Protein AF-0000000081475460 (afdb_homodimer)

Sequence (436 aa):
MHAVLGQGKGNACTYLPLSLFMWSEIHFSNASVYLVPFVVADILSWKDKTSSGGILGGVTVLWVLFELTGYSLATFFCHILMLLMITLFTWSKSAGLIKRNPPTSNDIRLPESAFRFFFDQVNETILIFYKTSMGQKGLKAFFVTLAGLYILSFIGSLISTMTFAYLVFACCATIPTFYEQNKMQLHEIFGQSYREINNSLKDFRSRLVDKIPRGKDDMHAVLGQGKGNACTYLPLSLFMWSEIHFSNASVYLVPFVVADILSWKDKTSSGGILGGVTVLWVLFELTGYSLATFFCHILMLLMITLFTWSKSAGLIKRNPPTSNDIRLPESAFRFFFDQVNETILIFYKTSMGQKGLKAFFVTLAGLYILSFIGSLISTMTFAYLVFACCATIPTFYEQNKMQLHEIFGQSYREINNSLKDFRSRLVDKIPRGKDD

InterPro domains:
  IPR003388 Reticulon [PF02453] (40-191)
  IPR003388 Reticulon [PS50845] (40-218)
  IPR045064 Reticulon-like [PTHR10994] (1-213)

Organism: Populus tomentosa (NCBI:txid118781)

Solvent-accessible surface area (backbone atoms only — not comparable to full-atom values): 24268 Å² total; per-residue (Å²): 137,81,80,76,77,75,76,73,76,70,76,74,70,69,71,65,67,62,57,71,49,61,69,63,62,55,63,72,73,78,68,80,83,63,75,48,41,38,48,56,54,30,36,42,54,44,75,43,53,67,60,26,47,47,50,56,48,50,54,47,52,53,49,51,49,45,65,72,68,66,54,37,64,45,20,48,52,30,50,52,52,45,53,50,32,53,50,44,27,50,47,53,69,44,21,80,74,60,79,52,79,70,82,54,76,77,71,69,43,71,53,66,36,43,52,47,48,53,50,49,50,48,36,48,51,50,49,52,51,48,39,28,24,51,40,75,64,32,64,64,50,32,52,51,51,49,50,49,39,51,50,49,21,54,54,21,61,76,42,52,52,66,57,45,52,49,50,54,48,50,44,58,53,40,46,59,45,50,42,67,75,37,43,71,62,46,52,54,54,51,48,52,52,46,52,51,48,50,51,48,51,52,50,47,48,52,54,54,55,67,65,50,79,75,76,74,82,122,137,81,80,78,78,74,77,72,76,71,77,73,71,69,70,67,67,64,58,71,49,60,71,66,65,54,62,73,73,77,66,80,81,63,74,49,42,39,50,62,52,30,38,38,56,43,75,44,53,67,60,25,49,48,52,56,49,49,54,48,52,52,50,52,49,45,66,72,69,67,56,37,66,44,22,47,52,31,50,52,52,45,52,49,33,52,51,43,28,50,45,52,70,44,21,82,75,59,78,52,80,72,83,54,76,77,72,70,42,73,51,68,26,49,51,50,47,50,51,50,51,51,37,47,50,50,48,51,51,47,40,28,24,52,39,74,66,32,65,64,51,30,52,51,50,49,50,49,37,51,51,49,21,54,54,22,61,75,43,52,50,66,56,45,53,49,48,54,48,51,44,58,53,40,46,59,46,51,41,66,73,35,44,71,63,44,50,54,54,50,49,53,52,46,51,51,49,51,52,49,50,52,50,48,48,53,54,52,56,68,65,51,78,75,74,75,84,123

Secondary structure (DSSP, 8-state):
-----------------GGGSTTTT------S--SSHHHHHHHHHTSSHHHHHHHHHHHHHHHHHHHHHT--HHHHHHHHHHHHHHHHHHHHHHHHHHT-PPPPHHHHSPPHHHHHHHHHHHHHHHHHHHHHHTTTT-HHHHHHHHHHHHHHHHHHHHS-HHHHHHHHHHHHHHHHHHHHHTHHHHHHHHHHHHHHHHHHHHHHHHHHHHTS------/-----------------GGGSTTTT------S--SSHHHHHHHHHTSSHHHHHHHHHHHHHHHHHHHHHT--HHHHHHHHHHHHHHHHHHHHHHHHHHTPPPPPHHHHSPPHHHHHHHHHHHHHHHHHHHHHHTTTT-HHHHHHHHHHHHHHHHHHHHS-HHHHHHHHHHHHHHHHHHHHHTHHHHHHHHHHHHHHHHHHHHHHHHHHHHTS------

pLDDT: mean 70.07, std 22.81, range [25.55, 97.88]

Foldseek 3Di:
DPPPPPPPPPPCPVPPPCVLVVVVVVPPPPDPPPDQLCPVVVLLLCVPVVSVVVVLVVLVVLLVVCVVVVDDPVVSVVVVVVVVVVVLVVCVVCCVVVVDDDDDPVVVDRDPSNVVNVVVVVVSVVVVVVCLCVQVVHPVSVVVVVVVVVVLVVVPVVDDPSVSVSVVVVCSSPVVNVCVVCVPVVCVVVVVVVVVVVVVVVVVVVVVVVPPPPPPPD/DDPPPPPPPPPVPVPPPCVLVVVVVVPPPPDPPPDQLCPVVVLLLCVPVVNVVVVLVVLVVLLVVCVVVVDDPVVSVVVVVVVVVVVLVVCVVCVVVVVDDDDDPVVVDRDVSVVVNVVVVVVSVVVVVVCLCVQVVHPVSVVVVVVVVVVLVVVPVVDDPSVSVSVVVVCSSPVVNVCVVCVPVVCVVVVVVVVVVVVVVVVVVVVVVVPPPPPPPD

Nearest PDB structures (foldseek):
  7tyo-assembly1_R  TM=2.306E-01  e=4.728E+00  Homo sapiens
  6p6i-assembly1_A  TM=1.910E-01  e=7.748E+00  Escherichia coli UTI89

Structure (mmCIF, N/CA/C/O backbone):
data_AF-0000000081475460-model_v1
#
loop_
_entity.id
_entity.type
_entity.pdbx_description
1 polymer 'Reticulon-like protein'
#
loop_
_atom_site.group_PDB
_atom_site.id
_atom_site.type_symbol
_atom_site.label_atom_id
_atom_site.label_alt_id
_atom_site.label_comp_id
_atom_site.label_asym_id
_atom_site.label_entity_id
_atom_site.label_seq_id
_atom_site.pdbx_PDB_ins_code
_atom_site.Cartn_x
_atom_site.Cartn_y
_atom_site.Cartn_z
_atom_site.occupancy
_atom_site.B_iso_or_equiv
_atom_site.auth_seq_id
_atom_site.auth_comp_id
_atom_site.auth_asym_id
_atom_site.auth_atom_id
_atom_site.pdbx_PDB_model_num
ATOM 1 N N . MET A 1 1 ? -33.031 66.688 10.297 1 27.41 1 MET A N 1
ATOM 2 C CA . MET A 1 1 ? -33.062 65.438 11.055 1 27.41 1 MET A CA 1
ATOM 3 C C . MET A 1 1 ? -32.844 64.25 10.141 1 27.41 1 MET A C 1
ATOM 5 O O . MET A 1 1 ? -33.812 63.719 9.602 1 27.41 1 MET A O 1
ATOM 9 N N . HIS A 1 2 ? -31.938 64.312 9.172 1 29.41 2 HIS A N 1
ATOM 10 C CA . HIS A 1 2 ? -31.547 63.406 8.086 1 29.41 2 HIS A CA 1
ATOM 11 C C . HIS A 1 2 ? -31.062 62.062 8.617 1 29.41 2 HIS A C 1
ATOM 13 O O . HIS A 1 2 ? -30.234 62 9.531 1 29.41 2 HIS A O 1
ATOM 19 N N . ALA A 1 3 ? -32.031 61.062 8.648 1 29.69 3 ALA A N 1
ATOM 20 C CA . ALA A 1 3 ? -31.844 59.656 9.023 1 29.69 3 ALA A CA 1
ATOM 21 C C . ALA A 1 3 ? -30.641 59.062 8.297 1 29.69 3 ALA A C 1
ATOM 23 O O . ALA A 1 3 ? -30.562 59.125 7.066 1 29.69 3 ALA A O 1
ATOM 24 N N . VAL A 1 4 ? -29.391 59.219 8.82 1 30.98 4 VAL A N 1
ATOM 25 C CA . VAL A 1 4 ? -28.188 58.5 8.414 1 30.98 4 VAL A CA 1
ATOM 26 C C . VAL A 1 4 ? -28.469 57 8.312 1 30.98 4 VAL A C 1
ATOM 28 O O . VAL A 1 4 ? -28.859 56.375 9.305 1 30.98 4 VAL A O 1
ATOM 31 N N . LEU A 1 5 ? -29.109 56.531 7.234 1 27.92 5 LEU A N 1
ATOM 32 C CA . LEU A 1 5 ? -29.297 55.125 6.914 1 27.92 5 LEU A CA 1
ATOM 33 C C . LEU A 1 5 ? -28.016 54.312 7.125 1 27.92 5 LEU A C 1
ATOM 35 O O . LEU A 1 5 ? -26.969 54.688 6.59 1 27.92 5 LEU A O 1
ATOM 39 N N . GLY A 1 6 ? -27.797 53.781 8.352 1 26.33 6 GLY A N 1
ATOM 40 C CA . GLY A 1 6 ? -26.719 52.875 8.789 1 26.33 6 GLY A CA 1
ATOM 41 C C . GLY A 1 6 ? -26.406 51.812 7.777 1 26.33 6 GLY A C 1
ATOM 42 O O . GLY A 1 6 ? -27.312 51.125 7.285 1 26.33 6 GLY A O 1
ATOM 43 N N . GLN A 1 7 ? -25.484 52.062 6.863 1 29.5 7 GLN A N 1
ATOM 44 C CA . GLN A 1 7 ? -24.922 51.062 5.93 1 29.5 7 GLN A CA 1
ATOM 45 C C . GLN A 1 7 ? -24.703 49.719 6.613 1 29.5 7 GLN A C 1
ATOM 47 O O . GLN A 1 7 ? -23.984 49.656 7.613 1 29.5 7 GLN A O 1
ATOM 52 N N . GLY A 1 8 ? -25.766 48.906 6.699 1 27.34 8 GLY A N 1
ATOM 53 C CA . GLY A 1 8 ? -25.656 47.531 7.164 1 27.34 8 GLY A CA 1
ATOM 54 C C . GLY A 1 8 ? -24.375 46.844 6.695 1 27.34 8 GLY A C 1
ATOM 55 O O . GLY A 1 8 ? -24.062 46.844 5.504 1 27.34 8 GLY A O 1
ATOM 56 N N . LYS A 1 9 ? -23.312 46.906 7.539 1 31.41 9 LYS A N 1
ATOM 57 C CA . LYS A 1 9 ? -22.109 46.094 7.371 1 31.41 9 LYS A CA 1
ATOM 58 C C . LYS A 1 9 ? -22.469 44.688 6.902 1 31.41 9 LYS A C 1
ATOM 60 O O . LYS A 1 9 ? -23.234 43.969 7.559 1 31.41 9 LYS A O 1
ATOM 65 N N . GLY A 1 10 ? -22.703 44.531 5.574 1 26.34 10 GLY A N 1
ATOM 66 C CA . GLY A 1 10 ? -22.812 43.188 5.004 1 26.34 10 GLY A CA 1
ATOM 67 C C . GLY A 1 10 ? -21.906 42.188 5.684 1 26.34 10 GLY A C 1
ATOM 68 O O . GLY A 1 10 ? -20.781 42.5 6.078 1 26.34 10 GLY A O 1
ATOM 69 N N . ASN A 1 11 ? -22.5 41.312 6.488 1 26.86 11 ASN A N 1
ATOM 70 C CA . ASN A 1 11 ? -21.891 40.125 7.09 1 26.86 11 ASN A CA 1
ATOM 71 C C . ASN A 1 11 ? -20.906 39.469 6.133 1 26.86 11 ASN A C 1
ATOM 73 O O . ASN A 1 11 ? -21.281 39.031 5.047 1 26.86 11 ASN A O 1
ATOM 77 N N . ALA A 1 12 ? -19.719 40.094 5.953 1 26.41 12 ALA A N 1
ATOM 78 C CA . ALA A 1 12 ? -18.656 39.312 5.324 1 26.41 12 ALA A CA 1
ATOM 79 C C . ALA A 1 12 ? -18.703 37.844 5.773 1 26.41 12 ALA A C 1
ATOM 81 O O . ALA A 1 12 ? -18.391 37.531 6.918 1 26.41 12 ALA A O 1
ATOM 82 N N . CYS A 1 13 ? -19.812 37.188 5.41 1 26.09 13 CYS A N 1
ATOM 83 C CA . CYS A 1 13 ? -19.719 35.719 5.5 1 26.09 13 CYS A CA 1
ATOM 84 C C . CYS A 1 13 ? -18.344 35.219 5.082 1 26.09 13 CYS A C 1
ATOM 86 O O . CYS A 1 13 ? -17.969 35.312 3.91 1 26.09 13 CYS A O 1
ATOM 88 N N . THR A 1 14 ? -17.344 35.656 5.844 1 25.55 14 THR A N 1
ATOM 89 C CA . THR A 1 14 ? -16.062 34.969 5.664 1 25.55 14 THR A CA 1
ATOM 90 C C . THR A 1 14 ? -16.266 33.5 5.395 1 25.55 14 THR A C 1
ATOM 92 O O . THR A 1 14 ? -16.75 32.75 6.266 1 25.55 14 THR A O 1
ATOM 95 N N . TYR A 1 15 ? -16.766 33.156 4.203 1 25.94 15 TYR A N 1
ATOM 96 C CA . TYR A 1 15 ? -16.688 31.797 3.717 1 25.94 15 TYR A CA 1
ATOM 97 C C . TYR A 1 15 ? -15.43 31.094 4.219 1 25.94 15 TYR A C 1
ATOM 99 O O . TYR A 1 15 ? -14.312 31.578 3.992 1 25.94 15 TYR A O 1
ATOM 107 N N . LEU A 1 16 ? -15.445 30.797 5.453 1 26.11 16 LEU A N 1
ATOM 108 C CA . LEU A 1 16 ? -14.398 29.875 5.883 1 26.11 16 LEU A CA 1
ATOM 109 C C . LEU A 1 16 ? -14.031 28.906 4.762 1 26.11 16 LEU A C 1
ATOM 111 O O . LEU A 1 16 ? -14.922 28.297 4.156 1 26.11 16 LEU A O 1
ATOM 115 N N . PRO A 1 17 ? -12.961 29.203 4.016 1 28.34 17 PRO A N 1
ATOM 116 C CA . PRO A 1 17 ? -12.602 28.219 2.979 1 28.34 17 PRO A CA 1
ATOM 117 C C . PRO A 1 17 ? -12.719 26.781 3.461 1 28.34 17 PRO A C 1
ATOM 119 O O . PRO A 1 17 ? -12.086 26.406 4.449 1 28.34 17 PRO A O 1
ATOM 122 N N . LEU A 1 18 ? -13.945 26.281 3.637 1 28.41 18 LEU A N 1
ATOM 123 C CA . LEU A 1 18 ? -14.086 24.828 3.605 1 28.41 18 LEU A CA 1
ATOM 124 C C . LEU A 1 18 ? -12.914 24.188 2.871 1 28.41 18 LEU A C 1
ATOM 126 O O . LEU A 1 18 ? -12.922 22.969 2.627 1 28.41 18 LEU A O 1
ATOM 130 N N . SER A 1 19 ? -12.047 25 2.299 1 31.78 19 SER A N 1
ATOM 131 C CA . SER A 1 19 ? -10.805 24.5 1.729 1 31.78 19 SER A CA 1
ATOM 132 C C . SER A 1 19 ? -10.031 23.656 2.736 1 31.78 19 SER A C 1
ATOM 134 O O . SER A 1 19 ? -9 23.062 2.404 1 31.78 19 SER A O 1
ATOM 136 N N . LEU A 1 20 ? -10.336 23.797 3.938 1 29.78 20 LEU A N 1
ATOM 137 C CA . LEU A 1 20 ? -9.578 22.984 4.895 1 29.78 20 LEU A CA 1
ATOM 138 C C . LEU A 1 20 ? -9.906 21.516 4.734 1 29.78 20 LEU A C 1
ATOM 140 O O . LEU A 1 20 ? -9.203 20.656 5.266 1 29.78 20 LEU A O 1
ATOM 144 N N . PHE A 1 21 ? -11.203 21.281 4.492 1 30.83 21 PHE A N 1
ATOM 145 C CA . PHE A 1 21 ? -11.453 19.891 4.16 1 30.83 21 PHE A CA 1
ATOM 146 C C . PHE A 1 21 ? -10.781 19.516 2.838 1 30.83 21 PHE A C 1
ATOM 148 O O . PHE A 1 21 ? -11.047 20.156 1.811 1 30.83 21 PHE A O 1
ATOM 155 N N . MET A 1 22 ? -9.5 19.062 2.955 1 33.03 22 MET A N 1
ATOM 156 C CA . MET A 1 22 ? -8.562 18.641 1.915 1 33.03 22 MET A CA 1
ATOM 157 C C . MET A 1 22 ? -9.305 18.047 0.728 1 33.03 22 MET A C 1
ATOM 159 O O . MET A 1 22 ? -8.75 17.922 -0.363 1 33.03 22 MET A O 1
ATOM 163 N N . TRP A 1 23 ? -10.453 17.453 1.068 1 34.09 23 TRP A N 1
ATOM 164 C CA . TRP A 1 23 ? -11.109 16.828 -0.08 1 34.09 23 TRP A CA 1
ATOM 165 C C . TRP A 1 23 ? -11.508 17.875 -1.11 1 34.09 23 TRP A C 1
ATOM 167 O O . TRP A 1 23 ? -11.445 17.625 -2.316 1 34.09 23 TRP A O 1
ATOM 177 N N . SER A 1 24 ? -11.875 19.078 -0.658 1 32.44 24 SER A N 1
ATOM 178 C CA . SER A 1 24 ? -12.438 20.016 -1.634 1 32.44 24 SER A CA 1
ATOM 179 C C . SER A 1 24 ? -11.367 20.516 -2.596 1 32.44 24 SER A C 1
ATOM 181 O O . SER A 1 24 ? -11.672 20.938 -3.707 1 32.44 24 SER A O 1
ATOM 183 N N . GLU A 1 25 ? -10.156 20.719 -2.049 1 33.72 25 GLU A N 1
ATOM 184 C CA . GLU A 1 25 ? -9.156 21.234 -2.98 1 33.72 25 GLU A CA 1
ATOM 185 C C . GLU A 1 25 ? -8.641 20.125 -3.896 1 33.72 25 GLU A C 1
ATOM 187 O O . GLU A 1 25 ? -7.719 20.344 -4.684 1 33.72 25 GLU A O 1
ATOM 192 N N . ILE A 1 26 ? -9 18.953 -3.561 1 30.78 26 ILE A N 1
ATOM 193 C CA . ILE A 1 26 ? -8.648 18 -4.617 1 30.78 26 ILE A CA 1
ATOM 194 C C . ILE A 1 26 ? -9.344 18.406 -5.918 1 30.78 26 ILE A C 1
ATOM 196 O O . ILE A 1 26 ? -10.555 18.234 -6.062 1 30.78 26 ILE A O 1
ATOM 200 N N . HIS A 1 27 ? -9.094 19.562 -6.359 1 28.41 27 HIS A N 1
ATOM 201 C CA . HIS A 1 27 ? -9.461 19.844 -7.742 1 28.41 27 HIS A CA 1
ATOM 202 C C . HIS A 1 27 ? -9.039 18.703 -8.664 1 28.41 27 HIS A C 1
ATOM 204 O O . HIS A 1 27 ? -7.848 18.391 -8.773 1 28.41 27 HIS A O 1
ATOM 210 N N . PHE A 1 28 ? -9.852 17.688 -8.727 1 30.2 28 PHE A N 1
ATOM 211 C CA . PHE A 1 28 ? -9.664 16.75 -9.828 1 30.2 28 PHE A CA 1
ATOM 212 C C . PHE A 1 28 ? -9.461 17.5 -11.148 1 30.2 28 PHE A C 1
ATOM 214 O O . PHE A 1 28 ? -10.375 18.172 -11.633 1 30.2 28 PHE A O 1
ATOM 221 N N . SER A 1 29 ? -8.391 18.141 -11.336 1 27.34 29 SER A N 1
ATOM 222 C CA . SER A 1 29 ? -8.18 18.688 -12.664 1 27.34 29 SER A CA 1
ATOM 223 C C . SER A 1 29 ? -8.766 17.781 -13.742 1 27.34 29 SER A C 1
ATOM 225 O O . SER A 1 29 ? -8.555 16.578 -13.727 1 27.34 29 SER A O 1
ATOM 227 N N . ASN A 1 30 ? -9.852 18.156 -14.438 1 29.17 30 ASN A N 1
ATOM 228 C CA . ASN A 1 30 ? -10.57 17.734 -15.633 1 29.17 30 ASN A CA 1
ATOM 229 C C . ASN A 1 30 ? -9.617 17.375 -16.766 1 29.17 30 ASN A C 1
ATOM 231 O O . ASN A 1 30 ? -9.539 18.078 -17.766 1 29.17 30 ASN A O 1
ATOM 235 N N . ALA A 1 31 ? -8.359 17.172 -16.625 1 27.09 31 ALA A N 1
ATOM 236 C CA . ALA A 1 31 ? -7.84 16.859 -17.953 1 27.09 31 ALA A CA 1
ATOM 237 C C . ALA A 1 31 ? -8.617 15.719 -18.609 1 27.09 31 ALA A C 1
ATOM 239 O O . ALA A 1 31 ? -9.18 14.875 -17.906 1 27.09 31 ALA A O 1
ATOM 240 N N . SER A 1 32 ? -8.914 15.695 -19.984 1 27.36 32 SER A N 1
ATOM 241 C CA . SER A 1 32 ? -9.609 14.922 -21.016 1 27.36 32 SER A CA 1
ATOM 242 C C . SER A 1 32 ? -9.367 13.43 -20.844 1 27.36 32 SER A C 1
ATOM 244 O O . SER A 1 32 ? -9.781 12.625 -21.688 1 27.36 32 SER A O 1
ATOM 246 N N . VAL A 1 33 ? -8.227 12.945 -20.25 1 30.06 33 VAL A N 1
ATOM 247 C CA . VAL A 1 33 ? -8.102 11.516 -20.516 1 30.06 33 VAL A CA 1
ATOM 248 C C . VAL A 1 33 ? -9.18 10.75 -19.734 1 30.06 33 VAL A C 1
ATOM 250 O O . VAL A 1 33 ? -9.125 10.664 -18.516 1 30.06 33 VAL A O 1
ATOM 253 N N . TYR A 1 34 ? -10.438 10.609 -20.078 1 29.88 34 TYR A N 1
ATOM 254 C CA . TYR A 1 34 ? -11.836 10.328 -19.781 1 29.88 34 TYR A CA 1
ATOM 255 C C . TYR A 1 34 ? -11.984 9.008 -19.031 1 29.88 34 TYR A C 1
ATOM 257 O O . TYR A 1 34 ? -12.812 8.891 -18.125 1 29.88 34 TYR A O 1
ATOM 265 N N . LEU A 1 35 ? -11.461 7.766 -19.578 1 31.55 35 LEU A N 1
ATOM 266 C CA . LEU A 1 35 ? -12.211 6.543 -19.281 1 31.55 35 LEU A CA 1
ATOM 267 C C . LEU A 1 35 ? -11.922 6.055 -17.875 1 31.55 35 LEU A C 1
ATOM 269 O O . LEU A 1 35 ? -12.844 5.73 -17.125 1 31.55 35 LEU A O 1
ATOM 273 N N . VAL A 1 36 ? -10.672 5.688 -17.594 1 36.16 36 VAL A N 1
ATOM 274 C CA . VAL A 1 36 ? -10.312 4.777 -16.516 1 36.16 36 VAL A CA 1
ATOM 275 C C . VAL A 1 36 ? -10.188 5.551 -15.195 1 36.16 36 VAL A C 1
ATOM 277 O O . VAL A 1 36 ? -10.5 5.023 -14.125 1 36.16 36 VAL A O 1
ATOM 280 N N . PRO A 1 37 ? -9.477 6.664 -15.055 1 43.94 37 PRO A N 1
ATOM 281 C CA . PRO A 1 37 ? -9.391 7.465 -13.828 1 43.94 37 PRO A CA 1
ATOM 282 C C . PRO A 1 37 ? -10.75 7.68 -13.164 1 43.94 37 PRO A C 1
ATOM 284 O O . PRO A 1 37 ? -10.82 7.891 -11.953 1 43.94 37 PRO A O 1
ATOM 287 N N . PHE A 1 38 ? -11.805 7.562 -13.961 1 44.59 38 PHE A N 1
ATOM 288 C CA . PHE A 1 38 ? -13.234 7.73 -13.734 1 44.59 38 PHE A CA 1
ATOM 289 C C . PHE A 1 38 ? -13.781 6.586 -12.891 1 44.59 38 PHE A C 1
ATOM 291 O O . PHE A 1 38 ? -14.641 6.801 -12.031 1 44.59 38 PHE A O 1
ATOM 298 N N . VAL A 1 39 ? -13 5.469 -12.984 1 51.28 39 VAL A N 1
ATOM 299 C CA . VAL A 1 39 ? -13.719 4.336 -12.406 1 51.28 39 VAL A CA 1
ATOM 300 C C . VAL A 1 39 ? -13.578 4.352 -10.891 1 51.28 39 VAL A C 1
ATOM 302 O O . VAL A 1 39 ? -14.57 4.207 -10.164 1 51.28 39 VAL A O 1
ATOM 305 N N . VAL A 1 40 ? -12.32 4.68 -10.43 1 58.44 40 VAL A N 1
ATOM 306 C CA . VAL A 1 40 ? -12.195 4.672 -8.977 1 58.44 40 VAL A CA 1
ATOM 307 C C . VAL A 1 40 ? -12.922 5.883 -8.383 1 58.44 40 VAL A C 1
ATOM 309 O O . VAL A 1 40 ? -13.641 5.762 -7.391 1 58.44 40 VAL A O 1
ATOM 312 N N . ALA A 1 41 ? -12.609 6.953 -9.047 1 60.78 41 ALA A N 1
ATOM 313 C CA . ALA A 1 41 ? -13.32 8.156 -8.609 1 60.78 41 ALA A CA 1
ATOM 314 C C . ALA A 1 41 ? -14.828 7.992 -8.781 1 60.78 41 ALA A C 1
ATOM 316 O O . ALA A 1 41 ? -15.609 8.469 -7.949 1 60.78 41 ALA A O 1
ATOM 317 N N . ASP A 1 42 ? -15.102 7.191 -9.805 1 62.09 42 ASP A N 1
ATOM 318 C CA . ASP A 1 42 ? -16.516 6.957 -10.039 1 62.09 42 ASP A CA 1
ATOM 319 C C . ASP A 1 42 ? -17.109 6.012 -8.992 1 62.09 42 ASP A C 1
ATOM 321 O O . ASP A 1 42 ? -18.25 6.188 -8.555 1 62.09 42 ASP A O 1
ATOM 325 N N . ILE A 1 43 ? -16.188 5.176 -8.578 1 65.88 43 ILE A N 1
ATOM 326 C CA . ILE A 1 43 ? -16.641 4.238 -7.562 1 65.88 43 ILE A CA 1
ATOM 327 C C . ILE A 1 43 ? -16.812 4.965 -6.23 1 65.88 43 ILE A C 1
ATOM 329 O O . ILE A 1 43 ? -17.812 4.785 -5.539 1 65.88 43 ILE A O 1
ATOM 333 N N . LEU A 1 44 ? -15.859 5.887 -6.102 1 66.88 44 LEU A N 1
ATOM 334 C CA . LEU A 1 44 ? -15.906 6.598 -4.828 1 66.88 44 LEU A CA 1
ATOM 335 C C . LEU A 1 44 ? -16.984 7.68 -4.852 1 66.88 44 LEU A C 1
ATOM 337 O O . LEU A 1 44 ? -17.516 8.047 -3.805 1 66.88 44 LEU A O 1
ATOM 341 N N . SER A 1 45 ? -17.328 7.988 -6.02 1 65.38 45 SER A N 1
ATOM 342 C CA . SER A 1 45 ? -18.328 9.039 -6.145 1 65.38 45 SER A CA 1
ATOM 343 C C . SER A 1 45 ? -19.734 8.445 -6.238 1 65.38 45 SER A C 1
ATOM 345 O O . SER A 1 45 ? -20.719 9.18 -6.277 1 65.38 45 SER A O 1
ATOM 347 N N . TRP A 1 46 ? -19.922 7.133 -6.195 1 74.88 46 TRP A N 1
ATOM 348 C CA . TRP A 1 46 ? -21.203 6.422 -6.215 1 74.88 46 TRP A CA 1
ATOM 349 C C . TRP A 1 46 ? -22.016 6.797 -7.449 1 74.88 46 TRP A C 1
ATOM 351 O O . TRP A 1 46 ? -23.25 6.891 -7.383 1 74.88 46 TRP A O 1
ATOM 361 N N . LYS A 1 47 ? -21.422 7.172 -8.477 1 72.25 47 LYS A N 1
ATOM 362 C CA . LYS A 1 47 ? -22.141 7.418 -9.727 1 72.25 47 LYS A CA 1
ATOM 363 C C . LYS A 1 47 ? -22.844 6.16 -10.211 1 72.25 47 LYS A C 1
ATOM 365 O O . LYS A 1 47 ? -23.969 6.23 -10.711 1 72.25 47 LYS A O 1
ATOM 370 N N . ASP A 1 48 ? -22.172 5.094 -10.039 1 76.25 48 ASP A N 1
ATOM 371 C CA . ASP A 1 48 ? -22.781 3.783 -10.227 1 76.25 48 ASP A CA 1
ATOM 372 C C . ASP A 1 48 ? -23.031 3.098 -8.883 1 76.25 48 ASP A C 1
ATOM 374 O O . ASP A 1 48 ? -22.141 2.451 -8.336 1 76.25 48 ASP A O 1
ATOM 378 N N . LYS A 1 49 ? -24.234 3.223 -8.43 1 80.12 49 LYS A N 1
ATOM 379 C CA . LYS A 1 49 ? -24.594 2.748 -7.094 1 80.12 49 LYS A CA 1
ATOM 380 C C . LYS A 1 49 ? -24.422 1.237 -6.98 1 80.12 49 LYS A C 1
ATOM 382 O O . LYS A 1 49 ? -24.062 0.728 -5.918 1 80.12 49 LYS A O 1
ATOM 387 N N . THR A 1 50 ? -24.656 0.584 -8.023 1 82.12 50 THR A N 1
ATOM 388 C CA . THR A 1 50 ? -24.562 -0.871 -7.984 1 82.12 50 THR A CA 1
ATOM 389 C C . THR A 1 50 ? -23.109 -1.312 -7.828 1 82.12 50 THR A C 1
ATOM 391 O O . THR A 1 50 ? -22.797 -2.164 -6.992 1 82.12 50 THR A O 1
ATOM 394 N N . SER A 1 51 ? -22.344 -0.593 -8.602 1 81.88 51 SER A N 1
ATOM 395 C CA . SER A 1 51 ? -20.938 -0.953 -8.531 1 81.88 51 SER A CA 1
ATOM 396 C C . SER A 1 51 ? -20.312 -0.502 -7.219 1 81.88 51 SER A C 1
ATOM 398 O O . SER A 1 51 ? -19.578 -1.259 -6.586 1 81.88 51 SER A O 1
ATOM 400 N N . SER A 1 52 ? -20.609 0.673 -6.809 1 81.06 52 SER A N 1
ATOM 401 C CA . SER A 1 52 ? -20.078 1.197 -5.559 1 81.06 52 SER A CA 1
ATOM 402 C C . SER A 1 52 ? -20.562 0.389 -4.363 1 81.06 52 SER A C 1
ATOM 404 O O . SER A 1 52 ? -19.781 0.073 -3.459 1 81.06 52 SER A O 1
ATOM 406 N N . GLY A 1 53 ? -21.844 0.125 -4.398 1 85.69 53 GLY A N 1
ATOM 407 C CA . GLY A 1 53 ? -22.391 -0.707 -3.338 1 85.69 53 GLY A CA 1
ATOM 408 C C . GLY A 1 53 ? -21.781 -2.096 -3.297 1 85.69 53 GLY A C 1
ATOM 409 O O . GLY A 1 53 ? -21.562 -2.648 -2.217 1 85.69 53 GLY A O 1
ATOM 410 N N . GLY A 1 54 ? -21.547 -2.66 -4.422 1 88.06 54 GLY A N 1
ATOM 411 C CA . GLY A 1 54 ? -20.922 -3.971 -4.5 1 88.06 54 GLY A CA 1
ATOM 412 C C . GLY A 1 54 ? -19.531 -3.996 -3.914 1 88.06 54 GLY A C 1
ATOM 413 O O . GLY A 1 54 ? -19.172 -4.922 -3.182 1 88.06 54 GLY A O 1
ATOM 414 N N . ILE A 1 55 ? -18.75 -3.014 -4.273 1 86.62 55 ILE A N 1
ATOM 415 C CA . ILE A 1 55 ? -17.375 -2.941 -3.77 1 86.62 55 ILE A CA 1
ATOM 416 C C . ILE A 1 55 ? -17.391 -2.754 -2.256 1 86.62 55 ILE A C 1
ATOM 418 O O . ILE A 1 55 ? -16.672 -3.445 -1.529 1 86.62 55 ILE A O 1
ATOM 422 N N . LEU A 1 56 ? -18.219 -1.781 -1.776 1 88.12 56 LEU A N 1
ATOM 423 C CA . LEU A 1 56 ? -18.328 -1.576 -0.337 1 88.12 56 LEU A CA 1
ATOM 424 C C . LEU A 1 56 ? -18.797 -2.852 0.356 1 88.12 56 LEU A C 1
ATOM 426 O O . LEU A 1 56 ? -18.281 -3.213 1.415 1 88.12 56 LEU A O 1
ATOM 430 N N . GLY A 1 57 ? -19.797 -3.441 -0.253 1 91.44 57 GLY A N 1
ATOM 431 C CA . GLY A 1 57 ? -20.266 -4.699 0.302 1 91.44 57 GLY A CA 1
ATOM 432 C C . GLY A 1 57 ? -19.219 -5.785 0.31 1 91.44 57 GLY A C 1
ATOM 433 O O . GLY A 1 57 ? -19.062 -6.508 1.297 1 91.44 57 GLY A O 1
ATOM 434 N N . GLY A 1 58 ? -18.516 -5.941 -0.737 1 91.94 58 GLY A N 1
ATOM 435 C CA . GLY A 1 58 ? -17.453 -6.93 -0.827 1 91.94 58 GLY A CA 1
ATOM 436 C C . GLY A 1 58 ? -16.359 -6.727 0.207 1 91.94 58 GLY A C 1
ATOM 437 O O . GLY A 1 58 ? -15.922 -7.684 0.855 1 91.94 58 GLY A O 1
ATOM 438 N N . VAL A 1 59 ? -15.867 -5.5 0.328 1 92.38 59 VAL A N 1
ATOM 439 C CA . VAL A 1 59 ? -14.82 -5.188 1.299 1 92.38 59 VAL A CA 1
ATOM 440 C C . VAL A 1 59 ? -15.336 -5.441 2.713 1 92.38 59 VAL A C 1
ATOM 442 O O . VAL A 1 59 ? -14.586 -5.898 3.58 1 92.38 59 VAL A O 1
ATOM 445 N N . THR A 1 60 ? -16.641 -5.199 2.906 1 94.12 60 THR A N 1
ATOM 446 C CA . THR A 1 60 ? -17.25 -5.461 4.207 1 94.12 60 THR A CA 1
ATOM 447 C C . THR A 1 60 ? -17.234 -6.957 4.516 1 94.12 60 THR A C 1
ATOM 449 O O . THR A 1 60 ? -16.875 -7.367 5.621 1 94.12 60 THR A O 1
ATOM 452 N N . VAL A 1 61 ? -17.594 -7.738 3.58 1 94.81 61 VAL A N 1
ATOM 453 C CA . VAL A 1 61 ? -17.609 -9.188 3.768 1 94.81 61 VAL A CA 1
ATOM 454 C C . VAL A 1 61 ? -16.203 -9.688 4.059 1 94.81 61 VAL A C 1
ATOM 456 O O . VAL A 1 61 ? -16 -10.523 4.941 1 94.81 61 VAL A O 1
ATOM 459 N N . LEU A 1 62 ? -15.203 -9.133 3.354 1 94.62 62 LEU A N 1
ATOM 460 C CA . LEU A 1 62 ? -13.812 -9.516 3.562 1 94.62 62 LEU A CA 1
ATOM 461 C C . LEU A 1 62 ? -13.344 -9.133 4.961 1 94.62 62 LEU A C 1
ATOM 463 O O . LEU A 1 62 ? -12.617 -9.891 5.609 1 94.62 62 LEU A O 1
ATOM 467 N N . TRP A 1 63 ? -13.789 -7.984 5.359 1 95.12 63 TRP A N 1
ATOM 468 C CA . TRP A 1 63 ? -13.438 -7.535 6.703 1 95.12 63 TRP A CA 1
ATOM 469 C C . TRP A 1 63 ? -14.07 -8.438 7.762 1 95.12 63 TRP A C 1
ATOM 471 O O . TRP A 1 63 ? -13.398 -8.859 8.703 1 95.12 63 TRP A O 1
ATOM 481 N N . VAL A 1 64 ? -15.383 -8.781 7.605 1 94.81 64 VAL A N 1
ATOM 482 C CA . VAL A 1 64 ? -16.078 -9.633 8.562 1 94.81 64 VAL A CA 1
ATOM 483 C C . VAL A 1 64 ? -15.438 -11.016 8.594 1 94.81 64 VAL A C 1
ATOM 485 O O . VAL A 1 64 ? -15.211 -11.578 9.672 1 94.81 64 VAL A O 1
ATOM 488 N N . LEU A 1 65 ? -15.141 -11.484 7.449 1 93.31 65 LEU A N 1
ATOM 489 C CA . LEU A 1 65 ? -14.492 -12.789 7.367 1 93.31 65 LEU A CA 1
ATOM 490 C C . LEU A 1 65 ? -13.141 -12.773 8.07 1 93.31 65 LEU A C 1
ATOM 492 O O . LEU A 1 65 ? -12.797 -13.719 8.781 1 93.31 65 LEU A O 1
ATOM 496 N N . PHE A 1 66 ? -12.406 -11.727 7.867 1 93.94 66 PHE A N 1
ATOM 497 C CA . PHE A 1 66 ? -11.102 -11.594 8.508 1 93.94 66 PHE A CA 1
ATOM 498 C C . PHE A 1 66 ? -11.242 -11.594 10.023 1 93.94 66 PHE A C 1
ATOM 500 O O . PHE A 1 66 ? -10.492 -12.273 10.727 1 93.94 66 PHE A O 1
ATOM 507 N N . GLU A 1 67 ? -12.211 -10.867 10.492 1 91.44 67 GLU A N 1
ATOM 508 C CA . GLU A 1 67 ? -12.422 -10.766 11.93 1 91.44 67 GLU A CA 1
ATOM 509 C C . GLU A 1 67 ? -12.891 -12.094 12.516 1 91.44 67 GLU A C 1
ATOM 511 O O . GLU A 1 67 ? -12.523 -12.445 13.641 1 91.44 67 GLU A O 1
ATOM 516 N N . LEU A 1 68 ? -13.617 -12.82 11.789 1 91.25 68 LEU A N 1
ATOM 517 C CA . LEU A 1 68 ? -14.172 -14.078 12.273 1 91.25 68 LEU A CA 1
ATOM 518 C C . LEU A 1 68 ? -13.109 -15.18 12.281 1 91.25 68 LEU A C 1
ATOM 520 O O . LEU A 1 68 ? -13.094 -16.031 13.18 1 91.25 68 LEU A O 1
ATOM 524 N N . THR A 1 69 ? -12.188 -15.188 11.312 1 91.38 69 THR A N 1
ATOM 525 C CA . THR A 1 69 ? -11.188 -16.25 11.203 1 91.38 69 THR A CA 1
ATOM 526 C C . THR A 1 69 ? -10.078 -16.047 12.234 1 91.38 69 THR A C 1
ATOM 528 O O . THR A 1 69 ? -9.453 -17.016 12.664 1 91.38 69 THR A O 1
ATOM 531 N N . GLY A 1 70 ? -9.797 -14.781 12.562 1 88 70 GLY A N 1
ATOM 532 C CA . GLY A 1 70 ? -8.719 -14.5 13.508 1 88 70 GLY A CA 1
ATOM 533 C C . GLY A 1 70 ? -7.34 -14.711 12.914 1 88 70 GLY A C 1
ATOM 534 O O . GLY A 1 70 ? -6.363 -14.875 13.641 1 88 70 GLY A O 1
ATOM 535 N N . TYR A 1 71 ? -7.262 -14.734 11.602 1 88.56 71 TYR A N 1
ATOM 536 C CA . TYR A 1 71 ? -6 -14.914 10.891 1 88.56 71 TYR A CA 1
ATOM 537 C C . TYR A 1 71 ? -5.148 -13.648 10.977 1 88.56 71 TYR A C 1
ATOM 539 O O . TYR A 1 71 ? -5.672 -12.555 11.164 1 88.56 71 TYR A O 1
ATOM 547 N N . SER A 1 72 ? -3.809 -13.859 10.992 1 89.31 72 SER A N 1
ATOM 548 C CA . SER A 1 72 ? -2.963 -12.711 10.672 1 89.31 72 SER A CA 1
ATOM 549 C C . SER A 1 72 ? -3.275 -12.164 9.289 1 89.31 72 SER A C 1
ATOM 551 O O . SER A 1 72 ? -3.812 -12.875 8.438 1 89.31 72 SER A O 1
ATOM 553 N N . LEU A 1 73 ? -2.979 -10.891 9.07 1 89.75 73 LEU A N 1
ATOM 554 C CA . LEU A 1 73 ? -3.221 -10.289 7.766 1 89.75 73 LEU A CA 1
ATOM 555 C C . LEU A 1 73 ? -2.463 -11.039 6.672 1 89.75 73 LEU A C 1
ATOM 557 O O . LEU A 1 73 ? -2.988 -11.25 5.578 1 89.75 73 LEU A O 1
ATOM 561 N N . ALA A 1 74 ? -1.291 -11.461 6.988 1 92 74 ALA A N 1
ATOM 562 C CA . ALA A 1 74 ? -0.475 -12.195 6.027 1 92 74 ALA A CA 1
ATOM 563 C C . ALA A 1 74 ? -1.136 -13.516 5.645 1 92 74 ALA A C 1
ATOM 565 O O . ALA A 1 74 ? -1.26 -13.836 4.461 1 92 74 ALA A O 1
ATOM 566 N N . THR A 1 75 ? -1.589 -14.242 6.621 1 94.31 75 THR A N 1
ATOM 567 C CA . THR A 1 75 ? -2.252 -15.516 6.395 1 94.31 75 THR A CA 1
ATOM 568 C C . THR A 1 75 ? -3.543 -15.328 5.602 1 94.31 75 THR A C 1
ATOM 570 O O . THR A 1 75 ? -3.801 -16.047 4.641 1 94.31 75 THR A O 1
ATOM 573 N N . PHE A 1 76 ? -4.238 -14.398 6.07 1 95.12 76 PHE A N 1
ATOM 574 C CA . PHE A 1 76 ? -5.508 -14.102 5.418 1 95.12 76 PHE A CA 1
ATOM 575 C C . PHE A 1 76 ? -5.297 -13.758 3.951 1 95.12 76 PHE A C 1
ATOM 577 O O . PHE A 1 76 ? -6.02 -14.242 3.08 1 95.12 76 PHE A O 1
ATOM 584 N N . PHE A 1 77 ? -4.309 -12.977 3.662 1 94.5 77 PHE A N 1
ATOM 585 C CA . PHE A 1 77 ? -3.98 -12.555 2.305 1 94.5 77 PHE A CA 1
ATOM 586 C C . PHE A 1 77 ? -3.572 -13.742 1.447 1 94.5 77 PHE A C 1
ATOM 588 O O . PHE A 1 77 ? -4.035 -13.883 0.314 1 94.5 77 PHE A O 1
ATOM 595 N N . CYS A 1 78 ? -2.801 -14.586 1.914 1 95.44 78 CYS A N 1
ATOM 596 C CA . CYS A 1 78 ? -2.359 -15.766 1.18 1 95.44 78 CYS A CA 1
ATOM 597 C C . CYS A 1 78 ? -3.529 -16.703 0.887 1 95.44 78 CYS A C 1
ATOM 599 O O . CYS A 1 78 ? -3.635 -17.25 -0.213 1 95.44 78 CYS A O 1
ATOM 601 N N . HIS A 1 79 ? -4.41 -16.828 1.891 1 96.44 79 HIS A N 1
ATOM 602 C CA . HIS A 1 79 ? -5.566 -17.688 1.687 1 96.44 79 HIS A CA 1
ATOM 603 C C . HIS A 1 79 ? -6.484 -17.141 0.604 1 96.44 79 HIS A C 1
ATOM 605 O O . HIS A 1 79 ? -7.047 -17.891 -0.188 1 96.44 79 HIS A O 1
ATOM 611 N N . ILE A 1 80 ? -6.629 -15.883 0.568 1 96.12 80 ILE A N 1
ATOM 612 C CA . ILE A 1 80 ? -7.438 -15.266 -0.475 1 96.12 80 ILE A CA 1
ATOM 613 C C . ILE A 1 80 ? -6.812 -15.531 -1.842 1 96.12 80 ILE A C 1
ATOM 615 O O . ILE A 1 80 ? -7.512 -15.883 -2.795 1 96.12 80 ILE A O 1
ATOM 619 N N . LEU A 1 81 ? -5.516 -15.414 -2.012 1 97.06 81 LEU A N 1
ATOM 620 C CA . LEU A 1 81 ? -4.82 -15.664 -3.271 1 97.06 81 LEU A CA 1
ATOM 621 C C . LEU A 1 81 ? -4.953 -17.125 -3.689 1 97.06 81 LEU A C 1
ATOM 623 O O . LEU A 1 81 ? -5.133 -17.422 -4.875 1 97.06 81 LEU A O 1
ATOM 627 N N . MET A 1 82 ? -4.887 -17.969 -2.678 1 97.88 82 MET A N 1
ATOM 628 C CA . MET A 1 82 ? -5.039 -19.391 -2.982 1 97.88 82 MET A CA 1
ATOM 629 C C . MET A 1 82 ? -6.445 -19.688 -3.488 1 97.88 82 MET A C 1
ATOM 631 O O . MET A 1 82 ? -6.617 -20.406 -4.469 1 97.88 82 MET A O 1
ATOM 635 N N . LEU A 1 83 ? -7.395 -19.141 -2.803 1 96.56 83 LEU A N 1
ATOM 636 C CA . LEU A 1 83 ? -8.781 -19.344 -3.217 1 96.56 83 LEU A CA 1
ATOM 637 C C . LEU A 1 83 ? -9.008 -18.797 -4.625 1 96.56 83 LEU A C 1
ATOM 639 O O . LEU A 1 83 ? -9.68 -19.438 -5.438 1 96.56 83 LEU A O 1
ATOM 643 N N . LEU A 1 84 ? -8.406 -17.641 -4.898 1 94.81 84 LEU A N 1
ATOM 644 C CA . LEU A 1 84 ? -8.516 -17.047 -6.227 1 94.81 84 LEU A CA 1
ATOM 645 C C . LEU A 1 84 ? -7.848 -17.938 -7.273 1 94.81 84 LEU A C 1
ATOM 647 O O . LEU A 1 84 ? -8.414 -18.172 -8.344 1 94.81 84 LEU A O 1
ATOM 651 N N . MET A 1 85 ? -6.754 -18.406 -6.902 1 96.38 85 MET A N 1
ATOM 652 C CA . MET A 1 85 ? -6.008 -19.266 -7.82 1 96.38 85 MET A CA 1
ATOM 653 C C . MET A 1 85 ? -6.789 -20.531 -8.141 1 96.38 85 MET A C 1
ATOM 655 O O . MET A 1 85 ? -6.906 -20.922 -9.305 1 96.38 85 MET A O 1
ATOM 659 N N . ILE A 1 86 ? -7.348 -21.156 -7.184 1 95.25 86 ILE A N 1
ATOM 660 C CA . ILE A 1 86 ? -8.094 -22.406 -7.352 1 95.25 86 ILE A CA 1
ATOM 661 C C . ILE A 1 86 ? -9.359 -22.141 -8.164 1 95.25 86 ILE A C 1
ATOM 663 O O . ILE A 1 86 ? -9.695 -22.922 -9.062 1 95.25 86 ILE A O 1
ATOM 667 N N . THR A 1 87 ? -10.008 -21.062 -7.891 1 92.44 87 THR A N 1
ATOM 668 C CA . THR A 1 87 ? -11.234 -20.719 -8.602 1 92.44 87 THR A CA 1
ATOM 669 C C . THR A 1 87 ? -10.953 -20.469 -10.078 1 92.44 87 THR A C 1
ATOM 671 O O . THR A 1 87 ? -11.664 -20.969 -10.953 1 92.44 87 THR A O 1
ATOM 674 N N . LEU A 1 88 ? -9.867 -19.719 -10.375 1 89.94 88 LEU A N 1
ATOM 675 C CA . LEU A 1 88 ? -9.508 -19.422 -11.758 1 89.94 88 LEU A CA 1
ATOM 676 C C . LEU A 1 88 ? -9.094 -20.688 -12.492 1 89.94 88 LEU A C 1
ATOM 678 O O . LEU A 1 88 ? -9.445 -20.875 -13.664 1 89.94 88 LEU A O 1
ATOM 682 N N . PHE A 1 89 ? -8.383 -21.516 -11.789 1 91 89 PHE A N 1
ATOM 683 C CA . PHE A 1 89 ? -7.945 -22.766 -12.375 1 91 89 PHE A CA 1
ATOM 684 C C . PHE A 1 89 ? -9.141 -23.641 -12.734 1 91 89 PHE A C 1
ATOM 686 O O . PHE A 1 89 ? -9.219 -24.172 -13.844 1 91 89 PHE A O 1
ATOM 693 N N . THR A 1 90 ? -10.039 -23.797 -11.789 1 89.44 90 THR A N 1
ATOM 694 C CA . THR A 1 90 ? -11.227 -24.609 -12.008 1 89.44 90 THR A CA 1
ATOM 695 C C . THR A 1 90 ? -12.078 -24.047 -13.141 1 89.44 90 THR A C 1
ATOM 697 O O . THR A 1 90 ? -12.609 -24.797 -13.961 1 89.44 90 THR A O 1
ATOM 700 N N . TRP A 1 91 ? -12.125 -22.75 -13.102 1 83.94 91 TRP A N 1
ATOM 701 C CA . TRP A 1 91 ? -12.867 -22.094 -14.18 1 83.94 91 TRP A CA 1
ATOM 702 C C . TRP A 1 91 ? -12.242 -22.422 -15.539 1 83.94 91 TRP A C 1
ATOM 704 O O . TRP A 1 91 ? -12.945 -22.672 -16.516 1 83.94 91 TRP A O 1
ATOM 714 N N . SER A 1 92 ? -10.992 -22.344 -15.664 1 84.12 92 SER A N 1
ATOM 715 C CA . SER A 1 92 ? -10.273 -22.609 -16.906 1 84.12 92 SER A CA 1
ATOM 716 C C . SER A 1 92 ? -10.477 -24.047 -17.375 1 84.12 92 SER A C 1
ATOM 718 O O . SER A 1 92 ? -10.578 -24.297 -18.578 1 84.12 92 SER A O 1
ATOM 720 N N . LYS A 1 93 ? -10.516 -24.922 -16.438 1 84.69 93 LYS A N 1
ATOM 721 C CA . LYS A 1 93 ? -10.656 -26.328 -16.781 1 84.69 93 LYS A CA 1
ATOM 722 C C . LYS A 1 93 ? -12.102 -26.672 -17.125 1 84.69 93 LYS A C 1
ATOM 724 O O . LYS A 1 93 ? -12.367 -27.594 -17.906 1 84.69 93 LYS A O 1
ATOM 729 N N . SER A 1 94 ? -12.93 -26.016 -16.594 1 78.62 94 SER A N 1
ATOM 730 C CA . SER A 1 94 ? -14.344 -26.312 -16.828 1 78.62 94 SER A CA 1
ATOM 731 C C . SER A 1 94 ? -14.891 -25.516 -18 1 78.62 94 SER A C 1
ATOM 733 O O . SER A 1 94 ? -16.016 -25.719 -18.438 1 78.62 94 SER A O 1
ATOM 735 N N . ALA A 1 95 ? -14.18 -24.422 -18.406 1 67 95 ALA A N 1
ATOM 736 C CA . ALA A 1 95 ? -14.656 -23.5 -19.422 1 67 95 ALA A CA 1
ATOM 737 C C . ALA A 1 95 ? -15.023 -24.234 -20.703 1 67 95 ALA A C 1
ATOM 739 O O . ALA A 1 95 ? -15.938 -23.812 -21.438 1 67 95 ALA A O 1
ATOM 740 N N . GLY A 1 96 ? -14.227 -25.188 -21.062 1 59.81 96 GLY A N 1
ATOM 741 C CA . GLY A 1 96 ? -14.758 -25.938 -22.188 1 59.81 96 GLY A CA 1
ATOM 742 C C . GLY A 1 96 ? -16.219 -26.328 -22.016 1 59.81 96 GLY A C 1
ATOM 743 O O . GLY A 1 96 ? -16.969 -26.391 -22.984 1 59.81 96 GLY A O 1
ATOM 744 N N . LEU A 1 97 ? -16.531 -26.391 -20.797 1 59.66 97 LEU A N 1
ATOM 745 C CA . LEU A 1 97 ? -17.922 -26.75 -20.562 1 59.66 97 LEU A CA 1
ATOM 746 C C . LEU A 1 97 ? -18.828 -25.516 -20.578 1 59.66 97 LEU A C 1
ATOM 748 O O . LEU A 1 97 ? -20 -25.609 -20.922 1 59.66 97 LEU A O 1
ATOM 752 N N . ILE A 1 98 ? -18.234 -24.391 -20.25 1 56.84 98 ILE A N 1
ATOM 753 C CA . ILE A 1 98 ? -19.094 -23.219 -20.125 1 56.84 98 ILE A CA 1
ATOM 754 C C . ILE A 1 98 ? -18.953 -22.328 -21.359 1 56.84 98 ILE A C 1
ATOM 756 O O . ILE A 1 98 ? -19.75 -21.422 -21.562 1 56.84 98 ILE A O 1
ATOM 760 N N . LYS A 1 99 ? -18.594 -22.766 -22.5 1 59.84 99 LYS A N 1
ATOM 761 C CA . LYS A 1 99 ? -18.469 -22.062 -23.766 1 59.84 99 LYS A CA 1
ATOM 762 C C . LYS A 1 99 ? -18.062 -20.594 -23.547 1 59.84 99 LYS A C 1
ATOM 764 O O . LYS A 1 99 ? -18.562 -19.703 -24.234 1 59.84 99 LYS A O 1
ATOM 769 N N . ARG A 1 100 ? -17.562 -20.172 -22.359 1 59.16 100 ARG A N 1
ATOM 770 C CA . ARG A 1 100 ? -17.188 -18.766 -22.188 1 59.16 100 ARG A CA 1
ATOM 771 C C . ARG A 1 100 ? -15.672 -18.594 -22.234 1 59.16 100 ARG A C 1
ATOM 773 O O . ARG A 1 100 ? -14.938 -19.453 -21.75 1 59.16 100 ARG A O 1
ATOM 780 N N . ASN A 1 101 ? -15.25 -17.656 -23.078 1 58.84 101 ASN A N 1
ATOM 781 C CA . ASN A 1 101 ? -13.828 -17.359 -23.281 1 58.84 101 ASN A CA 1
ATOM 782 C C . ASN A 1 101 ? -13.195 -16.797 -22.016 1 58.84 101 ASN A C 1
ATOM 784 O O . ASN A 1 101 ? -13.789 -15.961 -21.328 1 58.84 101 ASN A O 1
ATOM 788 N N . PRO A 1 102 ? -12.234 -17.469 -21.562 1 61.78 102 PRO A N 1
ATOM 789 C CA . PRO A 1 102 ? -11.492 -16.938 -20.422 1 61.78 102 PRO A CA 1
ATOM 790 C C . PRO A 1 102 ? -11.102 -15.469 -20.609 1 61.78 102 PRO A C 1
ATOM 792 O O . PRO A 1 102 ? -11.008 -14.992 -21.734 1 61.78 102 PRO A O 1
ATOM 795 N N . PRO A 1 103 ? -11.164 -14.703 -19.516 1 60.56 103 PRO A N 1
ATOM 796 C CA . PRO A 1 103 ? -10.727 -13.305 -19.656 1 60.56 103 PRO A CA 1
ATOM 797 C C . PRO A 1 103 ? -9.352 -13.18 -20.297 1 60.56 103 PRO A C 1
ATOM 799 O O . PRO A 1 103 ? -8.5 -14.055 -20.125 1 60.56 103 PRO A O 1
ATOM 802 N N . THR A 1 104 ? -9.266 -12.289 -21.25 1 65.69 104 THR A N 1
ATOM 803 C CA . THR A 1 104 ? -8 -12.023 -21.922 1 65.69 104 THR A CA 1
ATOM 804 C C . THR A 1 104 ? -7.055 -11.234 -21.016 1 65.69 104 THR A C 1
ATOM 806 O O . THR A 1 104 ? -7.488 -10.641 -20.031 1 65.69 104 THR A O 1
ATOM 809 N N . SER A 1 105 ? -5.785 -11.422 -21.141 1 63.75 105 SER A N 1
ATOM 810 C CA . SER A 1 105 ? -4.723 -10.781 -20.375 1 63.75 105 SER A CA 1
ATOM 811 C C . SER A 1 105 ? -4.98 -9.281 -20.234 1 63.75 105 SER A C 1
ATOM 813 O O . SER A 1 105 ? -4.664 -8.688 -19.203 1 63.75 105 SER A O 1
ATOM 815 N N . ASN A 1 106 ? -5.535 -8.703 -21.188 1 61.44 106 ASN A N 1
ATOM 816 C CA . ASN A 1 106 ? -5.754 -7.262 -21.156 1 61.44 106 ASN A CA 1
ATOM 817 C C . ASN A 1 106 ? -6.855 -6.879 -20.172 1 61.44 106 ASN A C 1
ATOM 819 O O . ASN A 1 106 ? -6.863 -5.766 -19.641 1 61.44 106 ASN A O 1
ATOM 823 N N . ASP A 1 107 ? -7.625 -7.859 -19.922 1 68.38 107 ASP A N 1
ATOM 824 C CA . ASP A 1 107 ? -8.773 -7.57 -19.062 1 68.38 107 ASP A CA 1
ATOM 825 C C . ASP A 1 107 ? -8.383 -7.625 -17.578 1 68.38 107 ASP A C 1
ATOM 827 O O . ASP A 1 107 ? -9.086 -7.078 -16.734 1 68.38 107 ASP A O 1
ATOM 831 N N . ILE A 1 108 ? -7.281 -8.102 -17.359 1 78.5 108 ILE A N 1
ATOM 832 C CA . ILE A 1 108 ? -6.969 -8.352 -15.953 1 78.5 108 ILE A CA 1
ATOM 833 C C . ILE A 1 108 ? -5.984 -7.305 -15.445 1 78.5 108 ILE A C 1
ATOM 835 O O . ILE A 1 108 ? -5.887 -7.066 -14.242 1 78.5 108 ILE A O 1
ATOM 839 N N . ARG A 1 109 ? -5.488 -6.551 -16.359 1 78.31 109 ARG A N 1
ATOM 840 C CA . ARG A 1 109 ? -4.508 -5.535 -15.992 1 78.31 109 ARG A CA 1
ATOM 841 C C . ARG A 1 109 ? -5.188 -4.328 -15.352 1 78.31 109 ARG A C 1
ATOM 843 O O . ARG A 1 109 ? -6.301 -3.961 -15.734 1 78.31 109 ARG A O 1
ATOM 850 N N . LEU A 1 110 ? -4.527 -3.85 -14.391 1 79 110 LEU A N 1
ATOM 851 C CA . LEU A 1 110 ? -4.98 -2.6 -13.797 1 79 110 LEU A CA 1
ATOM 852 C C . LEU A 1 110 ? -4.879 -1.452 -14.797 1 79 110 LEU A C 1
ATOM 854 O O . LEU A 1 110 ? -3.842 -1.272 -15.438 1 79 110 LEU A O 1
ATOM 858 N N . PRO A 1 111 ? -5.918 -0.825 -14.961 1 78.25 111 PRO A N 1
ATOM 859 C CA . PRO A 1 111 ? -5.844 0.336 -15.852 1 78.25 111 PRO A CA 1
ATOM 860 C C . PRO A 1 111 ? -4.871 1.401 -15.352 1 78.25 111 PRO A C 1
ATOM 862 O O . PRO A 1 111 ? -4.797 1.658 -14.148 1 78.25 111 PRO A O 1
ATOM 865 N N . GLU A 1 112 ? -4.164 1.881 -16.281 1 78.12 112 GLU A N 1
ATOM 866 C CA . GLU A 1 112 ? -3.172 2.895 -15.938 1 78.12 112 GLU A CA 1
ATOM 867 C C . GLU A 1 112 ? -3.826 4.113 -15.289 1 78.12 112 GLU A C 1
ATOM 869 O O . GLU A 1 112 ? -3.236 4.754 -14.414 1 78.12 112 GLU A O 1
ATOM 874 N N . SER A 1 113 ? -4.992 4.488 -15.68 1 77.31 113 SER A N 1
ATOM 875 C CA . SER A 1 113 ? -5.691 5.66 -15.172 1 77.31 113 SER A CA 1
ATOM 876 C C . SER A 1 113 ? -5.965 5.535 -13.68 1 77.31 113 SER A C 1
ATOM 878 O O . SER A 1 113 ? -5.84 6.512 -12.93 1 77.31 113 SER A O 1
ATOM 880 N N . ALA A 1 114 ? -6.32 4.348 -13.344 1 74 114 ALA A N 1
ATOM 881 C CA . ALA A 1 114 ? -6.574 4.117 -11.922 1 74 114 ALA A CA 1
ATOM 882 C C . ALA A 1 114 ? -5.297 4.273 -11.102 1 74 114 ALA A C 1
ATOM 884 O O . ALA A 1 114 ? -5.309 4.891 -10.039 1 74 114 ALA A O 1
ATOM 885 N N . PHE A 1 115 ? -4.305 3.779 -11.594 1 78.94 115 PHE A N 1
ATOM 886 C CA . PHE A 1 115 ? -3.025 3.861 -10.898 1 78.94 115 PHE A CA 1
ATOM 887 C C . PHE A 1 115 ? -2.527 5.301 -10.844 1 78.94 115 PHE A C 1
ATOM 889 O O . PHE A 1 115 ? -1.983 5.742 -9.836 1 78.94 115 PHE A O 1
ATOM 896 N N . ARG A 1 116 ? -2.76 5.984 -11.883 1 79.94 116 ARG A N 1
ATOM 897 C CA . ARG A 1 116 ? -2.348 7.383 -11.953 1 79.94 116 ARG A CA 1
ATOM 898 C C . ARG A 1 116 ? -3.127 8.227 -10.953 1 79.94 116 ARG A C 1
ATOM 900 O O . ARG A 1 116 ? -2.557 9.102 -10.297 1 79.94 116 ARG A O 1
ATOM 907 N N . PHE A 1 117 ? -4.355 7.93 -10.898 1 75.19 117 PHE A N 1
ATOM 908 C CA . PHE A 1 117 ? -5.18 8.641 -9.93 1 75.19 117 PHE A CA 1
ATOM 909 C C . PHE A 1 117 ? -4.656 8.438 -8.516 1 75.19 117 PHE A C 1
ATOM 911 O O . PHE A 1 117 ? -4.512 9.398 -7.754 1 75.19 117 PHE A O 1
ATOM 918 N N . PHE A 1 118 ? -4.438 7.23 -8.258 1 78.62 118 PHE A N 1
ATOM 919 C CA . PHE A 1 118 ? -3.906 6.895 -6.941 1 78.62 118 PHE A CA 1
ATOM 920 C C . PHE A 1 118 ? -2.58 7.605 -6.695 1 78.62 118 PHE A C 1
ATOM 922 O O . PHE A 1 118 ? -2.365 8.18 -5.625 1 78.62 118 PHE A O 1
ATOM 929 N N . PHE A 1 119 ? -1.786 7.574 -7.645 1 82.06 119 PHE A N 1
ATOM 930 C CA . PHE A 1 119 ? -0.464 8.18 -7.539 1 82.06 119 PHE A CA 1
ATOM 931 C C . PHE A 1 119 ? -0.572 9.688 -7.344 1 82.06 119 PHE A C 1
ATOM 933 O O . PHE A 1 119 ? 0.146 10.266 -6.523 1 82.06 119 PHE A O 1
ATOM 940 N N . ASP A 1 120 ? -1.397 10.273 -8.031 1 80.12 120 ASP A N 1
ATOM 941 C CA . ASP A 1 120 ? -1.603 11.711 -7.906 1 80.12 120 ASP A CA 1
ATOM 942 C C . ASP A 1 120 ? -2.158 12.07 -6.531 1 80.12 120 ASP A C 1
ATOM 944 O O . ASP A 1 120 ? -1.765 13.078 -5.938 1 80.12 120 ASP A O 1
ATOM 948 N N . GLN A 1 121 ? -3.041 11.234 -6.105 1 79.44 121 GLN A N 1
ATOM 949 C CA . GLN A 1 121 ? -3.598 11.469 -4.777 1 79.44 121 GLN A CA 1
ATOM 950 C C . GLN A 1 121 ? -2.523 11.344 -3.703 1 79.44 121 GLN A C 1
ATOM 952 O O . GLN A 1 121 ? -2.512 12.117 -2.74 1 79.44 121 GLN A O 1
ATOM 957 N N . VAL A 1 122 ? -1.716 10.445 -3.855 1 85.06 122 VAL A N 1
ATOM 958 C CA . VAL A 1 122 ? -0.621 10.25 -2.91 1 85.06 122 VAL A CA 1
ATOM 959 C C . VAL A 1 122 ? 0.306 11.469 -2.934 1 85.06 122 VAL A C 1
ATOM 961 O O . VAL A 1 122 ? 0.658 12.008 -1.884 1 85.06 122 VAL A O 1
ATOM 964 N N . ASN A 1 123 ? 0.621 11.891 -4.113 1 84.06 123 ASN A N 1
ATOM 965 C CA . ASN A 1 123 ? 1.51 13.039 -4.246 1 84.06 123 ASN A CA 1
ATOM 966 C C . ASN A 1 123 ? 0.866 14.312 -3.701 1 84.06 123 ASN A C 1
ATOM 968 O O . ASN A 1 123 ? 1.537 15.133 -3.074 1 84.06 123 ASN A O 1
ATOM 972 N N . GLU A 1 124 ? -0.317 14.359 -3.943 1 83 124 GLU A N 1
ATOM 973 C CA . GLU A 1 124 ? -1.031 15.523 -3.416 1 83 124 GLU A CA 1
ATOM 974 C C . GLU A 1 124 ? -1.065 15.5 -1.89 1 83 124 GLU A C 1
ATOM 976 O O . GLU A 1 124 ? -0.858 16.531 -1.246 1 83 124 GLU A O 1
ATOM 981 N N . THR A 1 125 ? -1.34 14.359 -1.368 1 87.94 125 THR A N 1
ATOM 982 C CA . THR A 1 125 ? -1.386 14.203 0.081 1 87.94 125 THR A CA 1
ATOM 983 C C . THR A 1 125 ? -0.019 14.484 0.699 1 87.94 125 THR A C 1
ATOM 985 O O . THR A 1 125 ? 0.075 15.164 1.727 1 87.94 125 THR A O 1
ATOM 988 N N . ILE A 1 126 ? 0.958 14.055 0.027 1 88.94 126 ILE A N 1
ATOM 989 C CA . ILE A 1 126 ? 2.32 14.305 0.489 1 88.94 126 ILE A CA 1
ATOM 990 C C . ILE A 1 126 ? 2.604 15.805 0.477 1 88.94 126 ILE A C 1
ATOM 992 O O . ILE A 1 126 ? 3.166 16.344 1.432 1 88.94 126 ILE A O 1
ATOM 996 N N . LEU A 1 127 ? 2.182 16.406 -0.554 1 87.19 127 LEU A N 1
ATOM 997 C CA . LEU A 1 127 ? 2.418 17.844 -0.697 1 87.19 127 LEU A CA 1
ATOM 998 C C . LEU A 1 127 ? 1.647 18.625 0.358 1 87.19 127 LEU A C 1
ATOM 1000 O O . LEU A 1 127 ? 2.199 19.531 0.992 1 87.19 127 LEU A O 1
ATOM 1004 N N . ILE A 1 128 ? 0.416 18.297 0.583 1 89.19 128 ILE A N 1
ATOM 1005 C CA . ILE A 1 128 ? -0.414 18.969 1.575 1 89.19 128 ILE A CA 1
ATOM 1006 C C . ILE A 1 128 ? 0.173 18.75 2.969 1 89.19 128 ILE A C 1
ATOM 1008 O O . ILE A 1 128 ? 0.242 19.688 3.77 1 89.19 128 ILE A O 1
ATOM 1012 N N . PHE A 1 129 ? 0.543 17.562 3.217 1 92 129 PHE A N 1
ATOM 1013 C CA . PHE A 1 129 ? 1.165 17.234 4.496 1 92 129 PHE A CA 1
ATOM 1014 C C . PHE A 1 129 ? 2.428 18.062 4.707 1 92 129 PHE A C 1
ATOM 1016 O O . PHE A 1 129 ? 2.637 18.609 5.789 1 92 129 PHE A O 1
ATOM 1023 N N . TYR A 1 130 ? 3.211 18.141 3.678 1 90.06 130 TYR A N 1
ATOM 1024 C CA . TYR A 1 130 ? 4.461 18.891 3.732 1 90.06 130 TYR A CA 1
ATOM 1025 C C . TYR A 1 130 ? 4.195 20.359 3.984 1 90.06 130 TYR A C 1
ATOM 1027 O O . TYR A 1 130 ? 4.781 20.969 4.891 1 90.06 130 TYR A O 1
ATOM 1035 N N . LYS A 1 131 ? 3.332 20.906 3.236 1 88.81 131 LYS A N 1
ATOM 1036 C CA . LYS A 1 131 ? 3.023 22.328 3.369 1 88.81 131 LYS A CA 1
ATOM 1037 C C . LYS A 1 131 ? 2.43 22.641 4.738 1 88.81 131 LYS A C 1
ATOM 1039 O O . LYS A 1 131 ? 2.736 23.672 5.336 1 88.81 131 LYS A O 1
ATOM 1044 N N . THR A 1 132 ? 1.573 21.766 5.191 1 92.19 132 THR A N 1
ATOM 1045 C CA . THR A 1 132 ? 0.984 21.922 6.516 1 92.19 132 THR A CA 1
ATOM 1046 C C . THR A 1 132 ? 2.055 21.828 7.598 1 92.19 132 THR A C 1
ATOM 1048 O O . THR A 1 132 ? 2.059 22.625 8.547 1 92.19 132 THR A O 1
ATOM 1051 N N . SER A 1 133 ? 3 20.969 7.426 1 92.44 133 SER A N 1
ATOM 1052 C CA . SER A 1 133 ? 4.066 20.766 8.398 1 92.44 133 SER A CA 1
ATOM 1053 C C . SER A 1 133 ? 5.02 21.953 8.445 1 92.44 133 SER A C 1
ATOM 1055 O O . SER A 1 133 ? 5.52 22.328 9.508 1 92.44 133 SER A O 1
ATOM 1057 N N . MET A 1 134 ? 5.156 22.562 7.289 1 89.31 134 MET A N 1
ATOM 1058 C CA . MET A 1 134 ? 6.062 23.703 7.195 1 89.31 134 MET A CA 1
ATOM 1059 C C . MET A 1 134 ? 5.395 24.969 7.715 1 89.31 134 MET A C 1
ATOM 1061 O O . MET A 1 134 ? 6.035 26.016 7.809 1 89.31 134 MET A O 1
ATOM 1065 N N . GLY A 1 135 ? 4.152 24.875 8.031 1 87.62 135 GLY A N 1
ATOM 1066 C CA . GLY A 1 135 ? 3.432 26.031 8.555 1 87.62 135 GLY A CA 1
ATOM 1067 C C . GLY A 1 135 ? 2.977 26.984 7.469 1 87.62 135 GLY A C 1
ATOM 1068 O O . GLY A 1 135 ? 2.592 28.125 7.762 1 87.62 135 GLY A O 1
ATOM 1069 N N . GLN A 1 136 ? 3.068 26.578 6.289 1 84.25 136 GLN A N 1
ATOM 1070 C CA . GLN A 1 136 ? 2.727 27.453 5.172 1 84.25 136 GLN A CA 1
ATOM 1071 C C . GLN A 1 136 ? 1.223 27.688 5.105 1 84.25 136 GLN A C 1
ATOM 1073 O O . GLN A 1 136 ? 0.775 28.703 4.555 1 84.25 136 GLN A O 1
ATOM 1078 N N . LYS A 1 137 ? 0.49 26.781 5.668 1 87 137 LYS A N 1
ATOM 1079 C CA . LYS A 1 137 ? -0.964 26.922 5.672 1 87 137 LYS A CA 1
ATOM 1080 C C . LYS A 1 137 ? -1.455 27.547 6.969 1 87 137 LYS A C 1
ATOM 1082 O O . LYS A 1 137 ? -2.656 27.547 7.246 1 87 137 LYS A O 1
ATOM 1087 N N . GLY A 1 138 ? -0.552 27.969 7.785 1 85.75 138 GLY A N 1
ATOM 1088 C CA . GLY A 1 138 ? -0.9 28.578 9.055 1 85.75 138 GLY A CA 1
ATOM 1089 C C . GLY A 1 138 ? -0.72 27.656 10.234 1 85.75 138 GLY A C 1
ATOM 1090 O O . GLY A 1 138 ? -0.763 26.438 10.086 1 85.75 138 GLY A O 1
ATOM 1091 N N . LEU A 1 139 ? -0.532 28.234 11.336 1 86.88 139 LEU A N 1
ATOM 1092 C CA . LEU A 1 139 ? -0.304 27.484 12.562 1 86.88 139 LEU A CA 1
ATOM 1093 C C . LEU A 1 139 ? -1.551 26.688 12.961 1 86.88 139 LEU A C 1
ATOM 1095 O O . LEU A 1 139 ? -1.45 25.594 13.5 1 86.88 139 LEU A O 1
ATOM 1099 N N . LYS A 1 140 ? -2.615 27.328 12.625 1 86.75 140 LYS A N 1
ATOM 1100 C CA . LYS A 1 140 ? -3.867 26.641 12.953 1 86.75 140 LYS A CA 1
ATOM 1101 C C . LYS A 1 140 ? -3.979 25.312 12.227 1 86.75 140 LYS A C 1
ATOM 1103 O O . LYS A 1 140 ? -4.324 24.297 12.828 1 86.75 140 LYS A O 1
ATOM 1108 N N . ALA A 1 141 ? -3.641 25.312 10.984 1 87.31 141 ALA A N 1
ATOM 1109 C CA . ALA A 1 141 ? -3.701 24.078 10.188 1 87.31 141 ALA A CA 1
ATOM 1110 C C . ALA A 1 141 ? -2.729 23.031 10.727 1 87.31 141 ALA A C 1
ATOM 1112 O O . ALA A 1 141 ? -3.037 21.844 10.734 1 87.31 141 ALA A O 1
ATOM 1113 N N . PHE A 1 142 ? -1.619 23.516 11.156 1 92.62 142 PHE A N 1
ATOM 1114 C CA . PHE A 1 142 ? -0.612 22.625 11.719 1 92.62 142 PHE A CA 1
ATOM 1115 C C . PHE A 1 142 ? -1.14 21.938 12.977 1 92.62 142 PHE A C 1
ATOM 1117 O O . PHE A 1 142 ? -1.103 20.719 13.078 1 92.62 142 PHE A O 1
ATOM 1124 N N . PHE A 1 143 ? -1.73 22.688 13.891 1 91.44 143 PHE A N 1
ATOM 1125 C CA . PHE A 1 143 ? -2.176 22.141 15.164 1 91.44 143 PHE A CA 1
ATOM 1126 C C . PHE A 1 143 ? -3.412 21.266 14.984 1 91.44 143 PHE A C 1
ATOM 1128 O O . PHE A 1 143 ? -3.568 20.25 15.656 1 91.44 143 PHE A O 1
ATOM 1135 N N . VAL A 1 144 ? -4.23 21.641 14.055 1 89.25 144 VAL A N 1
ATOM 1136 C CA . VAL A 1 144 ? -5.434 20.859 13.797 1 89.25 144 VAL A CA 1
ATOM 1137 C C . VAL A 1 144 ? -5.043 19.5 13.219 1 89.25 144 VAL A C 1
ATOM 1139 O O . VAL A 1 144 ? -5.621 18.469 13.594 1 89.25 144 VAL A O 1
ATOM 1142 N N . THR A 1 145 ? -4.109 19.5 12.32 1 93.81 145 THR A N 1
ATOM 1143 C CA . THR A 1 145 ? -3.66 18.25 11.719 1 93.81 145 THR A CA 1
ATOM 1144 C C . THR A 1 145 ? -2.959 17.375 12.75 1 93.81 145 THR A C 1
ATOM 1146 O O . THR A 1 145 ? -3.186 16.172 12.805 1 93.81 145 THR A O 1
ATOM 1149 N N . LEU A 1 146 ? -2.154 18 13.539 1 95.69 146 LEU A N 1
ATOM 1150 C CA . LEU A 1 146 ? -1.46 17.281 14.602 1 95.69 146 LEU A CA 1
ATOM 1151 C C . LEU A 1 146 ? -2.455 16.656 15.578 1 95.69 146 LEU A C 1
ATOM 1153 O O . LEU A 1 146 ? -2.322 15.492 15.953 1 95.69 146 LEU A O 1
ATOM 1157 N N . ALA A 1 147 ? -3.469 17.438 15.977 1 94 147 ALA A N 1
ATOM 1158 C CA . ALA A 1 147 ? -4.508 16.953 16.875 1 94 147 ALA A CA 1
ATOM 1159 C C . ALA A 1 147 ? -5.305 15.812 16.234 1 94 147 ALA A C 1
ATOM 1161 O O . ALA A 1 147 ? -5.629 14.82 16.891 1 94 147 ALA A O 1
ATOM 1162 N N . GLY A 1 148 ? -5.582 16 14.977 1 94.69 148 GLY A N 1
ATOM 1163 C CA . GLY A 1 148 ? -6.285 14.953 14.25 1 94.69 148 GLY A CA 1
ATOM 1164 C C . GLY A 1 148 ? -5.523 13.641 14.219 1 94.69 148 GLY A C 1
ATOM 1165 O O . GLY A 1 148 ? -6.105 12.578 14.43 1 94.69 148 GLY A O 1
ATOM 1166 N N . LEU A 1 149 ? -4.273 13.688 13.93 1 96.25 149 LEU A N 1
ATOM 1167 C CA . LEU A 1 149 ? -3.436 12.492 13.914 1 96.25 149 LEU A CA 1
ATOM 1168 C C . LEU A 1 149 ? -3.369 11.852 15.297 1 96.25 149 LEU A C 1
ATOM 1170 O O . LEU A 1 149 ? -3.342 10.625 15.414 1 96.25 149 LEU A O 1
ATOM 1174 N N . TYR A 1 150 ? -3.322 12.711 16.266 1 95.19 150 TYR A N 1
ATOM 1175 C CA . TYR A 1 150 ? -3.293 12.211 17.641 1 95.19 150 TYR A CA 1
ATOM 1176 C C . TYR A 1 150 ? -4.578 11.461 17.969 1 95.19 150 TYR A C 1
ATOM 1178 O O . TYR A 1 150 ? -4.539 10.383 18.562 1 95.19 150 TYR A O 1
ATOM 1186 N N . ILE A 1 151 ? -5.684 12.031 17.594 1 94.88 151 ILE A N 1
ATOM 1187 C CA . ILE A 1 151 ? -6.977 11.391 17.828 1 94.88 151 ILE A CA 1
ATOM 1188 C C . ILE A 1 151 ? -7.047 10.07 17.062 1 94.88 151 ILE A C 1
ATOM 1190 O O . ILE A 1 151 ? -7.484 9.055 17.609 1 94.88 151 ILE A O 1
ATOM 1194 N N . LEU A 1 152 ? -6.605 10.102 15.875 1 94.44 152 LEU A N 1
ATOM 1195 C CA . LEU A 1 152 ? -6.594 8.891 15.062 1 94.44 152 LEU A CA 1
ATOM 1196 C C . LEU A 1 152 ? -5.703 7.824 15.695 1 94.44 152 LEU A C 1
ATOM 1198 O O . LEU A 1 152 ? -6.027 6.637 15.664 1 94.44 152 LEU A O 1
ATOM 1202 N N . SER A 1 153 ? -4.57 8.273 16.203 1 95.25 153 SER A N 1
ATOM 1203 C CA . SER A 1 153 ? -3.682 7.34 16.891 1 95.25 153 SER A CA 1
ATOM 1204 C C . SER A 1 153 ? -4.371 6.699 18.094 1 95.25 153 SER A C 1
ATOM 1206 O O . SER A 1 153 ? -4.211 5.504 18.328 1 95.25 153 SER A O 1
ATOM 1208 N N . PHE A 1 154 ? -5.121 7.43 18.766 1 94.81 154 PHE A N 1
ATOM 1209 C CA . PHE A 1 154 ? -5.852 6.93 19.922 1 94.81 154 PHE A CA 1
ATOM 1210 C C . PHE A 1 154 ? -6.91 5.918 19.5 1 94.81 154 PHE A C 1
ATOM 1212 O O . PHE A 1 154 ? -7.008 4.832 20.078 1 94.81 154 PHE A O 1
ATOM 1219 N N . ILE A 1 155 ? -7.668 6.258 18.5 1 94.12 155 ILE A N 1
ATOM 1220 C CA . ILE A 1 155 ? -8.68 5.348 17.969 1 94.12 155 ILE A CA 1
ATOM 1221 C C . ILE A 1 155 ? -8.016 4.059 17.484 1 94.12 155 ILE A C 1
ATOM 1223 O O . ILE A 1 155 ? -8.516 2.961 17.75 1 94.12 155 ILE A O 1
ATOM 1227 N N . GLY A 1 156 ? -6.883 4.215 16.719 1 93.31 156 GLY A N 1
ATOM 1228 C CA . GLY A 1 156 ? -6.141 3.074 16.203 1 93.31 156 GLY A CA 1
ATOM 1229 C C . GLY A 1 156 ? -5.645 2.143 17.297 1 93.31 156 GLY A C 1
ATOM 1230 O O . GLY A 1 156 ? -5.434 0.952 17.047 1 93.31 156 GLY A O 1
ATOM 1231 N N . SER A 1 157 ? -5.477 2.662 18.5 1 93.44 157 SER A N 1
ATOM 1232 C CA . SER A 1 157 ? -4.984 1.839 19.609 1 93.44 157 SER A CA 1
ATOM 1233 C C . SER A 1 157 ? -6.113 1.03 20.234 1 93.44 157 SER A C 1
ATOM 1235 O O . SER A 1 157 ? -5.859 0.075 20.969 1 93.44 157 SER A O 1
ATOM 1237 N N . LEU A 1 158 ? -7.367 1.403 19.922 1 92.88 158 LEU A N 1
ATOM 1238 C CA . LEU A 1 158 ? -8.516 0.756 20.547 1 92.88 158 LEU A CA 1
ATOM 1239 C C . LEU A 1 158 ? -9.031 -0.391 19.688 1 92.88 158 LEU A C 1
ATOM 1241 O O . LEU A 1 158 ? -9.773 -1.252 20.172 1 92.88 158 LEU A O 1
ATOM 1245 N N . ILE A 1 159 ? -8.617 -0.337 18.406 1 90.12 159 ILE A N 1
ATOM 1246 C CA . ILE A 1 159 ? -9.156 -1.334 17.484 1 90.12 159 ILE A CA 1
ATOM 1247 C C . ILE A 1 159 ? -8.023 -1.982 16.703 1 90.12 159 ILE A C 1
ATOM 1249 O O . ILE A 1 159 ? -6.871 -1.543 16.781 1 90.12 159 ILE A O 1
ATOM 1253 N N . SER A 1 160 ? -8.375 -3.064 16.047 1 86.69 160 SER A N 1
ATOM 1254 C CA . SER A 1 160 ? -7.367 -3.762 15.25 1 86.69 160 SER A CA 1
ATOM 1255 C C . SER A 1 160 ? -6.988 -2.961 14.008 1 86.69 160 SER A C 1
ATOM 1257 O O . SER A 1 160 ? -7.754 -2.109 13.555 1 86.69 160 SER A O 1
ATOM 1259 N N . THR A 1 161 ? -5.816 -3.213 13.531 1 87.25 161 THR A N 1
ATOM 1260 C CA . THR A 1 161 ? -5.344 -2.549 12.328 1 87.25 161 THR A CA 1
ATOM 1261 C C . THR A 1 161 ? -6.32 -2.76 11.172 1 87.25 161 THR A C 1
ATOM 1263 O O . THR A 1 161 ? -6.598 -1.833 10.406 1 87.25 161 THR A O 1
ATOM 1266 N N . MET A 1 162 ? -6.816 -3.941 11.086 1 88.81 162 MET A N 1
ATOM 1267 C CA . MET A 1 162 ? -7.742 -4.258 10 1 88.81 162 MET A CA 1
ATOM 1268 C C . MET A 1 162 ? -9.055 -3.498 10.164 1 88.81 162 MET A C 1
ATOM 1270 O O . MET A 1 162 ? -9.602 -2.975 9.195 1 88.81 162 MET A O 1
ATOM 1274 N N . THR A 1 163 ? -9.523 -3.447 11.266 1 91.75 163 THR A N 1
ATOM 1275 C CA . THR A 1 163 ? -10.75 -2.703 11.523 1 91.75 163 THR A CA 1
ATOM 1276 C C . THR A 1 163 ? -10.539 -1.211 11.281 1 91.75 163 THR A C 1
ATOM 1278 O O . THR A 1 163 ? -11.406 -0.539 10.711 1 91.75 163 THR A O 1
ATOM 1281 N N . PHE A 1 164 ? -9.414 -0.773 11.742 1 93.12 164 PHE A N 1
ATOM 1282 C CA . PHE A 1 164 ? -9.086 0.628 11.508 1 93.12 164 PHE A CA 1
ATOM 1283 C C . PHE A 1 164 ? -9.047 0.932 10.016 1 93.12 164 PHE A C 1
ATOM 1285 O O . PHE A 1 164 ? -9.633 1.919 9.562 1 93.12 164 PHE A O 1
ATOM 1292 N N . ALA A 1 165 ? -8.398 0.094 9.242 1 91.5 165 ALA A N 1
ATOM 1293 C CA . ALA A 1 165 ? -8.312 0.263 7.793 1 91.5 165 ALA A CA 1
ATOM 1294 C C . ALA A 1 165 ? -9.695 0.224 7.152 1 91.5 165 ALA A C 1
ATOM 1296 O O . ALA A 1 165 ? -9.992 1.019 6.254 1 91.5 165 ALA A O 1
ATOM 1297 N N . TYR A 1 166 ? -10.523 -0.681 7.59 1 93.06 166 TYR A N 1
ATOM 1298 C CA . TYR A 1 166 ? -11.883 -0.797 7.062 1 93.06 166 TYR A CA 1
ATOM 1299 C C . TYR A 1 166 ? -12.688 0.464 7.348 1 93.06 166 TYR A C 1
ATOM 1301 O O . TYR A 1 166 ? -13.414 0.949 6.48 1 93.06 166 TYR A O 1
ATOM 1309 N N . LEU A 1 167 ? -12.5 0.967 8.586 1 92.19 167 LEU A N 1
ATOM 1310 C CA . LEU A 1 167 ? -13.242 2.166 8.961 1 92.19 167 LEU A CA 1
ATOM 1311 C C . LEU A 1 167 ? -12.828 3.354 8.102 1 92.19 167 LEU A C 1
ATOM 1313 O O . LEU A 1 167 ? -13.672 4.133 7.652 1 92.19 167 LEU A O 1
ATOM 1317 N N . VAL A 1 168 ? -11.555 3.479 7.871 1 87.75 168 VAL A N 1
ATOM 1318 C CA . VAL A 1 168 ? -11.07 4.559 7.016 1 87.75 168 VAL A CA 1
ATOM 1319 C C . VAL A 1 168 ? -11.648 4.395 5.609 1 87.75 168 VAL A C 1
ATOM 1321 O O . VAL A 1 168 ? -12.117 5.363 5.012 1 87.75 168 VAL A O 1
ATOM 1324 N N . PHE A 1 169 ? -11.664 3.203 5.113 1 88.94 169 PHE A N 1
ATOM 1325 C CA . PHE A 1 169 ? -12.219 2.906 3.795 1 88.94 169 PHE A CA 1
ATOM 1326 C C . PHE A 1 169 ? -13.703 3.234 3.742 1 88.94 169 PHE A C 1
ATOM 1328 O O . PHE A 1 169 ? -14.172 3.889 2.807 1 88.94 169 PHE A O 1
ATOM 1335 N N . ALA A 1 170 ? -14.414 2.779 4.734 1 88.75 170 ALA A N 1
ATOM 1336 C CA . ALA A 1 170 ? -15.852 2.994 4.773 1 88.75 170 ALA A CA 1
ATOM 1337 C C . ALA A 1 170 ? -16.188 4.48 4.848 1 88.75 170 ALA A C 1
ATOM 1339 O O . ALA A 1 170 ? -17.125 4.949 4.199 1 88.75 170 ALA A O 1
ATOM 1340 N N . CYS A 1 171 ? -15.406 5.207 5.582 1 86.75 171 CYS A N 1
ATOM 1341 C CA . CYS A 1 171 ? -15.617 6.645 5.699 1 86.75 171 CYS A CA 1
ATOM 1342 C C . CYS A 1 171 ? -15.344 7.344 4.375 1 86.75 171 CYS A C 1
ATOM 1344 O O . CYS A 1 171 ? -16.109 8.211 3.957 1 86.75 171 CYS A O 1
ATOM 1346 N N . CYS A 1 172 ? -14.32 6.914 3.699 1 79.81 172 CYS A N 1
ATOM 1347 C CA . CYS A 1 172 ? -13.961 7.508 2.416 1 79.81 172 CYS A CA 1
ATOM 1348 C C . CYS A 1 172 ? -15 7.176 1.353 1 79.81 172 CYS A C 1
ATOM 1350 O O . CYS A 1 172 ? -15.25 7.98 0.453 1 79.81 172 CYS A O 1
ATOM 1352 N N . ALA A 1 173 ? -15.516 6.008 1.478 1 81.38 173 ALA A N 1
ATOM 1353 C CA . ALA A 1 173 ? -16.469 5.539 0.481 1 81.38 173 ALA A CA 1
ATOM 1354 C C . ALA A 1 173 ? -17.859 6.141 0.728 1 81.38 173 ALA A C 1
ATOM 1356 O O . ALA A 1 173 ? -18.703 6.168 -0.172 1 81.38 173 ALA A O 1
ATOM 1357 N N . THR A 1 174 ? -18.094 6.676 1.917 1 81.06 174 THR A N 1
ATOM 1358 C CA . THR A 1 174 ? -19.453 7.078 2.262 1 81.06 174 THR A CA 1
ATOM 1359 C C . THR A 1 174 ? -19.531 8.578 2.539 1 81.06 174 THR A C 1
ATOM 1361 O O . THR A 1 174 ? -20.422 9.266 2.039 1 81.06 174 THR A O 1
ATOM 1364 N N . ILE A 1 175 ? -18.516 9.102 3.146 1 75.81 175 ILE A N 1
ATOM 1365 C CA . ILE A 1 175 ? -18.594 10.445 3.705 1 75.81 175 ILE A CA 1
ATOM 1366 C C . ILE A 1 175 ? -18.672 11.469 2.574 1 75.81 175 ILE A C 1
ATOM 1368 O O . ILE A 1 175 ? -19.516 12.375 2.594 1 75.81 175 ILE A O 1
ATOM 1372 N N . PRO A 1 176 ? -17.922 11.328 1.595 1 67.75 176 PRO A N 1
ATOM 1373 C CA . PRO A 1 176 ? -18 12.367 0.565 1 67.75 176 PRO A CA 1
ATOM 1374 C C . PRO A 1 176 ? -19.344 12.383 -0.16 1 67.75 176 PRO A C 1
ATOM 1376 O O . PRO A 1 176 ? -19.875 13.461 -0.458 1 67.75 176 PRO A O 1
ATOM 1379 N N . THR A 1 177 ? -19.766 11.281 -0.395 1 69.5 177 THR A N 1
ATOM 1380 C CA . THR A 1 177 ? -21.047 11.203 -1.068 1 69.5 177 THR A CA 1
ATOM 1381 C C . THR A 1 177 ? -22.172 11.703 -0.157 1 69.5 177 THR A C 1
ATOM 1383 O O . THR A 1 177 ? -23.078 12.406 -0.608 1 69.5 177 THR A O 1
ATOM 1386 N N . PHE A 1 178 ? -22.031 11.312 1.039 1 67.75 178 PHE A N 1
ATOM 1387 C CA . PHE A 1 178 ? -23.031 11.773 2 1 67.75 178 PHE A CA 1
ATOM 1388 C C . PHE A 1 178 ? -22.953 13.281 2.172 1 67.75 178 PHE A C 1
ATOM 1390 O O . PHE A 1 178 ? -23.984 13.945 2.328 1 67.75 178 PHE A O 1
ATOM 1397 N N . TYR A 1 179 ? -21.812 13.742 2.049 1 64.88 179 TYR A N 1
ATOM 1398 C CA . TYR A 1 179 ? -21.609 15.18 2.184 1 64.88 179 TYR A CA 1
ATOM 1399 C C . TYR A 1 179 ? -22.234 15.93 1.015 1 64.88 179 TYR A C 1
ATOM 1401 O O . TYR A 1 179 ? -22.891 16.953 1.206 1 64.88 179 TYR A O 1
ATOM 1409 N N . GLU A 1 180 ? -21.984 15.398 -0.105 1 63.91 180 GLU A N 1
ATOM 1410 C CA . GLU A 1 180 ? -22.516 16.062 -1.291 1 63.91 180 GLU A CA 1
ATOM 1411 C C . GLU A 1 180 ? -24.047 16.016 -1.305 1 63.91 180 GLU A C 1
ATOM 1413 O O . GLU A 1 180 ? -24.703 16.969 -1.747 1 63.91 180 GLU A O 1
ATOM 1418 N N . GLN A 1 181 ? -24.562 14.969 -0.775 1 66.12 181 GLN A N 1
ATOM 1419 C CA . GLN A 1 181 ? -26.016 14.82 -0.814 1 66.12 181 GLN A CA 1
ATOM 1420 C C . GLN A 1 181 ? -26.688 15.664 0.267 1 66.12 181 GLN A C 1
ATOM 1422 O O . GLN A 1 181 ? -27.844 16.078 0.112 1 66.12 181 GLN A O 1
ATOM 1427 N N . ASN A 1 182 ? -25.938 15.891 1.306 1 59.81 182 ASN A N 1
ATOM 1428 C CA . ASN A 1 182 ? -26.531 16.625 2.418 1 59.81 182 ASN A CA 1
ATOM 1429 C C . ASN A 1 182 ? -25.781 17.938 2.688 1 59.81 182 ASN A C 1
ATOM 1431 O O . ASN A 1 182 ? -25.672 18.359 3.84 1 59.81 182 ASN A O 1
ATOM 1435 N N . LYS A 1 183 ? -25.219 18.469 1.623 1 61.94 183 LYS A N 1
ATOM 1436 C CA . LYS A 1 183 ? -24.359 19.656 1.72 1 61.94 183 LYS A CA 1
ATOM 1437 C C . LYS A 1 183 ? -25 20.719 2.598 1 61.94 183 LYS A C 1
ATOM 1439 O O . LYS A 1 183 ? -24.344 21.312 3.449 1 61.94 183 LYS A O 1
ATOM 1444 N N . MET A 1 184 ? -26.203 20.922 2.363 1 58.16 184 MET A N 1
ATOM 1445 C CA . MET A 1 184 ? -26.906 22.016 3.035 1 58.16 184 MET A CA 1
ATOM 1446 C C . MET A 1 184 ? -27.031 21.734 4.531 1 58.16 184 MET A C 1
ATOM 1448 O O . MET A 1 184 ? -26.812 22.625 5.352 1 58.16 184 MET A O 1
ATOM 1452 N N . GLN A 1 185 ? -27.391 20.594 4.859 1 59 185 GLN A N 1
ATOM 1453 C CA . GLN A 1 185 ? -27.609 20.25 6.262 1 59 185 GLN A CA 1
ATOM 1454 C C . GLN A 1 185 ? -26.281 20.172 7.023 1 59 185 GLN A C 1
ATOM 1456 O O . GLN A 1 185 ? -26.203 20.625 8.172 1 59 185 GLN A O 1
ATOM 1461 N N . LEU A 1 186 ? -25.266 19.734 6.352 1 61.69 186 LEU A N 1
ATOM 1462 C CA . LEU A 1 186 ? -23.969 19.547 7.004 1 61.69 186 LEU A CA 1
ATOM 1463 C C . LEU A 1 186 ? -23.266 20.891 7.191 1 61.69 186 LEU A C 1
ATOM 1465 O O . LEU A 1 186 ? -22.578 21.094 8.195 1 61.69 186 LEU A O 1
ATOM 1469 N N . HIS A 1 187 ? -23.422 21.703 6.227 1 59.97 187 HIS A N 1
ATOM 1470 C CA . HIS A 1 187 ? -22.875 23.031 6.391 1 59.97 187 HIS A CA 1
ATOM 1471 C C . HIS A 1 187 ? -23.438 23.719 7.629 1 59.97 187 HIS A C 1
ATOM 1473 O O . HIS A 1 187 ? -22.734 24.453 8.32 1 59.97 187 HIS A O 1
ATOM 1479 N N . GLU A 1 188 ? -24.609 23.406 7.898 1 58.06 188 GLU A N 1
ATOM 1480 C CA . GLU A 1 188 ? -25.234 23.984 9.086 1 58.06 188 GLU A CA 1
ATOM 1481 C C . GLU A 1 188 ? -24.641 23.391 10.359 1 58.06 188 GLU A C 1
ATOM 1483 O O . GLU A 1 188 ? -24.344 24.125 11.305 1 58.06 188 GLU A O 1
ATOM 1488 N N . ILE A 1 189 ? -24.375 22.125 10.406 1 57.5 189 ILE A N 1
ATOM 1489 C CA . ILE A 1 189 ? -23.844 21.438 11.586 1 57.5 189 ILE A CA 1
ATOM 1490 C C . ILE A 1 189 ? -22.359 21.766 11.75 1 57.5 189 ILE A C 1
ATOM 1492 O O . ILE A 1 189 ? -21.906 22.078 12.852 1 57.5 189 ILE A O 1
ATOM 1496 N N . PHE A 1 190 ? -21.656 21.75 10.656 1 60.5 190 PHE A N 1
ATOM 1497 C CA . PHE A 1 190 ? -20.234 22.062 10.695 1 60.5 190 PHE A CA 1
ATOM 1498 C C . PHE A 1 190 ? -20.016 23.547 10.984 1 60.5 190 PHE A C 1
ATOM 1500 O O . PHE A 1 190 ? -19.078 23.906 11.695 1 60.5 190 PHE A O 1
ATOM 1507 N N . GLY A 1 191 ? -20.922 24.297 10.5 1 56.03 191 GLY A N 1
ATOM 1508 C CA . GLY A 1 191 ? -20.859 25.719 10.805 1 56.03 191 GLY A CA 1
ATOM 1509 C C . GLY A 1 191 ? -20.984 26.016 12.281 1 56.03 191 GLY A C 1
ATOM 1510 O O . GLY A 1 191 ? -20.219 26.828 12.828 1 56.03 191 GLY A O 1
ATOM 1511 N N . GLN A 1 192 ? -21.797 25.344 12.836 1 60.84 192 GLN A N 1
ATOM 1512 C CA . GLN A 1 192 ? -22 25.562 14.266 1 60.84 192 GLN A CA 1
ATOM 1513 C C . GLN A 1 192 ? -20.812 25.031 15.062 1 60.84 192 GLN A C 1
ATOM 1515 O O . GLN A 1 192 ? -20.344 25.688 16 1 60.84 192 GLN A O 1
ATOM 1520 N N . SER A 1 193 ? -20.312 23.875 14.711 1 60.38 193 SER A N 1
ATOM 1521 C CA . SER A 1 193 ? -19.172 23.281 15.422 1 60.38 193 SER A CA 1
ATOM 1522 C C . SER A 1 193 ? -17.906 24.109 15.203 1 60.38 193 SER A C 1
ATOM 1524 O O . SER A 1 193 ? -17.125 24.312 16.141 1 60.38 193 SER A O 1
ATOM 1526 N N . TYR A 1 194 ? -17.844 24.547 14.078 1 57.56 194 TYR A N 1
ATOM 1527 C CA . TYR A 1 194 ? -16.703 25.391 13.727 1 57.56 194 TYR A CA 1
ATOM 1528 C C . TYR A 1 194 ? -16.734 26.688 14.523 1 57.56 194 TYR A C 1
ATOM 1530 O O . TYR A 1 194 ? -15.688 27.156 14.984 1 57.56 194 TYR A O 1
ATOM 1538 N N . ARG A 1 195 ? -17.844 27.281 14.703 1 61.41 195 ARG A N 1
ATOM 1539 C CA . ARG A 1 195 ? -17.984 28.5 15.5 1 61.41 195 ARG A CA 1
ATOM 1540 C C . ARG A 1 195 ? -17.594 28.234 16.953 1 61.41 195 ARG A C 1
ATOM 1542 O O . ARG A 1 195 ? -16.891 29.062 17.562 1 61.41 195 ARG A O 1
ATOM 1549 N N . GLU A 1 196 ? -17.906 27.078 17.344 1 61.66 196 GLU A N 1
ATOM 1550 C CA . GLU A 1 196 ? -17.594 26.734 18.734 1 61.66 196 GLU A CA 1
ATOM 1551 C C . GLU A 1 196 ? -16.094 26.5 18.906 1 61.66 196 GLU A C 1
ATOM 1553 O O . GLU A 1 196 ? -15.5 26.938 19.906 1 61.66 196 GLU A O 1
ATOM 1558 N N . ILE A 1 197 ? -15.539 25.875 17.938 1 61.16 197 ILE A N 1
ATOM 1559 C CA . ILE A 1 197 ? -14.102 25.609 17.984 1 61.16 197 ILE A CA 1
ATOM 1560 C C . ILE A 1 197 ? -13.32 26.906 17.828 1 61.16 197 ILE A C 1
ATOM 1562 O O . ILE A 1 197 ? -12.352 27.141 18.547 1 61.16 197 ILE A O 1
ATOM 1566 N N . ASN A 1 198 ? -13.781 27.656 16.984 1 61.62 198 ASN A N 1
ATOM 1567 C CA . ASN A 1 198 ? -13.148 28.953 16.781 1 61.62 198 ASN A CA 1
ATOM 1568 C C . ASN A 1 198 ? -13.242 29.828 18.016 1 61.62 198 ASN A C 1
ATOM 1570 O O . ASN A 1 198 ? -12.281 30.5 18.391 1 61.62 198 ASN A O 1
ATOM 1574 N N . ASN A 1 199 ? -14.344 29.766 18.625 1 63.38 199 ASN A N 1
ATOM 1575 C CA . ASN A 1 199 ? -14.531 30.5 19.859 1 63.38 199 ASN A CA 1
ATOM 1576 C C . ASN A 1 199 ? -13.633 29.969 20.984 1 63.38 199 ASN A C 1
ATOM 1578 O O . ASN A 1 199 ? -13.031 30.75 21.719 1 63.38 199 ASN A O 1
ATOM 1582 N N . SER A 1 200 ? -13.461 28.688 20.922 1 61.44 200 SER A N 1
ATOM 1583 C CA . SER A 1 200 ? -12.625 28.062 21.938 1 61.44 200 SER A CA 1
ATOM 1584 C C . SER A 1 200 ? -11.148 28.375 21.688 1 61.44 200 SER A C 1
ATOM 1586 O O . SER A 1 200 ? -10.398 28.609 22.641 1 61.44 200 SER A O 1
ATOM 1588 N N . LEU A 1 201 ? -10.797 28.328 20.516 1 62.41 201 LEU A N 1
ATOM 1589 C CA . LEU A 1 201 ? -9.414 28.609 20.156 1 62.41 201 LEU A CA 1
ATOM 1590 C C . LEU A 1 201 ? -9.078 30.078 20.422 1 62.41 201 LEU A C 1
ATOM 1592 O O . LEU A 1 201 ? -7.98 30.391 20.891 1 62.41 201 LEU A O 1
ATOM 1596 N N . LYS A 1 202 ? -9.93 31 20.156 1 64.69 202 LYS A N 1
ATOM 1597 C CA . LYS A 1 202 ? -9.781 32.406 20.469 1 64.69 202 LYS A CA 1
ATOM 1598 C C . LYS A 1 202 ? -9.641 32.625 21.969 1 64.69 202 LYS A C 1
ATOM 1600 O O . LYS A 1 202 ? -8.797 33.406 22.406 1 64.69 202 LYS A O 1
ATOM 1605 N N . ASP A 1 203 ? -10.422 31.875 22.594 1 63.41 203 ASP A N 1
ATOM 1606 C CA . ASP A 1 203 ? -10.359 31.969 24.047 1 63.41 203 ASP A CA 1
ATOM 1607 C C . ASP A 1 203 ? -9.023 31.453 24.578 1 63.41 203 ASP A C 1
ATOM 1609 O O . ASP A 1 203 ? -8.438 32.031 25.484 1 63.41 203 ASP A O 1
ATOM 1613 N N . PHE A 1 204 ? -8.609 30.375 23.969 1 61.22 204 PHE A N 1
ATOM 1614 C CA . PHE A 1 204 ? -7.328 29.797 24.344 1 61.22 204 PHE A CA 1
ATOM 1615 C C . PHE A 1 204 ? -6.18 30.734 24.016 1 61.22 204 PHE A C 1
ATOM 1617 O O . PHE A 1 204 ? -5.27 30.922 24.828 1 61.22 204 PHE A O 1
ATOM 1624 N N . ARG A 1 205 ? -6.176 31.234 22.891 1 60.22 205 ARG A N 1
ATOM 1625 C CA . ARG A 1 205 ? -5.176 32.219 22.484 1 60.22 205 ARG A CA 1
ATOM 1626 C C . ARG A 1 205 ? -5.164 33.406 23.438 1 60.22 205 ARG A C 1
ATOM 1628 O O . ARG A 1 205 ? -4.098 33.906 23.812 1 60.22 205 ARG A O 1
ATOM 1635 N N . SER A 1 206 ? -6.324 33.906 23.734 1 63.44 206 SER A N 1
ATOM 1636 C CA . SER A 1 206 ? -6.438 35.031 24.641 1 63.44 206 SER A CA 1
ATOM 1637 C C . SER A 1 206 ? -5.855 34.688 26.016 1 63.44 206 SER A C 1
ATOM 1639 O O . SER A 1 206 ? -5.188 35.531 26.625 1 63.44 206 SER A O 1
ATOM 1641 N N . ARG A 1 207 ? -5.953 33.469 26.406 1 63.25 207 ARG A N 1
ATOM 1642 C CA . ARG A 1 207 ? -5.438 33 27.703 1 63.25 207 ARG A CA 1
ATOM 1643 C C . ARG A 1 207 ? -3.922 32.875 27.672 1 63.25 207 ARG A C 1
ATOM 1645 O O . ARG A 1 207 ? -3.234 33.188 28.641 1 63.25 207 ARG A O 1
ATOM 1652 N N . LEU A 1 208 ? -3.498 32.375 26.516 1 58.84 208 LEU A N 1
ATOM 1653 C CA . LEU A 1 208 ? -2.057 32.188 26.359 1 58.84 208 LEU A CA 1
ATOM 1654 C C . LEU A 1 208 ? -1.354 33.531 26.234 1 58.84 208 LEU A C 1
ATOM 1656 O O . LEU A 1 208 ? -0.275 33.75 26.797 1 58.84 208 LEU A O 1
ATOM 1660 N N . VAL A 1 209 ? -1.913 34.438 25.453 1 58.81 209 VAL A N 1
ATOM 1661 C CA . VAL A 1 209 ? -1.347 35.75 25.25 1 58.81 209 VAL A CA 1
ATOM 1662 C C . VAL A 1 209 ? -1.396 36.562 26.562 1 58.81 209 VAL A C 1
ATOM 1664 O O . VAL A 1 209 ? -0.476 37.312 26.875 1 58.81 209 VAL A O 1
ATOM 1667 N N . ASP A 1 210 ? -2.414 36.375 27.344 1 60.69 210 ASP A N 1
ATOM 1668 C CA . ASP A 1 210 ? -2.541 37.062 28.609 1 60.69 210 ASP A CA 1
ATOM 1669 C C . ASP A 1 210 ? -1.487 36.594 29.609 1 60.69 210 ASP A C 1
ATOM 1671 O O . ASP A 1 210 ? -1.097 37.344 30.5 1 60.69 210 ASP A O 1
ATOM 1675 N N . LYS A 1 211 ? -0.958 35.438 29.344 1 58 211 LYS A N 1
ATOM 1676 C CA . LYS A 1 211 ? 0.084 34.906 30.234 1 58 211 LYS A CA 1
ATOM 1677 C C . LYS A 1 211 ? 1.465 35.375 29.797 1 58 211 LYS A C 1
ATOM 1679 O O . LYS A 1 211 ? 2.453 35.188 30.5 1 58 211 LYS A O 1
ATOM 1684 N N . ILE A 1 212 ? 1.676 35.906 28.656 1 53.75 212 ILE A N 1
ATOM 1685 C CA . ILE A 1 212 ? 2.926 36.562 28.266 1 53.75 212 ILE A CA 1
ATOM 1686 C C . ILE A 1 212 ? 3.029 37.906 28.938 1 53.75 212 ILE A C 1
ATOM 1688 O O . ILE A 1 212 ? 2.182 38.781 28.719 1 53.75 212 ILE A O 1
ATOM 1692 N N . PRO A 1 213 ? 3.844 38.156 29.953 1 54.72 213 PRO A N 1
ATOM 1693 C CA . PRO A 1 213 ? 3.996 39.438 30.641 1 54.72 213 PRO A CA 1
ATOM 1694 C C . PRO A 1 213 ? 4.285 40.594 29.688 1 54.72 213 PRO A C 1
ATOM 1696 O O . PRO A 1 213 ? 5.129 40.469 28.797 1 54.72 213 PRO A O 1
ATOM 1699 N N . ARG A 1 214 ? 3.324 41.438 29.219 1 52.78 214 ARG A N 1
ATOM 1700 C CA . ARG A 1 214 ? 3.604 42.656 28.516 1 52.78 214 ARG A CA 1
ATOM 1701 C C . ARG A 1 214 ? 4.73 43.438 29.188 1 52.78 214 ARG A C 1
ATOM 1703 O O . ARG A 1 214 ? 4.664 43.719 30.391 1 52.78 214 ARG A O 1
ATOM 1710 N N . GLY A 1 215 ? 5.965 43.281 28.797 1 52.75 215 GLY A N 1
ATOM 1711 C CA . GLY A 1 215 ? 7.02 44.156 29.297 1 52.75 215 GLY A CA 1
ATOM 1712 C C . GLY A 1 215 ? 6.582 45.594 29.438 1 52.75 215 GLY A C 1
ATOM 1713 O O . GLY A 1 215 ? 5.859 46.125 28.594 1 52.75 215 GLY A O 1
ATOM 1714 N N . LYS A 1 216 ? 6.438 46.125 30.656 1 48.25 216 LYS A N 1
ATOM 1715 C CA . LYS A 1 216 ? 6.309 47.531 31.047 1 48.25 216 LYS A CA 1
ATOM 1716 C C . LYS A 1 216 ? 7.273 48.406 30.25 1 48.25 216 LYS A C 1
ATOM 1718 O O . LYS A 1 216 ? 8.477 48.125 30.219 1 48.25 216 LYS A O 1
ATOM 1723 N N . ASP A 1 217 ? 7 49 29.094 1 47 217 ASP A N 1
ATOM 1724 C CA . ASP A 1 217 ? 7.758 50.156 28.656 1 47 217 ASP A CA 1
ATOM 1725 C C . ASP A 1 217 ? 8.031 51.094 29.828 1 47 217 ASP A C 1
ATOM 1727 O O . ASP A 1 217 ? 7.098 51.656 30.406 1 47 217 ASP A O 1
ATOM 1731 N N . ASP A 1 218 ? 8.914 50.844 30.656 1 31.92 218 ASP A N 1
ATOM 1732 C CA . ASP A 1 218 ? 9.516 52.031 31.25 1 31.92 218 ASP A CA 1
ATOM 1733 C C . ASP A 1 218 ? 10.188 52.906 30.188 1 31.92 218 ASP A C 1
ATOM 1735 O O . ASP A 1 218 ? 10.805 52.375 29.266 1 31.92 218 ASP A O 1
ATOM 1739 N N . MET B 1 1 ? 36.406 -53.875 -39.688 1 27.7 1 MET B N 1
ATOM 1740 C CA . MET B 1 1 ? 35.875 -53.781 -38.344 1 27.7 1 MET B CA 1
ATOM 1741 C C . MET B 1 1 ? 35.781 -52.312 -37.875 1 27.7 1 MET B C 1
ATOM 1743 O O . MET B 1 1 ? 36.75 -51.781 -37.375 1 27.7 1 MET B O 1
ATOM 1747 N N . HIS B 1 2 ? 35.156 -51.406 -38.625 1 29.83 2 HIS B N 1
ATOM 1748 C CA . HIS B 1 2 ? 35.031 -49.938 -38.594 1 29.83 2 HIS B CA 1
ATOM 1749 C C . HIS B 1 2 ? 34.219 -49.469 -37.375 1 29.83 2 HIS B C 1
ATOM 1751 O O . HIS B 1 2 ? 33.156 -50 -37.094 1 29.83 2 HIS B O 1
ATOM 1757 N N . ALA B 1 3 ? 34.969 -49.094 -36.281 1 30.55 3 ALA B N 1
ATOM 1758 C CA . ALA B 1 3 ? 34.531 -48.531 -35 1 30.55 3 ALA B CA 1
ATOM 1759 C C . ALA B 1 3 ? 33.562 -47.375 -35.188 1 30.55 3 ALA B C 1
ATOM 1761 O O . ALA B 1 3 ? 33.875 -46.406 -35.875 1 30.55 3 ALA B O 1
ATOM 1762 N N . VAL B 1 4 ? 32.25 -47.656 -35.406 1 31.38 4 VAL B N 1
ATOM 1763 C CA . VAL B 1 4 ? 31.141 -46.688 -35.406 1 31.38 4 VAL B CA 1
ATOM 1764 C C . VAL B 1 4 ? 31.234 -45.781 -34.188 1 31.38 4 VAL B C 1
ATOM 1766 O O . VAL B 1 4 ? 31.219 -46.281 -33.031 1 31.38 4 VAL B O 1
ATOM 1769 N N . LEU B 1 5 ? 32.062 -44.719 -34.188 1 28.38 5 LEU B N 1
ATOM 1770 C CA . LEU B 1 5 ? 32.156 -43.625 -33.219 1 28.38 5 LEU B CA 1
ATOM 1771 C C . LEU B 1 5 ? 30.781 -43.125 -32.812 1 28.38 5 LEU B C 1
ATOM 1773 O O . LEU B 1 5 ? 29.984 -42.719 -33.656 1 28.38 5 LEU B O 1
ATOM 1777 N N . GLY B 1 6 ? 30.125 -43.812 -31.812 1 26.45 6 GLY B N 1
ATOM 1778 C CA . GLY B 1 6 ? 28.859 -43.469 -31.188 1 26.45 6 GLY B CA 1
ATOM 1779 C C . GLY B 1 6 ? 28.734 -41.969 -30.875 1 26.45 6 GLY B C 1
ATOM 1780 O O . GLY B 1 6 ? 29.641 -41.375 -30.312 1 26.45 6 GLY B O 1
ATOM 1781 N N . GLN B 1 7 ? 28.094 -41.188 -31.766 1 29.98 7 GLN B N 1
ATOM 1782 C CA . GLN B 1 7 ? 27.734 -39.781 -31.594 1 29.98 7 GLN B CA 1
ATOM 1783 C C . GLN B 1 7 ? 27.172 -39.531 -30.203 1 29.98 7 GLN B C 1
ATOM 1785 O O . GLN B 1 7 ? 26.203 -40.188 -29.797 1 29.98 7 GLN B O 1
ATOM 1790 N N . GLY B 1 8 ? 28.047 -39.25 -29.203 1 27.64 8 GLY B N 1
ATOM 1791 C CA . GLY B 1 8 ? 27.672 -38.781 -27.875 1 27.64 8 GLY B CA 1
ATOM 1792 C C . GLY B 1 8 ? 26.5 -37.844 -27.859 1 27.64 8 GLY B C 1
ATOM 1793 O O . GLY B 1 8 ? 26.5 -36.844 -28.578 1 27.64 8 GLY B O 1
ATOM 1794 N N . LYS B 1 9 ? 25.25 -38.406 -27.75 1 31.81 9 LYS B N 1
ATOM 1795 C CA . LYS B 1 9 ? 24.062 -37.625 -27.469 1 31.81 9 LYS B CA 1
ATOM 1796 C C . LYS B 1 9 ? 24.359 -36.5 -26.5 1 31.81 9 LYS B C 1
ATOM 1798 O O . LYS B 1 9 ? 24.859 -36.719 -25.391 1 31.81 9 LYS B O 1
ATOM 1803 N N . GLY B 1 10 ? 24.844 -35.344 -27.062 1 26.66 10 GLY B N 1
ATOM 1804 C CA . GLY B 1 10 ? 24.969 -34.125 -26.281 1 26.66 10 GLY B CA 1
ATOM 1805 C C . GLY B 1 10 ? 23.844 -33.938 -25.281 1 26.66 10 GLY B C 1
ATOM 1806 O O . GLY B 1 10 ? 22.688 -34.281 -25.578 1 26.66 10 GLY B O 1
ATOM 1807 N N . ASN B 1 11 ? 24.141 -34.188 -24 1 27.16 11 ASN B N 1
ATOM 1808 C CA . ASN B 1 11 ? 23.312 -33.844 -22.844 1 27.16 11 ASN B CA 1
ATOM 1809 C C . ASN B 1 11 ? 22.562 -32.531 -23.047 1 27.16 11 ASN B C 1
ATOM 1811 O O . ASN B 1 11 ? 23.188 -31.484 -23.172 1 27.16 11 ASN B O 1
ATOM 1815 N N . ALA B 1 12 ? 21.547 -32.594 -23.953 1 26.61 12 ALA B N 1
ATOM 1816 C CA . ALA B 1 12 ? 20.625 -31.438 -23.922 1 26.61 12 ALA B CA 1
ATOM 1817 C C . ALA B 1 12 ? 20.391 -30.969 -22.484 1 26.61 12 ALA B C 1
ATOM 1819 O O . ALA B 1 12 ? 19.734 -31.656 -21.703 1 26.61 12 ALA B O 1
ATOM 1820 N N . CYS B 1 13 ? 21.453 -30.469 -21.859 1 25.94 13 CYS B N 1
ATOM 1821 C CA . CYS B 1 13 ? 21.203 -29.688 -20.656 1 25.94 13 CYS B CA 1
ATOM 1822 C C . CYS B 1 13 ? 19.953 -28.828 -20.828 1 25.94 13 CYS B C 1
ATOM 1824 O O . CYS B 1 13 ? 19.938 -27.875 -21.609 1 25.94 13 CYS B O 1
ATOM 1826 N N . THR B 1 14 ? 18.828 -29.516 -20.984 1 25.72 14 THR B N 1
ATOM 1827 C CA . THR B 1 14 ? 17.594 -28.75 -20.859 1 25.72 14 THR B CA 1
ATOM 1828 C C . THR B 1 14 ? 17.719 -27.688 -19.766 1 25.72 14 THR B C 1
ATOM 1830 O O . THR B 1 14 ? 17.859 -28.016 -18.578 1 25.72 14 THR B O 1
ATOM 1833 N N . TYR B 1 15 ? 18.5 -26.625 -20.062 1 25.97 15 TYR B N 1
ATOM 1834 C CA . TYR B 1 15 ? 18.438 -25.406 -19.25 1 25.97 15 TYR B CA 1
ATOM 1835 C C . TYR B 1 15 ? 17.031 -25.188 -18.719 1 25.97 15 TYR B C 1
ATOM 1837 O O . TYR B 1 15 ? 16.078 -25.109 -19.484 1 25.97 15 TYR B O 1
ATOM 1845 N N . LEU B 1 16 ? 16.703 -25.953 -17.781 1 26.23 16 LEU B N 1
ATOM 1846 C CA . LEU B 1 16 ? 15.492 -25.562 -17.062 1 26.23 16 LEU B CA 1
ATOM 1847 C C . LEU B 1 16 ? 15.383 -24.047 -17 1 26.23 16 LEU B C 1
ATOM 1849 O O . LEU B 1 16 ? 16.344 -23.359 -16.609 1 26.23 16 LEU B O 1
ATOM 1853 N N . PRO B 1 17 ? 14.586 -23.422 -17.891 1 28.8 17 PRO B N 1
ATOM 1854 C CA . PRO B 1 17 ? 14.453 -21.969 -17.797 1 28.8 17 PRO B CA 1
ATOM 1855 C C . PRO B 1 17 ? 14.297 -21.484 -16.344 1 28.8 17 PRO B C 1
ATOM 1857 O O . PRO B 1 17 ? 13.398 -21.938 -15.641 1 28.8 17 PRO B O 1
ATOM 1860 N N . LEU B 1 18 ? 15.383 -21.484 -15.578 1 28.58 18 LEU B N 1
ATOM 1861 C CA . LEU B 1 18 ? 15.375 -20.594 -14.422 1 28.58 18 LEU B CA 1
ATOM 1862 C C . LEU B 1 18 ? 14.359 -19.469 -14.609 1 28.58 18 LEU B C 1
ATOM 1864 O O . LEU B 1 18 ? 14.297 -18.547 -13.812 1 28.58 18 LEU B O 1
ATOM 1868 N N . SER B 1 19 ? 13.727 -19.438 -15.781 1 31.83 19 SER B N 1
ATOM 1869 C CA . SER B 1 19 ? 12.609 -18.531 -16 1 31.83 19 SER B CA 1
ATOM 1870 C C . SER B 1 19 ? 11.547 -18.672 -14.922 1 31.83 19 SER B C 1
ATOM 1872 O O . SER B 1 19 ? 10.562 -17.922 -14.898 1 31.83 19 SER B O 1
ATOM 1874 N N . LEU B 1 20 ? 11.578 -19.719 -14.219 1 29.91 20 LEU B N 1
ATOM 1875 C CA . LEU B 1 20 ? 10.539 -19.844 -13.203 1 29.91 20 LEU B CA 1
ATOM 1876 C C . LEU B 1 20 ? 10.75 -18.828 -12.078 1 29.91 20 LEU B C 1
ATOM 1878 O O . LEU B 1 20 ? 9.859 -18.625 -11.258 1 29.91 20 LEU B O 1
ATOM 1882 N N . PHE B 1 21 ? 12.031 -18.656 -11.75 1 30.89 21 PHE B N 1
ATOM 1883 C CA . PHE B 1 21 ? 12.203 -17.562 -10.82 1 30.89 21 PHE B CA 1
ATOM 1884 C C . PHE B 1 21 ? 11.828 -16.234 -11.469 1 30.89 21 PHE B C 1
ATOM 1886 O O . PHE B 1 21 ? 12.391 -15.859 -12.508 1 30.89 21 PHE B O 1
ATOM 1893 N N . MET B 1 22 ? 10.531 -15.891 -11.359 1 33.19 22 MET B N 1
ATOM 1894 C CA . MET B 1 22 ? 9.805 -14.727 -11.867 1 33.19 22 MET B CA 1
ATOM 1895 C C . MET B 1 22 ? 10.711 -13.508 -11.914 1 33.19 22 MET B C 1
ATOM 1897 O O . MET B 1 22 ? 10.398 -12.523 -12.586 1 33.19 22 MET B O 1
ATOM 1901 N N . TRP B 1 23 ? 11.656 -13.5 -10.953 1 34.03 23 TRP B N 1
ATOM 1902 C CA . TRP B 1 23 ? 12.469 -12.289 -11 1 34.03 23 TRP B CA 1
ATOM 1903 C C . TRP B 1 23 ? 13.227 -12.188 -12.32 1 34.03 23 TRP B C 1
ATOM 1905 O O . TRP B 1 23 ? 13.406 -11.086 -12.852 1 34.03 23 TRP B O 1
ATOM 1915 N N . SER B 1 24 ? 13.633 -13.328 -12.898 1 32.59 24 SER B N 1
ATOM 1916 C CA . SER B 1 24 ? 14.516 -13.195 -14.047 1 32.59 24 SER B CA 1
ATOM 1917 C C . SER B 1 24 ? 13.766 -12.656 -15.266 1 32.59 24 SER B C 1
ATOM 1919 O O . SER B 1 24 ? 14.375 -12.07 -16.156 1 32.59 24 SER B O 1
ATOM 1921 N N . GLU B 1 25 ? 12.508 -13.094 -15.422 1 33.69 25 GLU B N 1
ATOM 1922 C CA . GLU B 1 25 ? 11.82 -12.586 -16.609 1 33.69 25 GLU B CA 1
ATOM 1923 C C . GLU B 1 25 ? 11.367 -11.141 -16.406 1 33.69 25 GLU B C 1
ATOM 1925 O O . GLU B 1 25 ? 10.664 -10.586 -17.25 1 33.69 25 GLU B O 1
ATOM 1930 N N . ILE B 1 26 ? 11.5 -10.703 -15.203 1 30.67 26 ILE B N 1
ATOM 1931 C CA . ILE B 1 26 ? 11.281 -9.266 -15.18 1 30.67 26 ILE B CA 1
ATOM 1932 C C . ILE B 1 26 ? 12.289 -8.57 -16.094 1 30.67 26 ILE B C 1
ATOM 1934 O O . ILE B 1 26 ? 13.461 -8.453 -15.758 1 30.67 26 ILE B O 1
ATOM 1938 N N . HIS B 1 27 ? 12.289 -8.938 -17.297 1 28.81 27 HIS B N 1
ATOM 1939 C CA . HIS B 1 27 ? 12.992 -8.07 -18.25 1 28.81 27 HIS B CA 1
ATOM 1940 C C . HIS B 1 27 ? 12.609 -6.613 -18.047 1 28.81 27 HIS B C 1
ATOM 1942 O O . HIS B 1 27 ? 11.438 -6.25 -18.188 1 28.81 27 HIS B O 1
ATOM 1948 N N . PHE B 1 28 ? 13.273 -5.977 -17.094 1 30.31 28 PHE B N 1
ATOM 1949 C CA . PHE B 1 28 ? 13.188 -4.52 -17.109 1 30.31 28 PHE B CA 1
ATOM 1950 C C . PHE B 1 28 ? 13.375 -3.971 -18.516 1 30.31 28 PHE B C 1
ATOM 1952 O O . PHE B 1 28 ? 14.461 -4.094 -19.094 1 30.31 28 PHE B O 1
ATOM 1959 N N . SER B 1 29 ? 12.477 -4.148 -19.375 1 27.5 29 SER B N 1
ATOM 1960 C CA . SER B 1 29 ? 12.633 -3.473 -20.672 1 27.5 29 SER B CA 1
ATOM 1961 C C . SER B 1 29 ? 13.32 -2.123 -20.5 1 27.5 29 SER B C 1
ATOM 1963 O O . SER B 1 29 ? 12.969 -1.344 -19.609 1 27.5 29 SER B O 1
ATOM 1965 N N . ASN B 1 30 ? 14.555 -1.928 -20.953 1 28.97 30 ASN B N 1
ATOM 1966 C CA . ASN B 1 30 ? 15.453 -0.805 -21.188 1 28.97 30 ASN B CA 1
ATOM 1967 C C . ASN B 1 30 ? 14.727 0.37 -21.828 1 28.97 30 ASN B C 1
ATOM 1969 O O . ASN B 1 30 ? 14.969 0.702 -23 1 28.97 30 ASN B O 1
ATOM 1973 N N . ALA B 1 31 ? 13.453 0.496 -21.906 1 26.73 31 ALA B N 1
ATOM 1974 C CA . ALA B 1 31 ? 13.188 1.747 -22.609 1 26.73 31 ALA B CA 1
ATOM 1975 C C . ALA B 1 31 ? 13.938 2.91 -21.969 1 26.73 31 ALA B C 1
ATOM 1977 O O . ALA B 1 31 ? 14.211 2.887 -20.766 1 26.73 31 ALA B O 1
ATOM 1978 N N . SER B 1 32 ? 14.523 3.949 -22.688 1 27.16 32 SER B N 1
ATOM 1979 C CA . SER B 1 32 ? 15.305 5.176 -22.547 1 27.16 32 SER B CA 1
ATOM 1980 C C . SER B 1 32 ? 14.828 6.008 -21.359 1 27.16 32 SER B C 1
ATOM 1982 O O . SER B 1 32 ? 15.289 7.133 -21.172 1 27.16 32 SER B O 1
ATOM 1984 N N . VAL B 1 33 ? 13.531 5.934 -20.906 1 30.67 33 VAL B N 1
ATOM 1985 C CA . VAL B 1 33 ? 13.258 7.027 -19.984 1 30.67 33 VAL B CA 1
ATOM 1986 C C . VAL B 1 33 ? 14.031 6.812 -18.688 1 30.67 33 VAL B C 1
ATOM 1988 O O . VAL B 1 33 ? 13.688 5.934 -17.891 1 30.67 33 VAL B O 1
ATOM 1991 N N . TYR B 1 34 ? 15.297 7.016 -18.484 1 29.8 34 TYR B N 1
ATOM 1992 C CA . TYR B 1 34 ? 16.547 6.832 -17.75 1 29.8 34 TYR B CA 1
ATOM 1993 C C . TYR B 1 34 ? 16.375 7.105 -16.266 1 29.8 34 TYR B C 1
ATOM 1995 O O . TYR B 1 34 ? 16.953 6.418 -15.43 1 29.8 34 TYR B O 1
ATOM 2003 N N . LEU B 1 35 ? 15.836 8.367 -15.781 1 31.41 35 LEU B N 1
ATOM 2004 C CA . LEU B 1 35 ? 16.344 8.859 -14.5 1 31.41 35 LEU B CA 1
ATOM 2005 C C . LEU B 1 35 ? 15.703 8.109 -13.336 1 31.41 35 LEU B C 1
ATOM 2007 O O . LEU B 1 35 ? 16.406 7.672 -12.422 1 31.41 35 LEU B O 1
ATOM 2011 N N . VAL B 1 36 ? 14.383 8.242 -13.141 1 36.03 36 VAL B N 1
ATOM 2012 C CA . VAL B 1 36 ? 13.688 8.055 -11.875 1 36.03 36 VAL B CA 1
ATOM 2013 C C . VAL B 1 36 ? 13.367 6.574 -11.68 1 36.03 36 VAL B C 1
ATOM 2015 O O . VAL B 1 36 ? 13.305 6.094 -10.539 1 36.03 36 VAL B O 1
ATOM 2018 N N . PRO B 1 37 ? 12.82 5.797 -12.594 1 44.06 37 PRO B N 1
ATOM 2019 C CA . PRO B 1 37 ? 12.562 4.363 -12.461 1 44.06 37 PRO B CA 1
ATOM 2020 C C . PRO B 1 37 ? 13.75 3.609 -11.859 1 44.06 37 PRO B C 1
ATOM 2022 O O . PRO B 1 37 ? 13.578 2.52 -11.305 1 44.06 37 PRO B O 1
ATOM 2025 N N . PHE B 1 38 ? 14.938 4.203 -11.953 1 44.75 38 PHE B N 1
ATOM 2026 C CA . PHE B 1 38 ? 16.297 3.82 -11.594 1 44.75 38 PHE B CA 1
ATOM 2027 C C . PHE B 1 38 ? 16.484 3.826 -10.078 1 44.75 38 PHE B C 1
ATOM 2029 O O . PHE B 1 38 ? 17.156 2.953 -9.531 1 44.75 38 PHE B O 1
ATOM 2036 N N . VAL B 1 39 ? 15.625 4.691 -9.438 1 52.16 39 VAL B N 1
ATOM 2037 C CA . VAL B 1 39 ? 16.047 4.883 -8.055 1 52.16 39 VAL B CA 1
ATOM 2038 C C . VAL B 1 39 ? 15.594 3.701 -7.203 1 52.16 39 VAL B C 1
ATOM 2040 O O . VAL B 1 39 ? 16.375 3.127 -6.449 1 52.16 39 VAL B O 1
ATOM 2043 N N . VAL B 1 40 ? 14.328 3.26 -7.465 1 59.5 40 VAL B N 1
ATOM 2044 C CA . VAL B 1 40 ? 13.891 2.145 -6.633 1 59.5 40 VAL B CA 1
ATOM 2045 C C . VAL B 1 40 ? 14.609 0.867 -7.066 1 59.5 40 VAL B C 1
ATOM 2047 O O . VAL B 1 40 ? 15.086 0.099 -6.23 1 59.5 40 VAL B O 1
ATOM 2050 N N . ALA B 1 41 ? 14.586 0.749 -8.344 1 61.53 41 ALA B N 1
ATOM 2051 C CA . ALA B 1 41 ? 15.312 -0.405 -8.867 1 61.53 41 ALA B CA 1
ATOM 2052 C C . ALA B 1 41 ? 16.797 -0.326 -8.523 1 61.53 41 ALA B C 1
ATOM 2054 O O . ALA B 1 41 ? 17.422 -1.345 -8.227 1 61.53 41 ALA B O 1
ATOM 2055 N N . ASP B 1 42 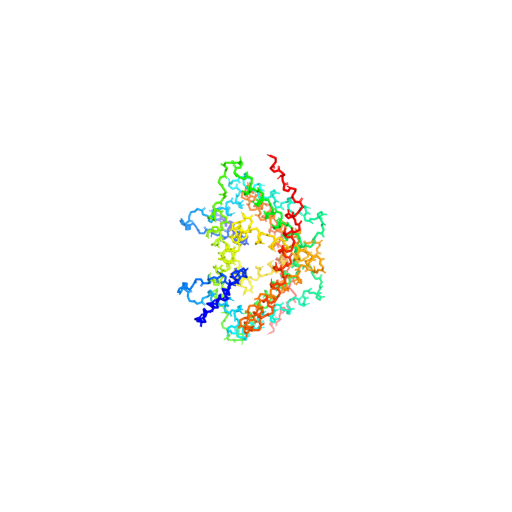? 17.219 0.937 -8.445 1 63.09 42 ASP B N 1
ATOM 2056 C CA . ASP B 1 42 ? 18.625 1.123 -8.094 1 63.09 42 ASP B CA 1
ATOM 2057 C C . ASP B 1 42 ? 18.875 0.833 -6.617 1 63.09 42 ASP B C 1
ATOM 2059 O O . ASP B 1 42 ? 19.906 0.268 -6.25 1 63.09 42 ASP B O 1
ATOM 2063 N N . ILE B 1 43 ? 17.812 1.129 -5.902 1 66.88 43 ILE B N 1
ATOM 2064 C CA . ILE B 1 43 ? 17.922 0.87 -4.473 1 66.88 43 ILE B CA 1
ATOM 2065 C C . ILE B 1 43 ? 17.891 -0.635 -4.215 1 66.88 43 ILE B C 1
ATOM 2067 O O . ILE B 1 43 ? 18.703 -1.163 -3.453 1 66.88 43 ILE B O 1
ATOM 2071 N N . LEU B 1 44 ? 17.062 -1.218 -5.059 1 67.5 44 LEU B N 1
ATOM 2072 C CA . LEU B 1 44 ? 16.922 -2.654 -4.848 1 67.5 44 LEU B CA 1
ATOM 2073 C C . LEU B 1 44 ? 18.078 -3.416 -5.473 1 67.5 44 LEU B C 1
ATOM 2075 O O . LEU B 1 44 ? 18.422 -4.516 -5.027 1 67.5 44 LEU B O 1
ATOM 2079 N N . SER B 1 45 ? 18.688 -2.732 -6.332 1 66 45 SER B N 1
ATOM 2080 C CA . SER B 1 45 ? 19.797 -3.389 -7.008 1 66 45 SER B CA 1
ATOM 2081 C C . SER B 1 45 ? 21.125 -3.09 -6.312 1 66 45 SER B C 1
ATOM 2083 O O . SER B 1 45 ? 22.172 -3.615 -6.703 1 66 45 SER B O 1
ATOM 2085 N N . TRP B 1 46 ? 21.172 -2.32 -5.219 1 75.44 46 TRP B N 1
ATOM 2086 C CA . TRP B 1 46 ? 22.344 -1.988 -4.414 1 75.44 46 TRP B CA 1
ATOM 2087 C C . TRP B 1 46 ? 23.438 -1.351 -5.27 1 75.44 46 TRP B C 1
ATOM 2089 O O . TRP B 1 46 ? 24.625 -1.586 -5.051 1 75.44 46 TRP B O 1
ATOM 2099 N N . LYS B 1 47 ? 23.109 -0.735 -6.305 1 72.75 47 LYS B N 1
ATOM 2100 C CA . LYS B 1 47 ? 24.094 0.008 -7.09 1 72.75 47 LYS B CA 1
ATOM 2101 C C . L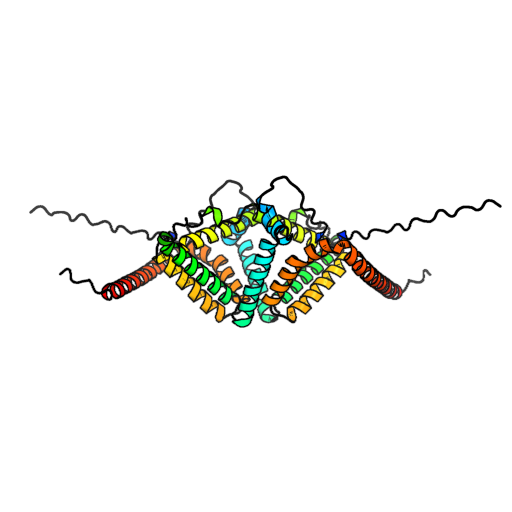YS B 1 47 ? 24.766 1.091 -6.25 1 72.75 47 LYS B C 1
ATOM 2103 O O . LYS B 1 47 ? 25.969 1.314 -6.367 1 72.75 47 LYS B O 1
ATOM 2108 N N . ASP B 1 48 ? 23.969 1.69 -5.449 1 76.81 48 ASP B N 1
ATOM 2109 C CA . ASP B 1 48 ? 24.484 2.582 -4.414 1 76.81 48 ASP B CA 1
ATOM 2110 C C . ASP B 1 48 ? 24.375 1.938 -3.033 1 76.81 48 ASP B C 1
ATOM 2112 O O . ASP B 1 48 ? 23.312 1.999 -2.396 1 76.81 48 ASP B O 1
ATOM 2116 N N . LYS B 1 49 ? 25.453 1.382 -2.613 1 80.69 49 LYS B N 1
ATOM 2117 C CA . LYS B 1 49 ? 25.469 0.607 -1.376 1 80.69 49 LYS B CA 1
ATOM 2118 C C . LYS B 1 49 ? 25.125 1.479 -0.175 1 80.69 49 LYS B C 1
ATOM 2120 O O . LYS B 1 49 ? 24.484 1.013 0.774 1 80.69 49 LYS B O 1
ATOM 2125 N N . THR B 1 50 ? 25.516 2.674 -0.245 1 82.62 50 THR B N 1
ATOM 2126 C CA . THR B 1 50 ? 25.266 3.566 0.882 1 82.62 50 THR B CA 1
ATOM 2127 C C . THR B 1 50 ? 23.781 3.873 1.012 1 82.62 50 THR B C 1
ATOM 2129 O O . THR B 1 50 ? 23.203 3.787 2.105 1 82.62 50 THR B O 1
ATOM 2132 N N . SER B 1 51 ? 23.281 4.105 -0.153 1 82.44 51 SER B N 1
ATOM 2133 C CA . SER B 1 51 ? 21.859 4.43 -0.133 1 82.44 51 SER B CA 1
ATOM 2134 C C . SER B 1 51 ? 21.016 3.193 0.168 1 82.44 51 SER B C 1
ATOM 2136 O O . SER B 1 51 ? 20.078 3.254 0.974 1 82.44 51 SER B O 1
ATOM 2138 N N . SER B 1 52 ? 21.328 2.115 -0.435 1 81.69 52 SER B N 1
ATOM 2139 C CA . SER B 1 52 ? 20.594 0.876 -0.212 1 81.69 52 SER B CA 1
ATOM 2140 C C . SER B 1 52 ? 20.734 0.403 1.231 1 81.69 52 SER B C 1
ATOM 2142 O O . SER B 1 52 ? 19.75 -0.016 1.851 1 81.69 52 SER B O 1
ATOM 2144 N N . GLY B 1 53 ? 21.953 0.448 1.678 1 86.19 53 GLY B N 1
ATOM 2145 C CA . GLY B 1 53 ? 22.188 0.089 3.068 1 86.19 53 GLY B CA 1
ATOM 2146 C C . GLY B 1 53 ? 21.438 0.986 4.043 1 86.19 53 GLY B C 1
ATOM 2147 O O . GLY B 1 53 ? 20.938 0.517 5.062 1 86.19 53 GLY B O 1
ATOM 2148 N N . GLY B 1 54 ? 21.406 2.252 3.766 1 88.62 54 GLY B N 1
ATOM 2149 C CA . GLY B 1 54 ? 20.672 3.195 4.602 1 88.62 54 GLY B CA 1
ATOM 2150 C C . GLY B 1 54 ? 19.188 2.906 4.672 1 88.62 54 GLY B C 1
ATOM 2151 O O . GLY B 1 54 ? 18.594 2.955 5.75 1 88.62 54 GLY B O 1
ATOM 2152 N N . ILE B 1 55 ? 18.609 2.643 3.527 1 87.12 55 ILE B N 1
ATOM 2153 C CA . ILE B 1 55 ? 17.188 2.354 3.479 1 87.12 55 ILE B CA 1
ATOM 2154 C C . ILE B 1 55 ? 16.891 1.062 4.238 1 87.12 55 ILE B C 1
ATOM 2156 O O . ILE B 1 55 ? 15.969 1.009 5.055 1 87.12 55 ILE B O 1
ATOM 2160 N N . LEU B 1 56 ? 17.672 -0.01 3.941 1 88.69 56 LEU B N 1
ATOM 2161 C CA . LEU B 1 56 ? 17.5 -1.263 4.668 1 88.69 56 LEU B CA 1
ATOM 2162 C C . LEU B 1 56 ? 17.672 -1.049 6.168 1 88.69 56 LEU B C 1
ATOM 2164 O O . LEU B 1 56 ? 16.906 -1.586 6.969 1 88.69 56 LEU B O 1
ATOM 2168 N N . GLY B 1 57 ? 18.734 -0.311 6.48 1 91.75 57 GLY B N 1
ATOM 2169 C CA . GLY B 1 57 ? 18.938 -0.001 7.887 1 91.75 57 GLY B CA 1
ATOM 2170 C C . GLY B 1 57 ? 17.797 0.784 8.508 1 91.75 57 GLY B C 1
ATOM 2171 O O . GLY B 1 57 ? 17.375 0.488 9.625 1 91.75 57 GLY B O 1
ATOM 2172 N N . GLY B 1 58 ? 17.312 1.768 7.859 1 92.12 58 GLY B N 1
ATOM 2173 C CA . GLY B 1 58 ? 16.203 2.564 8.344 1 92.12 58 GLY B CA 1
ATOM 2174 C C . GLY B 1 58 ? 14.945 1.753 8.57 1 92.12 58 GLY B C 1
ATOM 2175 O O . GLY B 1 58 ? 14.281 1.894 9.602 1 92.12 58 GLY B O 1
ATOM 2176 N N . VAL B 1 59 ? 14.586 0.928 7.582 1 92.5 59 VAL B N 1
ATOM 2177 C CA . VAL B 1 59 ? 13.398 0.09 7.691 1 92.5 59 VAL B CA 1
ATOM 2178 C C . VAL B 1 59 ? 13.57 -0.897 8.844 1 92.5 59 VAL B C 1
ATOM 2180 O O . VAL B 1 59 ? 12.609 -1.207 9.555 1 92.5 59 VAL B O 1
ATOM 2183 N N . THR B 1 60 ? 14.812 -1.334 9.047 1 94.25 60 THR B N 1
ATOM 2184 C CA . THR B 1 60 ? 15.094 -2.238 10.156 1 94.25 60 THR B CA 1
ATOM 2185 C C . THR B 1 60 ? 14.859 -1.537 11.492 1 94.25 60 THR B C 1
ATOM 2187 O O . THR B 1 60 ? 14.234 -2.098 12.391 1 94.25 60 THR B O 1
ATOM 2190 N N . VAL B 1 61 ? 15.32 -0.357 11.625 1 94.94 61 VAL B N 1
ATOM 2191 C CA . VAL B 1 61 ? 15.141 0.404 12.859 1 94.94 61 VAL B CA 1
ATOM 2192 C C . VAL B 1 61 ? 13.656 0.636 13.109 1 94.94 61 VAL B C 1
ATOM 2194 O O . VAL B 1 61 ? 13.18 0.497 14.242 1 94.94 61 VAL B O 1
ATOM 2197 N N . LEU B 1 62 ? 12.914 0.922 12.055 1 94.62 62 LEU B N 1
ATOM 2198 C CA . LEU B 1 62 ? 11.477 1.146 12.172 1 94.62 62 LEU B CA 1
ATOM 2199 C C . LEU B 1 62 ? 10.758 -0.128 12.609 1 94.62 62 LEU B C 1
ATOM 2201 O O . LEU B 1 62 ? 9.836 -0.078 13.43 1 94.62 62 LEU B O 1
ATOM 2205 N N . TRP B 1 63 ? 11.234 -1.204 12.055 1 95.31 63 TRP B N 1
ATOM 2206 C CA . TRP B 1 63 ? 10.648 -2.486 12.438 1 95.31 63 TRP B CA 1
ATOM 2207 C C . TRP B 1 63 ? 10.938 -2.803 13.898 1 95.31 63 TRP B C 1
ATOM 2209 O O . TRP B 1 63 ? 10.039 -3.203 14.641 1 95.31 63 TRP B O 1
ATOM 2219 N N . VAL B 1 64 ? 12.219 -2.598 14.359 1 94.88 64 VAL B N 1
ATOM 2220 C CA . VAL B 1 64 ? 12.602 -2.881 15.734 1 94.88 64 VAL B CA 1
ATOM 2221 C C . VAL B 1 64 ? 11.82 -1.973 16.688 1 94.88 64 VAL B C 1
ATOM 2223 O O . VAL B 1 64 ? 11.312 -2.428 17.719 1 94.88 64 VAL B O 1
ATOM 2226 N N . LEU B 1 65 ? 11.719 -0.774 16.297 1 93.38 65 LEU B N 1
ATOM 2227 C CA . LEU B 1 65 ? 10.977 0.173 17.125 1 93.38 65 LEU B CA 1
ATOM 2228 C C . LEU B 1 65 ? 9.508 -0.238 17.234 1 93.38 65 LEU B C 1
ATOM 2230 O O . LEU B 1 65 ? 8.922 -0.157 18.328 1 93.38 65 LEU B O 1
ATOM 2234 N N . PHE B 1 66 ? 8.938 -0.656 16.172 1 94 66 PHE B N 1
ATOM 2235 C CA . PHE B 1 66 ? 7.551 -1.101 16.172 1 94 66 PHE B CA 1
ATOM 2236 C C . PHE B 1 66 ? 7.363 -2.287 17.109 1 94 66 PHE B C 1
ATOM 2238 O O . PHE B 1 66 ? 6.414 -2.32 17.906 1 94 66 PHE B O 1
ATOM 2245 N N . GLU B 1 67 ? 8.305 -3.203 17.016 1 91.62 67 GLU B N 1
ATOM 2246 C CA . GLU B 1 67 ? 8.211 -4.402 17.844 1 91.62 67 GLU B CA 1
ATOM 2247 C C . GLU B 1 67 ? 8.398 -4.066 19.328 1 91.62 67 GLU B C 1
ATOM 2249 O O . GLU B 1 67 ? 7.77 -4.676 20.188 1 91.62 67 GLU B O 1
ATOM 2254 N N . LEU B 1 68 ? 9.18 -3.115 19.609 1 91.56 68 LEU B N 1
ATOM 2255 C CA . LEU B 1 68 ? 9.477 -2.758 21 1 91.56 68 LEU B CA 1
ATOM 2256 C C . LEU B 1 68 ? 8.336 -1.964 21.609 1 91.56 68 LEU B C 1
ATOM 2258 O O . LEU B 1 68 ? 8.039 -2.119 22.797 1 91.56 68 LEU B O 1
ATOM 2262 N N . THR B 1 69 ? 7.648 -1.125 20.859 1 91.5 69 THR B N 1
ATOM 2263 C CA . THR B 1 69 ? 6.594 -0.27 21.391 1 91.5 69 THR B CA 1
ATOM 2264 C C . THR B 1 69 ? 5.316 -1.068 21.625 1 91.5 69 THR B C 1
ATOM 2266 O O . THR B 1 69 ? 4.52 -0.731 22.5 1 91.5 69 THR B O 1
ATOM 2269 N N . GLY B 1 70 ? 5.102 -2.086 20.781 1 88.38 70 GLY B N 1
ATOM 2270 C CA . GLY B 1 70 ? 3.883 -2.873 20.906 1 88.38 70 GLY B CA 1
ATOM 2271 C C . GLY B 1 70 ? 2.646 -2.139 20.422 1 88.38 70 GLY B C 1
ATOM 2272 O O . GLY B 1 70 ? 1.524 -2.5 20.781 1 88.38 70 GLY B O 1
ATOM 2273 N N . TYR B 1 71 ? 2.846 -1.109 19.656 1 88.31 71 TYR B N 1
ATOM 2274 C CA . TYR B 1 71 ? 1.752 -0.324 19.094 1 88.31 71 TYR B CA 1
ATOM 2275 C C . TYR B 1 71 ? 1.038 -1.094 17.984 1 88.31 71 TYR B C 1
ATOM 2277 O O . TYR B 1 71 ? 1.622 -1.985 17.359 1 88.31 71 TYR B O 1
ATOM 2285 N N . SER B 1 72 ? -0.292 -0.834 17.859 1 89.31 72 SER B N 1
ATOM 2286 C CA . SER B 1 72 ? -0.926 -1.229 16.594 1 89.31 72 SER B CA 1
ATOM 2287 C C . SER B 1 72 ? -0.266 -0.543 15.406 1 89.31 72 SER B C 1
ATOM 2289 O O . SER B 1 72 ? 0.365 0.505 15.562 1 89.31 72 SER B O 1
ATOM 2291 N N . LEU B 1 73 ? -0.372 -1.136 14.242 1 89.88 73 LEU B N 1
ATOM 2292 C CA . LEU B 1 73 ? 0.21 -0.538 13.047 1 89.88 73 LEU B CA 1
ATOM 2293 C C . LEU B 1 73 ? -0.37 0.851 12.797 1 89.88 73 LEU B C 1
ATOM 2295 O O . LEU B 1 73 ? 0.355 1.771 12.406 1 89.88 73 LEU B O 1
ATOM 2299 N N . ALA B 1 74 ? -1.638 0.987 13.055 1 91.88 74 ALA B N 1
ATOM 2300 C CA . ALA B 1 74 ? -2.301 2.273 12.859 1 91.88 74 ALA B CA 1
ATOM 2301 C C . ALA B 1 74 ? -1.717 3.334 13.789 1 91.88 74 ALA B C 1
ATOM 2303 O O . ALA B 1 74 ? -1.374 4.434 13.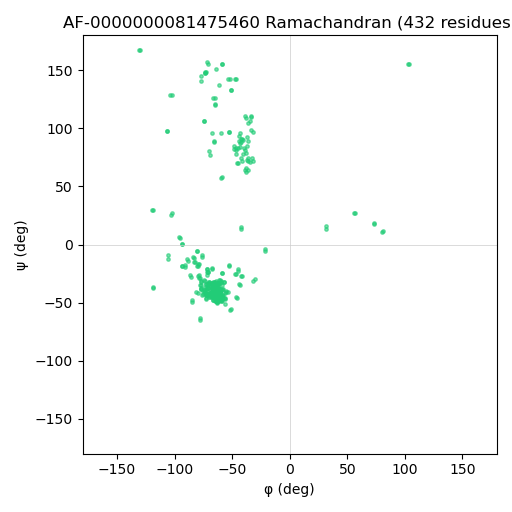352 1 91.88 74 ALA B O 1
ATOM 2304 N N . THR B 1 75 ? -1.554 3.002 15.031 1 94.25 75 THR B N 1
ATOM 2305 C CA . THR B 1 75 ? -0.997 3.916 16.016 1 94.25 75 THR B CA 1
ATOM 2306 C C . THR B 1 75 ? 0.448 4.27 15.68 1 94.25 75 THR B C 1
ATOM 2308 O O . THR B 1 75 ? 0.832 5.441 15.711 1 94.25 75 THR B O 1
ATOM 2311 N N . PHE B 1 76 ? 1.114 3.273 15.398 1 95.12 76 PHE B N 1
ATOM 2312 C CA . PHE B 1 76 ? 2.518 3.459 15.055 1 95.12 76 PHE B CA 1
ATOM 2313 C C . PHE B 1 76 ? 2.664 4.387 13.852 1 95.12 76 PHE B C 1
ATOM 2315 O O . PHE B 1 76 ? 3.502 5.289 13.859 1 95.12 76 PHE B O 1
ATOM 2322 N N . PHE B 1 77 ? 1.853 4.199 12.867 1 94.5 77 PHE B N 1
ATOM 2323 C CA . PHE B 1 77 ? 1.877 5 11.656 1 94.5 77 PHE B CA 1
ATOM 2324 C C . PHE B 1 77 ? 1.544 6.457 11.961 1 94.5 77 PHE B C 1
ATOM 2326 O O . PHE B 1 77 ? 2.223 7.367 11.484 1 94.5 77 PHE B O 1
ATOM 2333 N N . CYS B 1 78 ? 0.612 6.695 12.719 1 95.44 78 CYS B N 1
ATOM 2334 C CA . CYS B 1 78 ? 0.218 8.047 13.086 1 95.44 78 CYS B CA 1
ATOM 2335 C C . CYS B 1 78 ? 1.318 8.742 13.883 1 95.44 78 CYS B C 1
ATOM 2337 O O . CYS B 1 78 ? 1.604 9.914 13.664 1 95.44 78 CYS B O 1
ATOM 2339 N N . HIS B 1 79 ? 1.934 7.973 14.781 1 96.5 79 HIS B N 1
ATOM 2340 C CA . HIS B 1 79 ? 3.01 8.555 15.578 1 96.5 79 HIS B CA 1
ATOM 2341 C C . HIS B 1 79 ? 4.195 8.938 14.695 1 96.5 79 HIS B C 1
ATOM 2343 O O . HIS B 1 79 ? 4.836 9.969 14.93 1 96.5 79 HIS B O 1
ATOM 2349 N N . ILE B 1 80 ? 4.469 8.172 13.742 1 96.12 80 ILE B N 1
ATOM 2350 C CA . ILE B 1 80 ? 5.547 8.5 12.82 1 96.12 80 ILE B CA 1
ATOM 2351 C C . ILE B 1 80 ? 5.207 9.789 12.062 1 96.12 80 ILE B C 1
ATOM 2353 O O . ILE B 1 80 ? 6.059 10.664 11.906 1 96.12 80 ILE B O 1
ATOM 2357 N N . LEU B 1 81 ? 3.99 9.961 11.609 1 97 81 LEU B N 1
ATOM 2358 C CA . LEU B 1 81 ? 3.566 11.156 10.891 1 97 81 LEU B CA 1
ATOM 2359 C C . LEU B 1 81 ? 3.633 12.383 11.789 1 97 81 LEU B C 1
ATOM 2361 O O . LEU B 1 81 ? 4.027 13.469 11.344 1 97 81 LEU B O 1
ATOM 2365 N N . MET B 1 82 ? 3.268 12.148 13.031 1 97.81 82 MET B N 1
ATOM 2366 C CA . MET B 1 82 ? 3.332 13.266 13.969 1 97.81 82 MET B CA 1
ATOM 2367 C C . MET B 1 82 ? 4.777 13.695 14.203 1 97.81 82 MET B C 1
ATOM 2369 O O . MET B 1 82 ? 5.082 14.891 14.203 1 97.81 82 MET B O 1
ATOM 2373 N N . LEU B 1 83 ? 5.605 12.734 14.406 1 96.62 83 LEU B N 1
ATOM 2374 C CA . LEU B 1 83 ? 7.02 13.039 14.609 1 96.62 83 LEU B CA 1
ATOM 2375 C C . LEU B 1 83 ? 7.605 13.75 13.398 1 96.62 83 LEU B C 1
ATOM 2377 O O . LEU B 1 83 ? 8.367 14.711 13.539 1 96.62 83 LEU B O 1
ATOM 2381 N N . LEU B 1 84 ? 7.207 13.289 12.211 1 94.75 84 LEU B N 1
ATOM 2382 C CA . LEU B 1 84 ? 7.664 13.922 10.977 1 94.75 84 LEU B CA 1
ATOM 2383 C C . LEU B 1 84 ? 7.148 15.359 10.883 1 94.75 84 LEU B C 1
ATOM 2385 O O . LEU B 1 84 ? 7.902 16.266 10.531 1 94.75 84 LEU B O 1
ATOM 2389 N N . MET B 1 85 ? 5.965 15.477 11.234 1 96.25 85 MET B N 1
ATOM 2390 C CA . MET B 1 85 ? 5.348 16.797 11.172 1 96.25 85 MET B CA 1
ATOM 2391 C C . MET B 1 85 ? 6.039 17.766 12.125 1 96.25 85 MET B C 1
ATOM 2393 O O . MET B 1 85 ? 6.355 18.906 11.742 1 96.25 85 MET B O 1
ATOM 2397 N N . ILE B 1 86 ? 6.305 17.375 13.305 1 95.25 86 ILE B N 1
ATOM 2398 C CA . ILE B 1 86 ? 6.93 18.219 14.32 1 95.25 86 ILE B CA 1
ATOM 2399 C C . ILE B 1 86 ? 8.359 18.547 13.906 1 95.25 86 ILE B C 1
ATOM 2401 O O . ILE B 1 86 ? 8.805 19.688 14.023 1 95.25 86 ILE B O 1
ATOM 2405 N N . THR B 1 87 ? 9.047 17.578 13.367 1 92.5 87 THR B N 1
ATOM 2406 C CA . THR B 1 87 ? 10.43 17.781 12.945 1 92.5 87 THR B CA 1
ATOM 2407 C C . THR B 1 87 ? 10.5 18.781 11.789 1 92.5 87 THR B C 1
ATOM 2409 O O . THR B 1 87 ? 11.328 19.688 11.805 1 92.5 87 THR B O 1
ATOM 2412 N N . LEU B 1 88 ? 9.594 18.656 10.797 1 90 88 LEU B N 1
ATOM 2413 C CA . LEU B 1 88 ? 9.57 19.562 9.664 1 90 88 LEU B CA 1
ATOM 2414 C C . LEU B 1 88 ? 9.203 20.984 10.102 1 90 88 LEU B C 1
ATOM 2416 O O . LEU B 1 88 ? 9.773 21.953 9.609 1 90 88 LEU B O 1
ATOM 2420 N N . PHE B 1 89 ? 8.289 21.016 11.008 1 90.94 89 PHE B N 1
ATOM 2421 C CA . PHE B 1 89 ? 7.863 22.312 11.516 1 90.94 89 PHE B CA 1
ATOM 2422 C C . PHE B 1 89 ? 9.008 23.016 12.234 1 90.94 89 PHE B C 1
ATOM 2424 O O . PHE B 1 89 ? 9.266 24.203 11.984 1 90.94 89 PHE B O 1
ATOM 2431 N N . THR B 1 90 ? 9.656 22.312 13.102 1 89.62 90 THR B N 1
ATOM 2432 C CA . THR B 1 90 ? 10.773 22.875 13.859 1 89.62 90 THR B CA 1
ATOM 2433 C C . THR B 1 90 ? 11.906 23.281 12.914 1 89.62 90 THR B C 1
ATOM 2435 O O . THR B 1 90 ? 12.523 24.328 13.109 1 89.62 90 THR B O 1
ATOM 2438 N N . TRP B 1 91 ? 12.078 22.422 11.945 1 83.94 91 TRP B N 1
ATOM 2439 C CA . TRP B 1 91 ? 13.094 22.766 10.953 1 83.94 91 TRP B CA 1
ATOM 2440 C C . TRP B 1 91 ? 12.75 24.062 10.242 1 83.94 91 TRP B C 1
ATOM 2442 O O . TRP B 1 91 ? 13.625 24.906 10.008 1 83.94 91 TRP B O 1
ATOM 2452 N N . SER B 1 92 ? 11.57 24.266 9.867 1 84.06 92 SER B N 1
ATOM 2453 C CA . SER B 1 92 ? 11.109 25.453 9.164 1 84.06 92 SER B CA 1
ATOM 2454 C C . SER B 1 92 ? 11.273 26.703 10.023 1 84.06 92 SER B C 1
ATOM 2456 O O . SER B 1 92 ? 11.594 27.781 9.516 1 84.06 92 SER B O 1
ATOM 2458 N N . LYS B 1 93 ? 11.023 26.547 11.25 1 84.62 93 LYS B N 1
ATOM 2459 C CA . LYS B 1 93 ? 11.102 27.688 12.156 1 84.62 93 LYS B CA 1
ATOM 2460 C C . LYS B 1 93 ? 12.547 28.016 12.516 1 84.62 93 LYS B C 1
ATOM 2462 O O . LYS B 1 93 ? 12.875 29.156 12.805 1 84.62 93 LYS B O 1
ATOM 2467 N N . SER B 1 94 ? 13.297 27.109 12.508 1 78.69 94 SER B N 1
ATOM 2468 C CA . SER B 1 94 ? 14.688 27.312 12.891 1 78.69 94 SER B CA 1
ATOM 2469 C C . SER B 1 94 ? 15.555 27.641 11.68 1 78.69 94 SER B C 1
ATOM 2471 O O . SER B 1 94 ? 16.719 28 11.828 1 78.69 94 SER B O 1
ATOM 2473 N N . ALA B 1 95 ? 15.078 27.312 10.445 1 66.31 95 ALA B N 1
ATOM 2474 C CA . ALA B 1 95 ? 15.859 27.438 9.219 1 66.31 95 ALA B CA 1
ATOM 2475 C C . ALA B 1 95 ? 16.391 28.859 9.047 1 66.31 95 ALA B C 1
ATOM 2477 O O . ALA B 1 95 ? 17.469 29.062 8.484 1 66.31 95 ALA B O 1
ATOM 2478 N N . GLY B 1 96 ? 15.57 29.828 9.375 1 59.56 96 GLY B N 1
ATOM 2479 C CA . GLY B 1 96 ? 16.234 31.125 9.359 1 59.56 96 GLY B CA 1
ATOM 2480 C C . GLY B 1 96 ? 17.578 31.109 10.07 1 59.56 96 GLY B C 1
ATOM 2481 O O . GLY B 1 96 ? 18.5 31.844 9.688 1 59.56 96 GLY B O 1
ATOM 2482 N N . LEU B 1 97 ? 17.641 30.188 10.945 1 59.19 97 LEU B N 1
ATOM 2483 C CA . LEU B 1 97 ? 18.906 30.125 11.656 1 59.19 97 LEU B CA 1
ATOM 2484 C C . LEU B 1 97 ? 19.922 29.281 10.891 1 59.19 97 LEU B C 1
ATOM 2486 O O . LEU B 1 97 ? 21.125 29.484 11.016 1 59.19 97 LEU B O 1
ATOM 2490 N N . ILE B 1 98 ? 19.375 28.328 10.109 1 55.97 98 ILE B N 1
ATOM 2491 C CA . ILE B 1 98 ? 20.312 27.406 9.484 1 55.97 98 ILE B CA 1
ATOM 2492 C C . ILE B 1 98 ? 20.516 27.781 8.016 1 55.97 98 ILE B C 1
ATOM 2494 O O . ILE B 1 98 ? 21.453 27.312 7.367 1 55.97 98 ILE B O 1
ATOM 2498 N N . LYS B 1 99 ? 20.375 28.969 7.555 1 59.62 99 LYS B N 1
ATOM 2499 C CA . LYS B 1 99 ? 20.594 29.484 6.203 1 59.62 99 LYS B CA 1
ATOM 2500 C C . LYS B 1 99 ? 20.281 28.406 5.16 1 59.62 99 LYS B C 1
ATOM 2502 O O . LYS B 1 99 ? 20.984 28.297 4.152 1 59.62 99 LYS B O 1
ATOM 2507 N N . ARG B 1 100 ? 19.609 27.25 5.445 1 58.84 100 ARG B N 1
ATOM 2508 C CA . ARG B 1 100 ? 19.344 26.266 4.41 1 58.84 100 ARG B CA 1
ATOM 2509 C C . ARG B 1 100 ? 17.891 26.344 3.932 1 58.84 100 ARG B C 1
ATOM 2511 O O . ARG B 1 100 ? 16.984 26.578 4.73 1 58.84 100 ARG B O 1
ATOM 2518 N N . ASN B 1 101 ? 17.75 26.438 2.613 1 58.28 101 ASN B N 1
ATOM 2519 C CA . ASN B 1 101 ? 16.438 26.547 1.97 1 58.28 101 ASN B CA 1
ATOM 2520 C C . ASN B 1 101 ? 15.609 25.281 2.172 1 58.28 101 ASN B C 1
ATOM 2522 O O . ASN B 1 101 ? 16.125 24.172 2.074 1 58.28 101 ASN B O 1
ATOM 2526 N N . PRO B 1 102 ? 14.523 25.469 2.773 1 61.38 102 PRO B N 1
ATOM 2527 C CA . PRO B 1 102 ? 13.609 24.328 2.91 1 61.38 102 PRO B CA 1
ATOM 2528 C C . PRO B 1 102 ? 13.414 23.562 1.6 1 61.38 102 PRO B C 1
ATOM 2530 O O . PRO B 1 102 ? 13.602 24.141 0.52 1 61.38 102 PRO B O 1
ATOM 2533 N N . PRO B 1 103 ? 13.305 22.234 1.679 1 60.41 103 PRO B N 1
ATOM 2534 C CA . PRO B 1 103 ? 13.047 21.484 0.442 1 60.41 103 PRO B CA 1
ATOM 2535 C C . PRO B 1 103 ? 11.852 22.047 -0.337 1 60.41 103 PRO B C 1
ATOM 2537 O O . PRO B 1 103 ? 10.898 22.547 0.261 1 60.41 103 PRO B O 1
ATOM 2540 N N . THR B 1 104 ? 12.047 22.219 -1.614 1 65.31 104 THR B N 1
ATOM 2541 C CA . THR B 1 104 ? 10.992 22.703 -2.494 1 65.31 104 THR B CA 1
ATOM 2542 C C . THR B 1 104 ? 9.953 21.609 -2.746 1 65.31 104 THR B C 1
ATOM 2544 O O . THR B 1 104 ? 10.227 20.438 -2.518 1 65.31 104 THR B O 1
ATOM 2547 N N . SER B 1 105 ? 8.727 21.938 -2.922 1 63.59 105 SER B N 1
ATOM 2548 C CA . SER B 1 105 ? 7.59 21.062 -3.178 1 63.59 105 SER B CA 1
ATOM 2549 C C . SER B 1 105 ? 7.945 19.984 -4.195 1 63.59 105 SER B C 1
ATOM 2551 O O . SER B 1 105 ? 7.484 18.844 -4.09 1 63.59 105 SER B O 1
ATOM 2553 N N . ASN B 1 106 ? 8.727 20.281 -5.102 1 61 106 ASN B N 1
ATOM 2554 C CA . ASN B 1 106 ? 9.07 19.344 -6.156 1 61 106 ASN B CA 1
ATOM 2555 C C . ASN B 1 106 ? 9.977 18.219 -5.637 1 61 106 ASN B C 1
ATOM 2557 O O . ASN B 1 106 ? 9.984 17.125 -6.184 1 61 106 ASN B O 1
ATOM 2561 N N . ASP B 1 107 ? 10.562 18.562 -4.57 1 68.31 107 ASP B N 1
ATOM 2562 C CA . ASP B 1 107 ? 11.531 17.594 -4.043 1 68.31 107 ASP B CA 1
ATOM 2563 C C . ASP B 1 107 ? 10.836 16.531 -3.197 1 68.31 107 ASP B C 1
ATOM 2565 O O . ASP B 1 107 ? 11.398 15.461 -2.961 1 68.31 107 ASP B O 1
ATOM 2569 N N . ILE B 1 108 ? 9.664 16.766 -2.928 1 78.19 108 ILE B N 1
ATOM 2570 C CA . ILE B 1 108 ? 9.039 15.883 -1.955 1 78.19 108 ILE B CA 1
ATOM 2571 C C . ILE B 1 108 ? 8.078 14.93 -2.668 1 78.19 108 ILE B C 1
ATOM 2573 O O . ILE B 1 108 ? 7.766 13.859 -2.154 1 78.19 108 ILE B O 1
ATOM 2577 N N . ARG B 1 109 ? 7.828 15.242 -3.889 1 78.5 109 ARG B N 1
ATOM 2578 C CA . ARG B 1 109 ? 6.895 14.422 -4.652 1 78.5 109 ARG B CA 1
ATOM 2579 C C . ARG B 1 109 ? 7.551 13.125 -5.109 1 78.5 109 ARG B C 1
ATOM 2581 O O . ARG B 1 109 ? 8.742 13.102 -5.406 1 78.5 109 ARG B O 1
ATOM 2588 N N . LEU B 1 110 ? 6.758 12.125 -5.117 1 79.25 110 LEU B N 1
ATOM 2589 C CA . LEU B 1 110 ? 7.215 10.867 -5.688 1 79.25 110 LEU B CA 1
ATOM 2590 C C . LEU B 1 110 ? 7.441 11 -7.191 1 79.25 110 LEU B C 1
ATOM 2592 O O . LEU B 1 110 ? 6.57 11.484 -7.91 1 79.25 110 LEU B O 1
ATOM 2596 N N . PRO B 1 111 ? 8.516 10.68 -7.594 1 78 111 PRO B N 1
ATOM 2597 C CA . PRO B 1 111 ? 8.82 10.805 -9.016 1 78 111 PRO B CA 1
ATOM 2598 C C . PRO B 1 111 ? 7.949 9.906 -9.891 1 78 111 PRO B C 1
ATOM 2600 O O . PRO B 1 111 ? 7.492 8.852 -9.438 1 78 111 PRO B O 1
ATOM 2603 N N . GLU B 1 112 ? 7.73 10.328 -11.055 1 77 112 GLU B N 1
ATOM 2604 C CA . GLU B 1 112 ? 6.938 9.594 -12.031 1 77 112 GLU B CA 1
ATOM 2605 C C . GLU B 1 112 ? 7.559 8.227 -12.328 1 77 112 GLU B C 1
ATOM 2607 O O . GLU B 1 112 ? 6.844 7.266 -12.625 1 77 112 GLU B O 1
ATOM 2612 N N . SER B 1 113 ? 8.781 8.078 -12.305 1 76.31 113 SER B N 1
ATOM 2613 C CA . SER B 1 113 ? 9.477 6.816 -12.555 1 76.31 113 SER B CA 1
ATOM 2614 C C . SER B 1 113 ? 9.086 5.754 -11.531 1 76.31 113 SER B C 1
ATOM 2616 O O . SER B 1 113 ? 8.977 4.574 -11.867 1 76.31 113 SER B O 1
ATOM 2618 N N . ALA B 1 114 ? 8.945 6.242 -10.375 1 73.62 114 ALA B N 1
ATOM 2619 C CA . ALA B 1 114 ? 8.5 5.32 -9.328 1 73.62 114 ALA B CA 1
ATOM 2620 C C . ALA B 1 114 ? 7.094 4.805 -9.609 1 73.62 114 ALA B C 1
ATOM 2622 O O . ALA B 1 114 ? 6.816 3.613 -9.438 1 73.62 114 ALA B O 1
ATOM 2623 N N . PHE B 1 115 ? 6.359 5.719 -10.047 1 79.19 115 PHE B N 1
ATOM 2624 C CA . PHE B 1 115 ? 5 5.363 -10.438 1 79.19 115 PHE B CA 1
ATOM 2625 C C . PHE B 1 115 ? 5.012 4.258 -11.492 1 79.19 115 PHE B C 1
ATOM 2627 O O . PHE B 1 115 ? 4.34 3.234 -11.328 1 79.19 115 PHE B O 1
ATOM 2634 N N . ARG B 1 116 ? 5.715 4.449 -12.461 1 78.94 116 ARG B N 1
ATOM 2635 C CA . ARG B 1 116 ? 5.742 3.529 -13.594 1 78.94 116 ARG B CA 1
ATOM 2636 C C . ARG B 1 116 ? 6.305 2.174 -13.188 1 78.94 116 ARG B C 1
ATOM 2638 O O . ARG B 1 116 ? 5.789 1.132 -13.594 1 78.94 116 ARG B O 1
ATOM 2645 N N . PHE B 1 117 ? 7.293 2.258 -12.414 1 76.06 117 PHE B N 1
ATOM 2646 C CA . PHE B 1 117 ? 7.91 1.021 -11.953 1 76.06 117 PHE B CA 1
ATOM 2647 C C . PHE B 1 117 ? 6.914 0.179 -11.164 1 76.06 117 PHE B C 1
ATOM 2649 O O . PHE B 1 117 ? 6.742 -1.011 -11.445 1 76.06 117 PHE B O 1
ATOM 2656 N N . PHE B 1 118 ? 6.285 0.814 -10.289 1 80.56 118 PHE B N 1
ATOM 2657 C CA . PHE B 1 118 ? 5.328 0.096 -9.461 1 80.56 118 PHE B CA 1
ATOM 2658 C C . PHE B 1 118 ? 4.148 -0.391 -10.289 1 80.56 118 PHE B C 1
ATOM 2660 O O . PHE B 1 118 ? 3.688 -1.521 -10.117 1 80.56 118 PHE B O 1
ATOM 2667 N N . PHE B 1 119 ? 3.744 0.467 -11.125 1 83.62 119 PHE B N 1
ATOM 2668 C CA . PHE B 1 119 ? 2.621 0.123 -11.992 1 83.62 119 PHE B CA 1
ATOM 2669 C C . PHE B 1 119 ? 2.947 -1.096 -12.844 1 83.62 119 PHE B C 1
ATOM 2671 O O . PHE B 1 119 ? 2.164 -2.045 -12.906 1 83.62 119 PHE B O 1
ATOM 2678 N N . ASP B 1 120 ? 4.027 -1.112 -13.43 1 81.25 120 ASP B N 1
ATOM 2679 C CA . ASP B 1 120 ? 4.43 -2.213 -14.297 1 81.25 120 ASP B CA 1
ATOM 2680 C C . ASP B 1 120 ? 4.633 -3.498 -13.5 1 81.25 120 ASP B C 1
ATOM 2682 O O . ASP B 1 120 ? 4.23 -4.578 -13.938 1 81.25 120 ASP B O 1
ATOM 2686 N N . GLN B 1 121 ? 5.258 -3.322 -12.398 1 80.38 121 GLN B N 1
ATOM 2687 C CA . GLN B 1 121 ? 5.504 -4.496 -11.562 1 80.38 121 GLN B CA 1
ATOM 2688 C C . GLN B 1 121 ? 4.191 -5.121 -11.094 1 80.38 121 GLN B C 1
ATOM 2690 O O . GLN B 1 121 ? 4.051 -6.344 -11.078 1 80.38 121 GLN B O 1
ATOM 2695 N N . VAL B 1 122 ? 3.314 -4.363 -10.711 1 85.62 122 VAL B N 1
ATOM 2696 C CA . VAL B 1 122 ? 2.02 -4.84 -10.234 1 85.62 122 VAL B CA 1
ATOM 2697 C C . VAL B 1 122 ? 1.274 -5.531 -11.383 1 85.62 122 VAL B C 1
ATOM 2699 O O . VAL B 1 122 ? 0.758 -6.641 -11.211 1 85.62 122 VAL B O 1
ATOM 2702 N N . ASN B 1 123 ? 1.263 -4.887 -12.477 1 84.12 123 ASN B N 1
ATOM 2703 C CA . ASN B 1 123 ? 0.554 -5.457 -13.617 1 84.12 123 ASN B CA 1
ATOM 2704 C C . ASN B 1 123 ? 1.219 -6.742 -14.102 1 84.12 123 ASN B C 1
ATOM 2706 O O . ASN B 1 123 ? 0.536 -7.688 -14.5 1 84.12 123 ASN B O 1
ATOM 2710 N N . GLU B 1 124 ? 2.438 -6.711 -14.031 1 83.75 124 GLU B N 1
ATOM 2711 C CA . GLU B 1 124 ? 3.152 -7.926 -14.398 1 83.75 124 GLU B CA 1
ATOM 2712 C C . GLU B 1 124 ? 2.842 -9.07 -13.438 1 83.75 124 GLU B C 1
ATOM 2714 O O . GLU B 1 124 ? 2.615 -10.203 -13.859 1 83.75 124 GLU B O 1
ATOM 2719 N N . THR B 1 125 ? 2.871 -8.758 -12.188 1 88.31 125 THR B N 1
ATOM 2720 C CA . THR B 1 125 ? 2.576 -9.75 -11.164 1 88.31 125 THR B CA 1
ATOM 2721 C C . THR B 1 125 ? 1.151 -10.273 -11.32 1 88.31 125 THR B C 1
ATOM 2723 O O . THR B 1 125 ? 0.916 -11.484 -11.227 1 88.31 125 THR B O 1
ATOM 2726 N N . ILE B 1 126 ? 0.298 -9.406 -11.625 1 88.88 126 ILE B N 1
ATOM 2727 C CA . ILE B 1 126 ? -1.092 -9.797 -11.836 1 88.88 126 ILE B CA 1
ATOM 2728 C C . ILE B 1 126 ? -1.188 -10.727 -13.039 1 88.88 126 ILE B C 1
ATOM 2730 O O . ILE B 1 126 ? -1.877 -11.75 -12.984 1 88.88 126 ILE B O 1
ATOM 2734 N N . LEU B 1 127 ? -0.489 -10.359 -14.031 1 87.19 127 LEU B N 1
ATOM 2735 C CA . LEU B 1 127 ? -0.523 -11.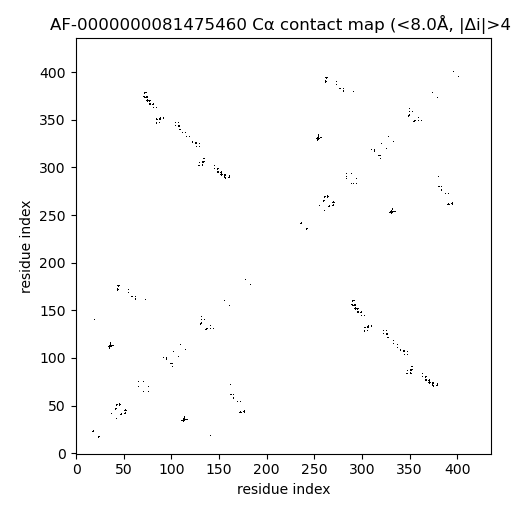156 -15.258 1 87.19 127 LEU B CA 1
ATOM 2736 C C . LEU B 1 127 ? 0.083 -12.531 -15.031 1 87.19 127 LEU B C 1
ATOM 2738 O O . LEU B 1 127 ? -0.489 -13.547 -15.445 1 87.19 127 LEU B O 1
ATOM 2742 N N . ILE B 1 128 ? 1.195 -12.594 -14.359 1 89.31 128 ILE B N 1
ATOM 2743 C CA . ILE B 1 128 ? 1.86 -13.859 -14.07 1 89.31 128 ILE B CA 1
ATOM 2744 C C . ILE B 1 128 ? 0.962 -14.727 -13.188 1 89.31 128 ILE B C 1
ATOM 2746 O O . ILE B 1 128 ? 0.822 -15.93 -13.43 1 89.31 128 ILE B O 1
ATOM 2750 N N . PHE B 1 129 ? 0.401 -14.125 -12.203 1 92.31 129 PHE B N 1
ATOM 2751 C CA . PHE B 1 129 ? -0.514 -14.836 -11.312 1 92.31 129 PHE B CA 1
ATOM 2752 C C . PHE B 1 129 ? -1.693 -15.398 -12.094 1 92.31 129 PHE B C 1
ATOM 2754 O O . PHE B 1 129 ? -2.068 -16.562 -11.898 1 92.31 129 PHE B O 1
ATOM 2761 N N . TYR B 1 130 ? -2.213 -14.586 -12.961 1 90 130 TYR B N 1
ATOM 2762 C CA . TYR B 1 130 ? -3.354 -14.984 -13.773 1 90 130 TYR B CA 1
ATOM 2763 C C . TYR B 1 130 ? -2.99 -16.156 -14.688 1 90 130 TYR B C 1
ATOM 2765 O O . TYR B 1 130 ? -3.688 -17.172 -14.711 1 90 130 TYR B O 1
ATOM 2773 N N . LYS B 1 131 ? -1.929 -16.016 -15.367 1 88.94 131 LYS B N 1
ATOM 2774 C CA . LYS B 1 131 ? -1.503 -17.047 -16.297 1 88.94 131 LYS B CA 1
ATOM 2775 C C . LYS B 1 131 ? -1.188 -18.344 -15.57 1 88.94 131 LYS B C 1
ATOM 2777 O O . LYS B 1 131 ? -1.503 -19.438 -16.062 1 88.94 131 LYS B O 1
ATOM 2782 N N . THR B 1 132 ? -0.545 -18.219 -14.438 1 92.38 132 THR B N 1
ATOM 2783 C CA . THR B 1 132 ? -0.24 -19.391 -13.625 1 92.38 132 THR B CA 1
ATOM 2784 C C . THR B 1 132 ? -1.521 -20.047 -13.125 1 92.38 132 THR B C 1
ATOM 2786 O O . THR B 1 132 ? -1.645 -21.266 -13.148 1 92.38 132 THR B O 1
ATOM 2789 N N . SER B 1 133 ? -2.498 -19.281 -12.773 1 92.38 133 SER B N 1
ATOM 2790 C CA . SER B 1 133 ? -3.762 -19.781 -12.25 1 92.38 133 SER B CA 1
ATOM 2791 C C . SER B 1 133 ? -4.57 -20.484 -13.336 1 92.38 133 SER B C 1
ATOM 2793 O O . SER B 1 133 ? -5.242 -21.484 -13.078 1 92.38 133 SER B O 1
ATOM 2795 N N . MET B 1 134 ? -4.391 -19.969 -14.531 1 89.38 134 MET B N 1
ATOM 2796 C CA . MET B 1 134 ? -5.133 -20.547 -15.656 1 89.38 134 MET B CA 1
ATOM 2797 C C . MET B 1 134 ? -4.461 -21.812 -16.172 1 89.38 134 MET B C 1
ATOM 2799 O O . MET B 1 134 ? -4.992 -22.5 -17.047 1 89.38 134 MET B O 1
ATOM 2803 N N . GLY B 1 135 ? -3.326 -22.109 -15.633 1 87.75 135 GLY B N 1
ATOM 2804 C CA . GLY B 1 135 ? -2.615 -23.312 -16.047 1 87.75 135 GLY B CA 1
ATOM 2805 C C . GLY B 1 135 ? -1.844 -23.141 -17.344 1 87.75 135 GLY B C 1
ATOM 2806 O O . GLY B 1 135 ? -1.411 -24.125 -17.953 1 87.75 135 GLY B O 1
ATOM 2807 N N . GLN B 1 136 ? -1.737 -21.984 -17.766 1 84.62 136 GLN B N 1
ATOM 2808 C CA . GLN B 1 136 ? -1.076 -21.719 -19.031 1 84.62 136 GLN B CA 1
ATOM 2809 C C . GLN B 1 136 ? 0.427 -21.953 -18.938 1 84.62 136 GLN B C 1
ATOM 2811 O O . GLN B 1 136 ? 1.086 -22.219 -19.953 1 84.62 136 GLN B O 1
ATOM 2816 N N . LYS B 1 137 ? 0.929 -21.875 -17.75 1 87.19 137 LYS B N 1
ATOM 2817 C CA . LYS B 1 137 ? 2.354 -22.109 -17.531 1 87.19 137 LYS B CA 1
ATOM 2818 C C . LYS B 1 137 ? 2.619 -23.562 -17.125 1 87.19 137 LYS B C 1
ATOM 2820 O O . LYS B 1 137 ? 3.727 -23.906 -16.703 1 87.19 137 LYS B O 1
ATOM 2825 N N . GLY B 1 138 ? 1.618 -24.359 -17.141 1 85.94 138 GLY B N 1
ATOM 2826 C CA . GLY B 1 138 ? 1.746 -25.75 -16.766 1 85.94 138 GLY B CA 1
ATOM 2827 C C . GLY B 1 138 ? 1.21 -26.047 -15.383 1 85.94 138 GLY B C 1
ATOM 2828 O O . GLY B 1 138 ? 1.156 -25.156 -14.531 1 85.94 138 GLY B O 1
ATOM 2829 N N . LEU B 1 139 ? 0.842 -27.266 -15.195 1 87.12 139 LEU B N 1
ATOM 2830 C CA . LEU B 1 139 ? 0.274 -27.688 -13.922 1 87.12 139 LEU B CA 1
ATOM 2831 C C . LEU B 1 139 ? 1.316 -27.625 -12.812 1 87.12 139 LEU B C 1
ATOM 2833 O O . LEU B 1 139 ? 0.987 -27.328 -11.664 1 87.12 139 LEU B O 1
ATOM 2837 N N . LYS B 1 140 ? 2.494 -27.875 -13.273 1 87.31 140 LYS B N 1
ATOM 2838 C CA . LYS B 1 140 ? 3.568 -27.828 -12.281 1 87.31 140 LYS B CA 1
ATOM 2839 C C . LYS B 1 140 ? 3.695 -26.438 -11.68 1 87.31 140 LYS B C 1
ATOM 2841 O O . LYS B 1 140 ? 3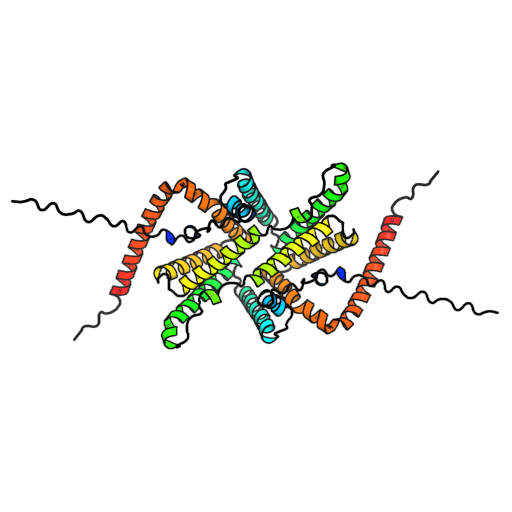.791 -26.297 -10.453 1 87.31 140 LYS B O 1
ATOM 2846 N N . ALA B 1 141 ? 3.643 -25.438 -12.5 1 87.62 141 ALA B N 1
ATOM 2847 C CA . ALA B 1 141 ? 3.748 -24.062 -12.023 1 87.62 141 ALA B CA 1
ATOM 2848 C C . ALA B 1 141 ? 2.58 -23.703 -11.109 1 87.62 141 ALA B C 1
ATOM 2850 O O . ALA B 1 141 ? 2.754 -22.984 -10.125 1 87.62 141 ALA B O 1
ATOM 2851 N N . PHE B 1 142 ? 1.452 -24.219 -11.469 1 92.62 142 PHE B N 1
ATOM 2852 C CA . PHE B 1 142 ? 0.258 -23.984 -10.664 1 92.62 142 PHE B CA 1
ATOM 2853 C C . PHE B 1 142 ? 0.423 -24.578 -9.266 1 92.62 142 PHE B C 1
ATOM 2855 O O . PHE B 1 142 ? 0.242 -23.875 -8.266 1 92.62 142 PHE B O 1
ATOM 2862 N N . PHE B 1 143 ? 0.872 -25.812 -9.148 1 91.62 143 PHE B N 1
ATOM 2863 C CA . PHE B 1 143 ? 0.97 -26.484 -7.863 1 91.62 143 PHE B CA 1
ATOM 2864 C C . PHE B 1 143 ? 2.119 -25.922 -7.039 1 91.62 143 PHE B C 1
ATOM 2866 O O . PHE B 1 143 ? 2.016 -25.812 -5.816 1 91.62 143 PHE B O 1
ATOM 2873 N N . VAL B 1 144 ? 3.158 -25.547 -7.723 1 90 144 VAL B N 1
ATOM 2874 C CA . VAL B 1 144 ? 4.297 -24.969 -7.016 1 90 144 VAL B CA 1
ATOM 2875 C C . VAL B 1 144 ? 3.906 -23.625 -6.402 1 90 144 VAL B C 1
ATOM 2877 O O . VAL B 1 144 ? 4.273 -23.328 -5.266 1 90 144 VAL B O 1
ATOM 2880 N N . THR B 1 145 ? 3.193 -22.828 -7.145 1 94.06 145 THR B N 1
ATOM 2881 C CA . THR B 1 145 ? 2.756 -21.531 -6.645 1 94.06 145 THR B CA 1
ATOM 2882 C C . THR B 1 145 ? 1.759 -21.703 -5.504 1 94.06 145 THR B C 1
ATOM 2884 O O . THR B 1 145 ? 1.837 -21 -4.492 1 94.06 145 THR B O 1
ATOM 2887 N N . LEU B 1 146 ? 0.872 -22.625 -5.688 1 95.81 146 LEU B N 1
ATOM 2888 C CA . LEU B 1 146 ? -0.109 -22.906 -4.645 1 95.81 146 LEU B CA 1
ATOM 2889 C C . LEU B 1 146 ? 0.577 -23.375 -3.367 1 95.81 146 LEU B C 1
ATOM 2891 O O . LEU B 1 146 ? 0.243 -22.906 -2.273 1 95.81 146 LEU B O 1
ATOM 2895 N N . ALA B 1 147 ? 1.553 -24.266 -3.498 1 94.25 147 ALA B N 1
ATOM 2896 C CA . ALA B 1 147 ? 2.314 -24.75 -2.352 1 94.25 147 ALA B CA 1
ATOM 2897 C C . ALA B 1 147 ? 3.109 -23.625 -1.698 1 94.25 147 ALA B C 1
ATOM 2899 O O . ALA B 1 147 ? 3.18 -23.531 -0.47 1 94.25 147 ALA B O 1
ATOM 2900 N N . GLY B 1 148 ? 3.676 -22.812 -2.541 1 94.94 148 GLY B N 1
ATOM 2901 C CA . GLY B 1 148 ? 4.406 -21.656 -2.018 1 94.94 148 GLY B CA 1
ATOM 2902 C C . GLY B 1 148 ? 3.541 -20.719 -1.197 1 94.94 148 GLY B C 1
ATOM 2903 O O . GLY B 1 148 ? 3.947 -20.281 -0.123 1 94.94 148 GLY B O 1
ATOM 2904 N N . LEU B 1 149 ? 2.387 -20.422 -1.677 1 96.19 149 LEU B N 1
ATOM 2905 C CA . LEU B 1 149 ? 1.456 -19.562 -0.954 1 96.19 149 LEU B CA 1
ATOM 2906 C C . LEU B 1 149 ? 1.021 -20.203 0.355 1 96.19 149 LEU B C 1
ATOM 2908 O O . LEU B 1 149 ? 0.84 -19.516 1.363 1 96.19 149 LEU B O 1
ATOM 2912 N N . TYR B 1 150 ? 0.847 -21.5 0.278 1 95.25 150 TYR B N 1
ATOM 2913 C CA . TYR B 1 150 ? 0.466 -22.234 1.48 1 95.25 150 TYR B CA 1
ATOM 2914 C C . TYR B 1 150 ? 1.562 -22.156 2.535 1 95.25 150 TYR B C 1
ATOM 2916 O O . TYR B 1 150 ? 1.284 -21.922 3.715 1 95.25 150 TYR B O 1
ATOM 2924 N N . ILE B 1 151 ? 2.789 -22.344 2.111 1 95 151 ILE B N 1
ATOM 2925 C CA . ILE B 1 151 ? 3.924 -22.266 3.023 1 95 151 ILE B CA 1
ATOM 2926 C C . ILE B 1 151 ? 4.027 -20.844 3.596 1 95 151 ILE B C 1
ATOM 2928 O O . ILE B 1 151 ? 4.23 -20.672 4.801 1 95 151 ILE B O 1
ATOM 2932 N N . LEU B 1 152 ? 3.854 -19.906 2.754 1 94.62 152 LEU B N 1
ATOM 2933 C CA . LEU B 1 152 ? 3.898 -18.516 3.197 1 94.62 152 LEU B CA 1
ATOM 2934 C C . LEU B 1 152 ? 2.783 -18.234 4.199 1 94.62 152 LEU B C 1
ATOM 2936 O O . LEU B 1 152 ? 2.984 -17.5 5.164 1 94.62 152 LEU B O 1
ATOM 2940 N N . SER B 1 153 ? 1.628 -18.781 3.914 1 95.12 153 SER B N 1
ATOM 2941 C CA . SER B 1 153 ? 0.518 -18.625 4.848 1 95.12 153 SER B CA 1
ATOM 2942 C C . SER B 1 153 ? 0.858 -19.219 6.215 1 95.12 153 SER B C 1
ATOM 2944 O O . SER B 1 153 ? 0.529 -18.641 7.246 1 95.12 153 SER B O 1
ATOM 2946 N N . PHE B 1 154 ? 1.513 -20.281 6.234 1 94.88 154 PHE B N 1
ATOM 2947 C CA . PHE B 1 154 ? 1.914 -20.938 7.477 1 94.88 154 PHE B CA 1
ATOM 2948 C C . PHE B 1 154 ? 2.932 -20.078 8.227 1 94.88 154 PHE B C 1
ATOM 2950 O O . PHE B 1 154 ? 2.787 -19.859 9.43 1 94.88 154 PHE B O 1
ATOM 2957 N N . ILE B 1 155 ? 3.93 -19.609 7.52 1 94.31 155 ILE B N 1
ATOM 2958 C CA . ILE B 1 155 ? 4.934 -18.734 8.125 1 94.31 155 ILE B CA 1
ATOM 2959 C C . ILE B 1 155 ? 4.266 -17.484 8.688 1 94.31 155 ILE B C 1
ATOM 2961 O O . ILE B 1 155 ? 4.578 -17.062 9.797 1 94.31 155 ILE B O 1
ATOM 2965 N N . GLY B 1 156 ? 3.342 -16.875 7.875 1 93.31 156 GLY B N 1
ATOM 2966 C CA . GLY B 1 156 ? 2.619 -15.68 8.281 1 93.31 156 GLY B CA 1
ATOM 2967 C C . GLY B 1 156 ? 1.801 -15.875 9.547 1 93.31 156 GLY B C 1
ATOM 2968 O O . GLY B 1 156 ? 1.526 -14.922 10.273 1 93.31 156 GLY B O 1
ATOM 2969 N N . SER B 1 157 ? 1.435 -17.109 9.828 1 93.44 157 SER B N 1
ATOM 2970 C CA . SER B 1 157 ? 0.631 -17.391 11.008 1 93.44 157 SER B CA 1
ATOM 2971 C C . SER B 1 157 ? 1.503 -17.5 12.258 1 93.44 157 SER B C 1
ATOM 2973 O O . SER B 1 157 ? 0.999 -17.438 13.383 1 93.44 157 SER B O 1
ATOM 2975 N N . LEU B 1 158 ? 2.824 -17.641 12.062 1 92.88 158 LEU B N 1
ATOM 2976 C CA . LEU B 1 158 ? 3.732 -17.844 13.188 1 92.88 158 LEU B CA 1
ATOM 2977 C C . LEU B 1 158 ? 4.293 -16.5 13.664 1 92.88 158 LEU B C 1
ATOM 2979 O O . LEU B 1 158 ? 4.812 -16.406 14.781 1 92.88 158 LEU B O 1
ATOM 2983 N N . ILE B 1 159 ? 4.18 -15.508 12.773 1 90.19 159 ILE B N 1
ATOM 2984 C CA . ILE B 1 159 ? 4.789 -14.227 13.109 1 90.19 159 ILE B CA 1
ATOM 2985 C C . ILE B 1 159 ? 3.785 -13.094 12.891 1 90.19 159 ILE B C 1
ATOM 2987 O O . ILE B 1 159 ? 2.703 -13.32 12.344 1 90.19 159 ILE B O 1
ATOM 2991 N N . SER B 1 160 ? 4.148 -11.945 13.406 1 86.69 160 SER B N 1
ATOM 2992 C CA . SER B 1 160 ? 3.262 -10.797 13.258 1 86.69 160 SER B CA 1
ATOM 2993 C C . SER B 1 160 ? 3.252 -10.297 11.812 1 86.69 160 SER B C 1
ATOM 2995 O O . SER B 1 160 ? 4.184 -10.555 11.055 1 86.69 160 SER B O 1
ATOM 2997 N N . THR B 1 161 ? 2.201 -9.625 11.484 1 87.12 161 THR B N 1
ATOM 2998 C CA . THR B 1 161 ? 2.078 -9.047 10.148 1 87.12 161 THR B CA 1
ATOM 2999 C C . THR B 1 161 ? 3.26 -8.133 9.844 1 87.12 161 THR B C 1
ATOM 3001 O O . THR B 1 161 ? 3.793 -8.148 8.727 1 87.12 161 THR B O 1
ATOM 3004 N N . MET B 1 162 ? 3.631 -7.383 10.812 1 88.81 162 MET B N 1
ATOM 3005 C CA . MET B 1 162 ? 4.738 -6.449 10.617 1 88.81 162 MET B CA 1
ATOM 3006 C C . MET B 1 162 ? 6.051 -7.199 10.406 1 88.81 162 MET B C 1
ATOM 3008 O O . MET B 1 162 ? 6.848 -6.836 9.539 1 88.81 162 MET B O 1
ATOM 3012 N N . THR B 1 163 ? 6.277 -8.125 11.125 1 91.75 163 THR B N 1
ATOM 3013 C CA . THR B 1 163 ? 7.488 -8.922 10.969 1 91.75 163 THR B CA 1
ATOM 3014 C C . THR B 1 163 ? 7.496 -9.641 9.625 1 91.75 163 THR B C 1
ATOM 3016 O O . THR B 1 163 ? 8.531 -9.711 8.953 1 91.75 163 THR B O 1
ATOM 3019 N N . PHE B 1 164 ? 6.352 -10.156 9.305 1 93.25 164 PHE B N 1
ATOM 3020 C CA . PHE B 1 164 ? 6.234 -10.812 8.008 1 93.25 164 PHE B CA 1
ATOM 3021 C C . PHE B 1 164 ? 6.559 -9.844 6.875 1 93.25 164 PHE B C 1
ATOM 3023 O O . PHE B 1 164 ? 7.324 -10.172 5.969 1 93.25 164 PHE B O 1
ATOM 3030 N N . ALA B 1 165 ? 5.996 -8.648 6.934 1 91.56 165 ALA B N 1
ATOM 3031 C CA . ALA B 1 165 ? 6.242 -7.625 5.922 1 91.56 165 ALA B CA 1
ATOM 3032 C C . ALA B 1 165 ? 7.719 -7.25 5.867 1 91.56 165 ALA B C 1
ATOM 3034 O O . ALA B 1 165 ? 8.289 -7.086 4.785 1 91.56 165 ALA B O 1
ATOM 3035 N N . TYR B 1 166 ? 8.32 -7.121 7.012 1 93.12 166 TYR B N 1
ATOM 3036 C CA . TYR B 1 166 ? 9.734 -6.785 7.082 1 93.12 166 TYR B CA 1
ATOM 3037 C C . TYR B 1 166 ? 10.594 -7.879 6.449 1 93.12 166 TYR B C 1
ATOM 3039 O O . TYR B 1 166 ? 11.539 -7.59 5.715 1 93.12 166 TYR B O 1
ATOM 3047 N N . LEU B 1 167 ? 10.203 -9.133 6.762 1 92.5 167 LEU B N 1
ATOM 3048 C CA . LEU B 1 167 ? 10.969 -10.242 6.219 1 92.5 167 LEU B CA 1
ATOM 3049 C C . LEU B 1 167 ? 10.867 -10.281 4.695 1 92.5 167 LEU B C 1
ATOM 3051 O O . LEU B 1 167 ? 11.867 -10.508 4.012 1 92.5 167 LEU B O 1
ATOM 3055 N N . VAL B 1 168 ? 9.695 -10.062 4.191 1 87.81 168 VAL B N 1
ATOM 3056 C CA . VAL B 1 168 ? 9.523 -10.023 2.742 1 87.81 168 VAL B CA 1
ATOM 3057 C C . VAL B 1 168 ? 10.367 -8.891 2.152 1 87.81 168 VAL B C 1
ATOM 3059 O O . VAL B 1 168 ? 11.062 -9.086 1.149 1 87.81 168 VAL B O 1
ATOM 3062 N N . PHE B 1 169 ? 10.359 -7.754 2.771 1 89.25 169 PHE B N 1
ATOM 3063 C CA . PHE B 1 169 ? 11.148 -6.609 2.336 1 89.25 169 PHE B CA 1
ATOM 3064 C C . PHE B 1 169 ? 12.633 -6.93 2.371 1 89.25 169 PHE B C 1
ATOM 3066 O O . PHE B 1 169 ? 13.359 -6.668 1.407 1 89.25 169 PHE B O 1
ATOM 3073 N N . ALA B 1 170 ? 13.07 -7.488 3.482 1 88.81 170 ALA B N 1
ATOM 3074 C CA . ALA B 1 170 ? 14.484 -7.805 3.648 1 88.81 170 ALA B CA 1
ATOM 3075 C C . ALA B 1 170 ? 14.945 -8.828 2.613 1 88.81 170 ALA B C 1
ATOM 3077 O O . ALA B 1 170 ? 16.047 -8.711 2.068 1 88.81 170 ALA B O 1
ATOM 3078 N N . CYS B 1 171 ? 14.109 -9.773 2.326 1 86.81 171 CYS B N 1
ATOM 3079 C CA . CYS B 1 171 ? 14.43 -10.789 1.325 1 86.81 171 CYS B CA 1
ATOM 3080 C C . CYS B 1 171 ? 14.523 -10.172 -0.065 1 86.81 171 CYS B C 1
ATOM 3082 O O . CYS B 1 171 ? 15.445 -10.469 -0.824 1 86.81 171 CYS B O 1
ATOM 3084 N N . CYS B 1 172 ? 13.617 -9.266 -0.361 1 80.38 172 CYS B N 1
ATOM 3085 C CA . CYS B 1 172 ? 13.609 -8.609 -1.661 1 80.38 172 CYS B CA 1
ATOM 3086 C C . CYS B 1 172 ? 14.82 -7.688 -1.81 1 80.38 172 CYS B C 1
ATOM 3088 O O . CYS B 1 172 ? 15.336 -7.512 -2.914 1 80.38 172 CYS B O 1
ATOM 3090 N N . ALA B 1 173 ? 15.164 -7.109 -0.723 1 82.06 173 ALA B N 1
ATOM 3091 C CA . ALA B 1 173 ? 16.266 -6.148 -0.744 1 82.06 173 ALA B CA 1
ATOM 3092 C C . ALA B 1 173 ? 17.609 -6.859 -0.765 1 82.06 173 ALA B C 1
ATOM 3094 O O . ALA B 1 173 ? 18.625 -6.266 -1.134 1 82.06 173 ALA B O 1
ATOM 3095 N N . THR B 1 174 ? 17.641 -8.148 -0.417 1 81.69 174 THR B N 1
ATOM 3096 C CA . THR B 1 174 ? 18.938 -8.812 -0.23 1 81.69 174 THR B CA 1
ATOM 3097 C C . THR B 1 174 ? 19.094 -9.961 -1.213 1 81.69 174 THR B C 1
ATOM 3099 O O . THR B 1 174 ? 20.141 -10.109 -1.845 1 81.69 174 THR B O 1
ATOM 3102 N N . ILE B 1 175 ? 18.031 -10.664 -1.486 1 75.88 175 ILE B N 1
ATOM 3103 C CA . ILE B 1 175 ? 18.141 -11.938 -2.182 1 75.88 175 ILE B CA 1
ATOM 3104 C C . ILE B 1 175 ? 18.562 -11.711 -3.631 1 75.88 175 ILE B C 1
ATOM 3106 O O . ILE B 1 175 ? 19.469 -12.375 -4.137 1 75.88 175 ILE B O 1
ATOM 3110 N N . PRO B 1 176 ? 18.031 -10.773 -4.27 1 67.69 176 PRO B N 1
ATOM 3111 C CA . PRO B 1 176 ? 18.422 -10.633 -5.668 1 67.69 176 PRO B CA 1
ATOM 3112 C C . PRO B 1 176 ? 19.891 -10.219 -5.824 1 67.69 176 PRO B C 1
ATOM 3114 O O . PRO B 1 176 ? 20.578 -10.711 -6.719 1 67.69 176 PRO B O 1
ATOM 3117 N N . THR B 1 177 ? 20.234 -9.398 -5 1 69.44 177 THR B N 1
ATOM 3118 C CA . THR B 1 177 ? 21.625 -8.961 -5.059 1 69.44 177 THR B CA 1
ATOM 3119 C C . THR B 1 177 ? 22.562 -10.102 -4.668 1 69.44 177 THR B C 1
ATOM 3121 O O . THR B 1 177 ? 23.609 -10.273 -5.281 1 69.44 177 THR B O 1
ATOM 3124 N N . PHE B 1 178 ? 22.125 -10.766 -3.674 1 67.94 178 PHE B N 1
ATOM 3125 C CA . PHE B 1 178 ? 22.938 -11.898 -3.246 1 67.94 178 PHE B CA 1
ATOM 3126 C C . PHE B 1 178 ? 23 -12.969 -4.332 1 67.94 178 PHE B C 1
ATOM 3128 O O . PHE B 1 178 ? 24.031 -13.602 -4.535 1 67.94 178 PHE B O 1
ATOM 3135 N N . TYR B 1 179 ? 21.984 -13.039 -5.02 1 65.19 179 TYR B N 1
ATOM 3136 C CA . TYR B 1 179 ? 21.906 -14.016 -6.098 1 65.19 179 TYR B CA 1
ATOM 3137 C C . TYR B 1 179 ? 22.844 -13.633 -7.242 1 65.19 179 TYR B C 1
ATOM 3139 O O . TYR B 1 179 ? 23.547 -14.484 -7.785 1 65.19 179 TYR B O 1
ATOM 3147 N N . GLU B 1 180 ? 22.766 -12.391 -7.539 1 63.62 180 GLU B N 1
ATOM 3148 C CA . GLU B 1 180 ? 23.609 -11.938 -8.641 1 63.62 180 GLU B CA 1
ATOM 3149 C C . GLU B 1 180 ? 25.078 -12.055 -8.289 1 63.62 180 GLU B C 1
ATOM 3151 O O 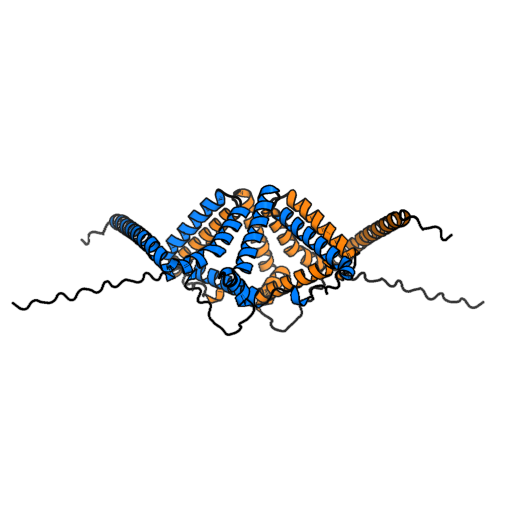. GLU B 1 180 ? 25.906 -12.367 -9.148 1 63.62 180 GLU B O 1
ATOM 3156 N N . GLN B 1 181 ? 25.375 -11.859 -7.051 1 65.94 181 GLN B N 1
ATOM 3157 C CA . GLN B 1 181 ? 26.766 -11.875 -6.645 1 65.94 181 GLN B CA 1
ATOM 3158 C C . GLN B 1 181 ? 27.281 -13.305 -6.512 1 65.94 181 GLN B C 1
ATOM 3160 O O . GLN B 1 181 ? 28.484 -13.562 -6.68 1 65.94 181 GLN B O 1
ATOM 3165 N N . ASN B 1 182 ? 26.344 -14.172 -6.242 1 59.81 182 ASN B N 1
ATOM 3166 C CA . ASN B 1 182 ? 26.766 -15.555 -6.02 1 59.81 182 ASN B CA 1
ATOM 3167 C C . ASN B 1 182 ? 26.141 -16.5 -7.027 1 59.81 182 ASN B C 1
ATOM 3169 O O . ASN B 1 182 ? 25.812 -17.641 -6.695 1 59.81 182 ASN B O 1
ATOM 3173 N N . LYS B 1 183 ? 25.875 -15.953 -8.203 1 61.72 183 LYS B N 1
ATOM 3174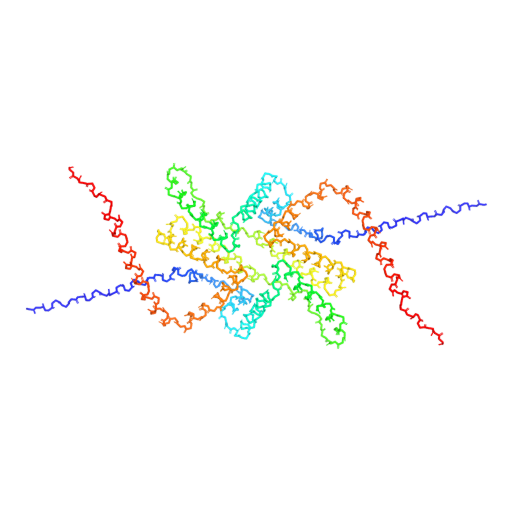 C CA . LYS B 1 183 ? 25.156 -16.688 -9.242 1 61.72 183 LYS B CA 1
ATOM 3175 C C . LYS B 1 183 ? 25.703 -18.094 -9.414 1 61.72 183 LYS B C 1
ATOM 3177 O O . LYS B 1 183 ? 24.953 -19.062 -9.516 1 61.72 183 LYS B O 1
ATOM 3182 N N . MET B 1 184 ? 26.953 -18.141 -9.453 1 57.91 184 MET B N 1
ATOM 3183 C CA . MET B 1 184 ? 27.609 -19.422 -9.75 1 57.91 184 MET B CA 1
ATOM 3184 C C . MET B 1 184 ? 27.391 -20.422 -8.617 1 57.91 184 MET B C 1
ATOM 3186 O O . MET B 1 184 ? 27.109 -21.594 -8.859 1 57.91 184 MET B O 1
ATOM 3190 N N . GLN B 1 185 ? 27.547 -19.984 -7.457 1 58.72 185 GLN B N 1
ATOM 3191 C CA . GLN B 1 185 ? 27.438 -20.875 -6.309 1 58.72 185 GLN B CA 1
ATOM 3192 C C . GLN B 1 185 ? 25.984 -21.297 -6.078 1 58.72 185 GLN B C 1
ATOM 3194 O O . GLN B 1 185 ? 25.719 -22.453 -5.754 1 58.72 185 GLN B O 1
ATOM 3199 N N . LEU B 1 186 ? 25.078 -20.422 -6.359 1 61.22 186 LEU B N 1
ATOM 3200 C CA . LEU B 1 186 ? 23.672 -20.688 -6.102 1 61.22 186 LEU B CA 1
ATOM 3201 C C . LEU B 1 186 ? 23.094 -21.609 -7.168 1 61.22 186 LEU B C 1
ATOM 3203 O O . LEU B 1 186 ? 22.25 -22.453 -6.871 1 61.22 186 LEU B O 1
ATOM 3207 N N . HIS B 1 187 ? 23.531 -21.406 -8.344 1 59.88 187 HIS B N 1
ATOM 3208 C CA . HIS B 1 187 ? 23.109 -22.328 -9.398 1 59.88 187 HIS B CA 1
ATOM 3209 C C . HIS B 1 187 ? 23.484 -23.766 -9.055 1 59.88 187 HIS B C 1
ATOM 3211 O O . HIS B 1 187 ? 22.734 -24.688 -9.359 1 59.88 187 HIS B O 1
ATOM 3217 N N . GLU B 1 188 ? 24.547 -23.875 -8.383 1 58.06 188 GLU B N 1
ATOM 3218 C CA . GLU B 1 188 ? 24.969 -25.219 -7.984 1 58.06 188 GLU B CA 1
ATOM 3219 C C . GLU B 1 188 ? 24.078 -25.766 -6.883 1 58.06 188 GLU B C 1
ATOM 3221 O O . GLU B 1 188 ? 23.672 -26.938 -6.934 1 58.06 188 GLU B O 1
ATOM 3226 N N . ILE B 1 189 ? 23.656 -24.969 -5.941 1 57.12 189 ILE B N 1
ATOM 3227 C CA . ILE B 1 189 ? 22.828 -25.391 -4.816 1 57.12 189 ILE B CA 1
ATOM 3228 C C . ILE B 1 189 ? 21.375 -25.594 -5.285 1 57.12 189 ILE B C 1
ATOM 3230 O O . ILE B 1 189 ? 20.75 -26.594 -4.938 1 57.12 189 ILE B O 1
ATOM 3234 N N . PHE B 1 190 ? 20.922 -24.672 -6.066 1 60.19 190 PHE B N 1
ATOM 3235 C CA . PHE B 1 190 ? 19.562 -24.766 -6.598 1 60.19 190 PHE B CA 1
ATOM 3236 C C . PHE B 1 190 ? 19.453 -25.922 -7.598 1 60.19 190 PHE B C 1
ATOM 3238 O O . PHE B 1 190 ? 18.438 -26.609 -7.652 1 60.19 190 PHE B O 1
ATOM 3245 N N . GLY B 1 191 ? 20.516 -26.109 -8.289 1 55.62 191 GLY B N 1
ATOM 3246 C CA . GLY B 1 191 ? 20.562 -27.25 -9.203 1 55.62 191 GLY B CA 1
ATOM 3247 C C . GLY B 1 191 ? 20.406 -28.578 -8.5 1 55.62 191 GLY B C 1
ATOM 3248 O O . GLY B 1 191 ? 19.641 -29.438 -8.945 1 55.62 191 GLY B O 1
ATOM 3249 N N . GLN B 1 192 ? 21.016 -28.641 -7.457 1 60.47 192 GLN B N 1
ATOM 3250 C CA . GLN B 1 192 ? 20.922 -29.891 -6.703 1 60.47 192 GLN B CA 1
ATOM 3251 C C . GLN B 1 192 ? 19.547 -30.062 -6.066 1 60.47 192 GLN B C 1
ATOM 3253 O O . GLN B 1 192 ? 18.969 -31.156 -6.094 1 60.47 192 GLN B O 1
ATOM 3258 N N . SER B 1 193 ? 19.016 -29 -5.484 1 60 193 SER B N 1
ATOM 3259 C CA . SER B 1 193 ? 17.703 -29.062 -4.848 1 60 193 SER B CA 1
ATOM 3260 C C . SER B 1 193 ? 16.594 -29.297 -5.871 1 60 193 SER B C 1
ATOM 3262 O O . SER B 1 193 ? 15.672 -30.078 -5.621 1 60 193 SER B O 1
ATOM 3264 N N . TYR B 1 194 ? 16.812 -28.719 -6.902 1 57.06 194 TYR B N 1
ATOM 3265 C CA . TYR B 1 194 ? 15.875 -28.891 -8.008 1 57.06 194 TYR B CA 1
ATOM 3266 C C . TYR B 1 194 ? 15.875 -30.328 -8.5 1 57.06 194 TYR B C 1
ATOM 3268 O O . TYR B 1 194 ? 14.812 -30.875 -8.805 1 57.06 194 TYR B O 1
ATOM 3276 N N . ARG B 1 195 ? 16.984 -30.938 -8.602 1 61 195 ARG B N 1
ATOM 3277 C CA . ARG B 1 195 ? 17.078 -32.344 -9 1 61 195 ARG B CA 1
ATOM 3278 C C . ARG B 1 195 ? 16.375 -33.25 -8 1 61 195 ARG B C 1
ATOM 3280 O O . ARG B 1 195 ? 15.664 -34.188 -8.383 1 61 195 ARG B O 1
ATOM 3287 N N . GLU B 1 196 ? 16.469 -32.844 -6.809 1 61.25 196 GLU B N 1
ATOM 3288 C CA . GLU B 1 196 ? 15.844 -33.625 -5.766 1 61.25 196 GLU B CA 1
ATOM 3289 C C . GLU B 1 196 ? 14.32 -33.469 -5.789 1 61.25 196 GLU B C 1
ATOM 3291 O O . GLU B 1 196 ? 13.586 -34.469 -5.633 1 61.25 196 GLU B O 1
ATOM 3296 N N . ILE B 1 197 ? 13.922 -32.281 -6.031 1 60.88 197 ILE B N 1
ATOM 3297 C CA . ILE B 1 197 ? 12.484 -32 -6.094 1 60.88 197 ILE B CA 1
ATOM 3298 C C . ILE B 1 197 ? 11.898 -32.656 -7.348 1 60.88 197 ILE B C 1
ATOM 3300 O O . ILE B 1 197 ? 10.828 -33.281 -7.293 1 60.88 197 ILE B O 1
ATOM 3304 N N . ASN B 1 198 ? 12.602 -32.531 -8.344 1 61.09 198 ASN B N 1
ATOM 3305 C CA . ASN B 1 198 ? 12.164 -33.156 -9.594 1 61.09 198 ASN B CA 1
ATOM 3306 C C . ASN B 1 198 ? 12.102 -34.656 -9.469 1 61.09 198 ASN B C 1
ATOM 3308 O O . ASN B 1 198 ? 11.172 -35.281 -9.969 1 61.09 198 ASN B O 1
ATOM 3312 N N . ASN B 1 199 ? 13.031 -35.188 -8.812 1 63.09 199 ASN B N 1
ATOM 3313 C CA . ASN B 1 199 ? 13.039 -36.625 -8.57 1 63.09 199 ASN B CA 1
ATOM 3314 C C . ASN B 1 199 ? 11.883 -37.031 -7.668 1 63.09 199 ASN B C 1
ATOM 3316 O O . ASN B 1 199 ? 11.234 -38.062 -7.926 1 63.09 199 ASN B O 1
ATOM 3320 N N . SER B 1 200 ? 11.609 -36.156 -6.773 1 61.06 200 SER B N 1
ATOM 3321 C CA . SER B 1 200 ? 10.516 -36.469 -5.852 1 61.06 200 SER B CA 1
ATOM 3322 C C . SER B 1 200 ? 9.164 -36.344 -6.543 1 61.06 200 SER B C 1
ATOM 3324 O O . SER B 1 200 ? 8.266 -37.156 -6.309 1 61.06 200 SER B O 1
ATOM 3326 N N . LEU B 1 201 ? 9.055 -35.375 -7.309 1 61.59 201 LEU B N 1
ATOM 3327 C CA . LEU B 1 201 ? 7.812 -35.156 -8.047 1 61.59 201 LEU B CA 1
ATOM 3328 C C . LEU B 1 201 ? 7.59 -36.281 -9.062 1 61.59 201 LEU B C 1
ATOM 3330 O O . LEU B 1 201 ? 6.461 -36.75 -9.25 1 61.59 201 LEU B O 1
ATOM 3334 N N . LYS B 1 202 ? 8.57 -36.75 -9.75 1 64.25 202 LYS B N 1
ATOM 3335 C CA . LYS B 1 202 ? 8.516 -37.875 -10.656 1 64.25 202 LYS B CA 1
ATOM 3336 C C . LYS B 1 202 ? 8.094 -39.156 -9.922 1 64.25 202 LYS B C 1
ATOM 3338 O O . LYS B 1 202 ? 7.27 -39.938 -10.422 1 64.25 202 LYS B O 1
ATOM 3343 N N . ASP B 1 203 ? 8.633 -39.219 -8.797 1 63.41 203 ASP B N 1
ATOM 3344 C CA . ASP B 1 203 ? 8.289 -40.375 -7.969 1 63.41 203 ASP B CA 1
ATOM 3345 C C . ASP B 1 203 ? 6.824 -40.312 -7.535 1 63.41 203 ASP B C 1
ATOM 3347 O O . ASP B 1 203 ? 6.129 -41.344 -7.547 1 63.41 203 ASP B O 1
ATOM 3351 N N . PHE B 1 204 ? 6.43 -39.156 -7.199 1 60.97 204 PHE B N 1
ATOM 3352 C CA . PHE B 1 204 ? 5.047 -38.938 -6.789 1 60.97 204 PHE B CA 1
ATOM 3353 C C . PHE B 1 204 ? 4.094 -39.188 -7.949 1 60.97 204 PHE B C 1
ATOM 3355 O O . PHE B 1 204 ? 3.061 -39.844 -7.777 1 60.97 204 PHE B O 1
ATOM 3362 N N . ARG B 1 205 ? 4.371 -38.656 -9.023 1 59.66 205 ARG B N 1
ATOM 3363 C CA . ARG B 1 205 ? 3.584 -38.906 -10.227 1 59.66 205 ARG B CA 1
ATOM 3364 C C . ARG B 1 205 ? 3.514 -40.375 -10.555 1 59.66 205 ARG B C 1
ATOM 3366 O O . ARG B 1 205 ? 2.453 -40.875 -10.922 1 59.66 205 ARG B O 1
ATOM 3373 N N . SER B 1 206 ? 4.625 -41 -10.5 1 63.47 206 SER B N 1
ATOM 3374 C CA . SER B 1 206 ? 4.668 -42.438 -10.781 1 63.47 206 SER B CA 1
ATOM 3375 C C . SER B 1 206 ? 3.791 -43.219 -9.805 1 63.47 206 SER B C 1
ATOM 3377 O O . SER B 1 206 ? 3.107 -44.188 -10.203 1 63.47 206 SER B O 1
ATOM 3379 N N . ARG B 1 207 ? 3.656 -42.75 -8.602 1 63.25 207 ARG B N 1
ATOM 3380 C CA . ARG B 1 207 ? 2.848 -43.406 -7.578 1 63.25 207 ARG B CA 1
ATOM 3381 C C . ARG B 1 207 ? 1.362 -43.156 -7.801 1 63.25 207 ARG B C 1
ATOM 3383 O O . ARG B 1 207 ? 0.529 -44.031 -7.574 1 63.25 207 ARG B O 1
ATOM 3390 N N . LEU B 1 208 ? 1.151 -41.906 -8.219 1 58.66 208 LEU B N 1
ATOM 3391 C CA . LEU B 1 208 ? -0.24 -41.562 -8.477 1 58.66 208 LEU B CA 1
ATOM 3392 C C . LEU B 1 208 ? -0.759 -42.25 -9.727 1 58.66 208 LEU B C 1
ATOM 3394 O O . LEU B 1 208 ? -1.902 -42.719 -9.758 1 58.66 208 LEU B O 1
ATOM 3398 N N . VAL B 1 209 ? 0.026 -42.281 -10.758 1 58.62 209 VAL B N 1
ATOM 3399 C CA . VAL B 1 209 ? -0.351 -42.906 -12.008 1 58.62 209 VAL B CA 1
ATOM 3400 C C . VAL B 1 209 ? -0.482 -44.438 -11.797 1 58.62 209 VAL B C 1
ATOM 3402 O O . VAL B 1 209 ? -1.365 -45.062 -12.375 1 58.62 209 VAL B O 1
ATOM 3405 N N . ASP B 1 210 ? 0.317 -45 -10.992 1 60.75 210 ASP B N 1
ATOM 3406 C CA . ASP B 1 210 ? 0.263 -46.406 -10.727 1 60.75 210 ASP B CA 1
ATOM 3407 C C . ASP B 1 210 ? -1.011 -46.781 -9.977 1 60.75 210 ASP B C 1
ATOM 3409 O O . ASP B 1 210 ? -1.493 -47.938 -10.078 1 60.75 210 ASP B O 1
ATOM 3413 N N . LYS B 1 211 ? -1.597 -45.781 -9.336 1 57.78 211 LYS B N 1
ATOM 3414 C CA . LYS B 1 211 ? -2.842 -46.062 -8.617 1 57.78 211 LYS B CA 1
ATOM 3415 C C . LYS B 1 211 ? -4.051 -45.875 -9.539 1 57.78 211 LYS B C 1
ATOM 3417 O O . LYS B 1 211 ? -5.176 -46.219 -9.156 1 57.78 211 LYS B O 1
ATOM 3422 N N . ILE B 1 212 ? -3.967 -45.312 -10.664 1 53.72 212 ILE B N 1
ATOM 3423 C CA . ILE B 1 212 ? -5.039 -45.312 -11.656 1 53.72 212 ILE B CA 1
ATOM 3424 C C . ILE B 1 212 ? -5.133 -46.688 -12.312 1 53.72 212 ILE B C 1
ATOM 3426 O O . ILE B 1 212 ? -4.172 -47.156 -12.93 1 53.72 212 ILE B O 1
ATOM 3430 N N . PRO B 1 213 ? -6.125 -47.531 -12.031 1 54.44 213 PRO B N 1
ATOM 3431 C CA . PRO B 1 213 ? -6.285 -48.875 -12.609 1 54.44 213 PRO B CA 1
ATOM 3432 C C . PRO B 1 213 ? -6.246 -48.875 -14.133 1 54.44 213 PRO B C 1
ATOM 3434 O O . PRO B 1 213 ? -6.891 -48.031 -14.766 1 54.44 213 PRO B O 1
ATOM 3437 N N . ARG B 1 214 ? -5.137 -49.156 -14.844 1 52.31 214 ARG B N 1
ATOM 3438 C CA . ARG B 1 214 ? -5.137 -49.406 -16.281 1 52.31 214 ARG B CA 1
ATOM 3439 C C . ARG B 1 214 ? -6.305 -50.281 -16.688 1 52.31 214 ARG B C 1
ATOM 3441 O O . ARG B 1 214 ? -6.469 -51.375 -16.156 1 52.31 214 ARG B O 1
ATOM 3448 N N . GLY B 1 215 ? -7.445 -49.75 -17.047 1 51.75 215 GLY B N 1
ATOM 3449 C CA . GLY B 1 215 ? -8.492 -50.562 -17.625 1 51.75 215 GLY B CA 1
ATOM 3450 C C . GLY B 1 215 ? -7.965 -51.625 -18.562 1 51.75 215 GLY B C 1
ATOM 3451 O O . GLY B 1 215 ? -7.062 -51.375 -19.359 1 51.75 215 GLY B O 1
ATOM 3452 N N . LYS B 1 216 ? -8.008 -52.906 -18.203 1 48.25 216 LYS B N 1
ATOM 3453 C CA . LYS B 1 216 ? -7.832 -54.094 -19.016 1 48.25 216 LYS B CA 1
ATOM 3454 C C . LYS B 1 216 ? -8.547 -53.969 -20.359 1 48.25 216 LYS B C 1
ATOM 3456 O O . LYS B 1 216 ? -9.742 -5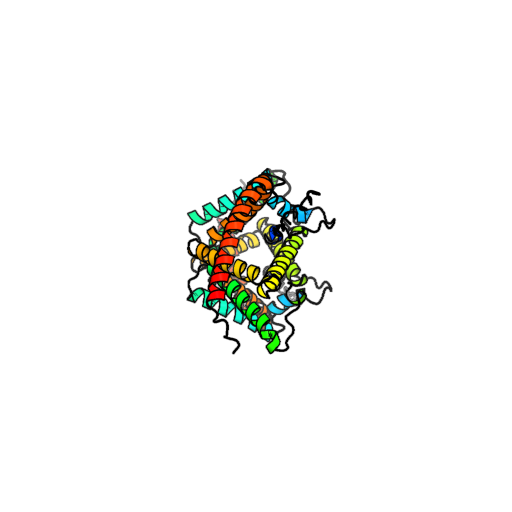3.656 -20.406 1 48.25 216 LYS B O 1
ATOM 3461 N N . ASP B 1 217 ? -8.008 -53.438 -21.469 1 46.78 217 ASP B N 1
ATOM 3462 C CA . ASP B 1 217 ? -8.562 -53.781 -22.781 1 46.78 217 ASP B CA 1
ATOM 3463 C C . ASP B 1 217 ? -8.977 -55.25 -22.844 1 46.78 217 ASP B C 1
ATOM 3465 O O . ASP B 1 217 ? -8.133 -56.125 -22.734 1 46.78 217 ASP B O 1
ATOM 3469 N N . ASP B 1 218 ? -10.047 -55.594 -22.328 1 32.31 218 ASP B N 1
ATOM 3470 C CA . ASP B 1 218 ? -10.664 -56.75 -22.984 1 32.31 218 ASP B CA 1
ATOM 3471 C C . ASP B 1 218 ? -11.062 -56.406 -24.422 1 32.31 218 ASP B C 1
ATOM 3473 O O . ASP B 1 218 ? -11.516 -55.281 -24.688 1 32.31 218 ASP B O 1
#

Radius of gyration: 29.83 Å; Cα contacts (8 Å, |Δi|>4): 251; chains: 2; bounding box: 69×122×70 Å